Protein AF-A0AAD2H1Z6-F1 (afdb_monomer)

Structure (mmCIF, N/CA/C/O backbone):
data_AF-A0AAD2H1Z6-F1
#
_entry.id   AF-A0AAD2H1Z6-F1
#
loop_
_atom_site.group_PDB
_atom_site.id
_atom_site.type_symbol
_atom_site.label_atom_id
_atom_site.label_alt_id
_atom_site.label_comp_id
_atom_site.label_asym_id
_atom_site.label_entity_id
_atom_site.label_seq_id
_atom_site.pdbx_PDB_ins_code
_atom_site.Cartn_x
_atom_site.Cartn_y
_atom_site.Cartn_z
_atom_site.occupancy
_atom_site.B_iso_or_equiv
_atom_site.auth_seq_id
_atom_site.auth_comp_id
_atom_site.auth_asym_id
_atom_site.auth_atom_id
_atom_site.pdbx_PDB_model_num
ATOM 1 N N . MET A 1 1 ? 22.505 25.111 -22.044 1.00 34.84 1 MET A N 1
ATOM 2 C CA . MET A 1 1 ? 21.097 24.910 -22.456 1.00 34.84 1 MET A CA 1
ATOM 3 C C . MET A 1 1 ? 20.334 24.381 -21.254 1.00 34.84 1 MET A C 1
ATOM 5 O O . MET A 1 1 ? 20.947 23.641 -20.492 1.00 34.84 1 MET A O 1
ATOM 9 N N . PRO A 1 2 ? 19.111 24.870 -20.994 1.00 32.94 2 PRO A N 1
ATOM 10 C CA . PRO A 1 2 ? 18.500 24.819 -19.669 1.00 32.94 2 PRO A CA 1
ATOM 11 C C . PRO A 1 2 ? 18.286 23.369 -19.238 1.00 32.94 2 PRO A C 1
ATOM 13 O O . PRO A 1 2 ? 17.962 22.529 -20.071 1.00 32.94 2 PRO A O 1
ATOM 16 N N . CYS A 1 3 ? 18.507 23.084 -17.953 1.00 36.34 3 CYS A N 1
ATOM 17 C CA . CYS A 1 3 ? 18.288 21.777 -17.340 1.00 36.34 3 CYS A CA 1
ATOM 18 C C . CYS A 1 3 ? 16.881 21.262 -17.678 1.00 36.34 3 CYS A C 1
ATOM 20 O O . CYS A 1 3 ? 15.893 21.677 -17.071 1.00 36.34 3 CYS A O 1
ATOM 22 N N . LEU A 1 4 ? 16.791 20.376 -18.671 1.00 45.00 4 LEU A N 1
ATOM 23 C CA . LEU A 1 4 ? 15.554 19.728 -19.083 1.00 45.00 4 LEU A CA 1
ATOM 24 C C . LEU A 1 4 ? 15.249 18.643 -18.063 1.00 45.00 4 LEU A C 1
ATOM 26 O O . LEU A 1 4 ? 15.686 17.502 -18.169 1.00 45.00 4 LEU A O 1
ATOM 30 N N . ALA A 1 5 ? 14.534 19.028 -17.020 1.00 44.03 5 ALA A N 1
ATOM 31 C CA . ALA A 1 5 ? 13.927 18.051 -16.148 1.00 44.03 5 ALA A CA 1
ATOM 32 C C . ALA A 1 5 ? 12.914 17.219 -16.960 1.00 44.03 5 ALA A C 1
ATOM 34 O O . ALA A 1 5 ? 12.225 17.789 -17.814 1.00 44.03 5 ALA A O 1
ATOM 35 N N . PRO A 1 6 ? 12.787 15.908 -16.694 1.00 44.56 6 PRO A N 1
ATOM 36 C CA . PRO A 1 6 ? 11.825 15.071 -17.395 1.00 44.56 6 PRO A CA 1
ATOM 37 C C . PRO A 1 6 ? 10.397 15.648 -17.289 1.00 44.56 6 PRO A C 1
ATOM 39 O O . PRO A 1 6 ? 10.094 16.401 -16.355 1.00 44.56 6 PRO A O 1
ATOM 42 N N . PRO A 1 7 ? 9.495 15.325 -18.232 1.00 46.16 7 PRO A N 1
ATOM 43 C CA . PRO A 1 7 ? 8.083 15.675 -18.097 1.00 46.16 7 PRO A CA 1
ATOM 44 C C . PRO A 1 7 ? 7.519 15.163 -16.765 1.00 46.16 7 PRO A C 1
ATOM 46 O O . PRO A 1 7 ? 7.999 14.156 -16.248 1.00 46.16 7 PRO A O 1
ATOM 49 N N . LYS A 1 8 ? 6.472 15.808 -16.222 1.00 48.81 8 LYS A N 1
ATOM 50 C CA . LYS A 1 8 ? 5.836 15.406 -14.945 1.00 48.81 8 LYS A CA 1
ATOM 51 C C . LYS A 1 8 ? 5.567 13.891 -14.852 1.00 48.81 8 LYS A C 1
ATOM 53 O O . LYS A 1 8 ? 5.916 13.291 -13.845 1.00 48.81 8 LYS A O 1
ATOM 58 N N . ILE A 1 9 ? 5.103 13.282 -15.950 1.00 45.59 9 ILE A N 1
ATOM 59 C CA . ILE A 1 9 ? 4.854 11.832 -16.111 1.00 45.59 9 ILE A CA 1
ATOM 60 C C . ILE A 1 9 ? 6.043 10.965 -15.667 1.00 45.59 9 ILE A C 1
ATOM 62 O O . ILE A 1 9 ? 5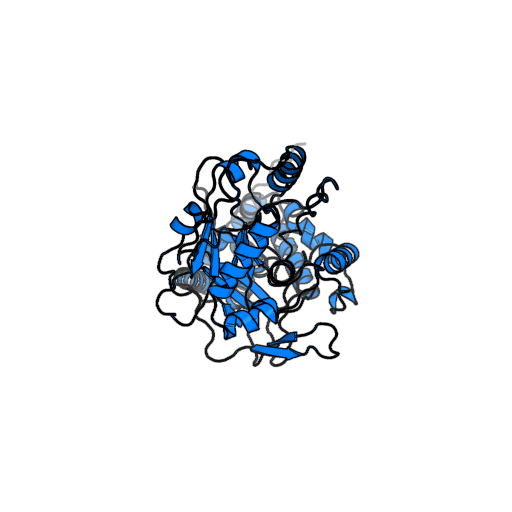.852 9.890 -15.097 1.00 45.59 9 ILE A O 1
ATOM 66 N N . TYR A 1 10 ? 7.264 11.431 -15.935 1.00 50.50 10 TYR A N 1
ATOM 67 C CA . TYR A 1 10 ? 8.512 10.724 -15.660 1.00 50.50 10 TYR A CA 1
ATOM 68 C C . TYR A 1 10 ? 9.310 11.324 -14.490 1.00 50.50 10 TYR A C 1
ATOM 70 O O . TYR A 1 10 ? 10.181 10.649 -13.946 1.00 50.50 10 TYR A O 1
ATOM 78 N N . ARG A 1 11 ? 8.994 12.550 -14.039 1.00 47.56 11 ARG A N 1
ATOM 79 C CA . ARG A 1 11 ? 9.532 13.128 -12.787 1.00 47.56 11 ARG A CA 1
ATOM 80 C C . ARG A 1 11 ? 9.109 12.321 -11.565 1.00 47.56 11 ARG A C 1
ATOM 82 O O . ARG A 1 11 ? 9.940 12.061 -10.706 1.00 47.56 11 ARG A O 1
ATOM 89 N N . ASP A 1 12 ? 7.866 11.847 -11.539 1.00 42.66 12 ASP A N 1
ATOM 90 C CA . ASP A 1 12 ? 7.351 11.026 -10.434 1.00 42.66 12 ASP A CA 1
ATOM 91 C C . ASP A 1 12 ? 7.843 9.558 -10.503 1.00 42.66 12 ASP A C 1
ATOM 93 O O . ASP A 1 12 ? 7.522 8.733 -9.643 1.00 42.66 12 ASP A O 1
ATOM 97 N N . SER A 1 13 ? 8.644 9.212 -11.526 1.00 43.03 13 SER A N 1
ATOM 98 C CA . SER A 1 13 ? 9.189 7.862 -11.747 1.00 43.03 13 SER A CA 1
ATOM 99 C C . SER A 1 13 ? 10.525 7.596 -11.027 1.00 43.03 13 SER A C 1
ATOM 101 O O . SER A 1 13 ? 10.968 6.448 -10.995 1.00 43.03 13 SER A O 1
ATOM 103 N N . PHE A 1 14 ? 11.129 8.600 -10.373 1.00 38.81 14 PHE A N 1
ATOM 104 C CA . PHE A 1 14 ? 12.352 8.471 -9.561 1.00 38.81 14 PHE A CA 1
ATOM 105 C C . PHE A 1 14 ? 12.236 9.248 -8.229 1.00 38.81 14 PHE A C 1
ATOM 107 O O . PHE A 1 14 ? 11.611 10.298 -8.173 1.00 38.81 14 PHE A O 1
ATOM 114 N N . PRO A 1 15 ? 12.898 8.782 -7.156 1.00 43.56 15 PRO A N 1
ATOM 115 C CA . PRO A 1 15 ? 12.261 8.017 -6.085 1.00 43.56 15 PRO A CA 1
ATOM 116 C C . PRO A 1 15 ? 11.197 8.801 -5.281 1.00 43.56 15 PRO A C 1
ATOM 118 O O . PRO A 1 15 ? 11.490 9.805 -4.640 1.00 43.56 15 PRO A O 1
ATOM 121 N N . SER A 1 16 ? 9.992 8.235 -5.190 1.00 35.88 16 SER A N 1
ATOM 122 C CA . SER A 1 16 ? 9.186 8.290 -3.962 1.00 35.88 16 SER A CA 1
ATOM 123 C C . SER A 1 16 ? 9.369 6.963 -3.215 1.00 35.88 16 SER A C 1
ATOM 125 O O . SER A 1 16 ? 9.569 5.937 -3.881 1.00 35.88 16 SER A O 1
ATOM 127 N N . PRO A 1 17 ? 9.332 6.942 -1.868 1.00 35.72 17 PRO A N 1
ATOM 128 C CA . PRO A 1 17 ? 9.497 5.711 -1.101 1.00 35.72 17 PRO A CA 1
ATOM 129 C C . PRO A 1 17 ? 8.504 4.634 -1.568 1.00 35.72 17 PRO A C 1
ATOM 131 O O . PRO A 1 17 ? 7.412 4.959 -2.052 1.00 35.72 17 PRO A O 1
ATOM 134 N N . PRO A 1 18 ? 8.868 3.340 -1.471 1.00 38.09 18 PRO A N 1
ATOM 135 C CA . PRO A 1 18 ? 7.932 2.270 -1.769 1.00 38.09 18 PRO A CA 1
ATOM 136 C C . PRO A 1 18 ? 6.654 2.455 -0.931 1.00 38.09 18 PRO A C 1
ATOM 138 O O . PRO A 1 18 ? 6.731 2.935 0.202 1.00 38.09 18 PRO A O 1
ATOM 141 N N . PRO A 1 19 ? 5.484 2.099 -1.484 1.00 41.25 19 PRO A N 1
ATOM 142 C CA . PRO A 1 19 ? 4.209 2.224 -0.788 1.00 41.25 19 PRO A CA 1
ATOM 143 C C . PRO A 1 19 ? 4.273 1.560 0.590 1.00 41.25 19 PRO A C 1
ATOM 145 O O . PRO A 1 19 ? 4.866 0.491 0.752 1.00 41.25 19 PRO A O 1
ATOM 148 N N . LEU A 1 20 ? 3.665 2.215 1.579 1.00 40.16 20 LEU A N 1
ATOM 149 C CA . LEU A 1 20 ? 3.599 1.730 2.953 1.00 40.16 20 LEU A CA 1
ATOM 150 C C . LEU A 1 20 ? 2.969 0.328 2.963 1.00 40.16 20 LEU A C 1
ATOM 152 O O . LEU A 1 20 ? 1.849 0.133 2.501 1.00 40.16 20 LEU A O 1
ATOM 156 N N . TYR A 1 21 ? 3.694 -0.671 3.465 1.00 49.50 21 TYR A N 1
ATOM 157 C CA . TYR A 1 21 ? 3.137 -2.006 3.699 1.00 49.50 21 TYR A CA 1
ATOM 158 C C . TYR A 1 21 ? 2.223 -1.977 4.931 1.00 49.50 21 TYR A C 1
ATOM 160 O O . TYR A 1 21 ? 2.387 -1.121 5.803 1.00 49.50 21 TYR A O 1
ATOM 168 N N . LYS A 1 22 ? 1.301 -2.944 5.064 1.00 42.59 22 LYS A N 1
ATOM 169 C CA . LYS A 1 22 ? 0.417 -3.051 6.247 1.00 42.59 22 LYS A CA 1
ATOM 170 C C . LYS A 1 22 ? 1.210 -3.014 7.572 1.00 42.59 22 LYS A C 1
ATOM 172 O O . LYS A 1 22 ? 0.733 -2.437 8.540 1.00 42.59 22 LYS A O 1
ATOM 177 N N . SER A 1 23 ? 2.438 -3.553 7.601 1.00 37.62 23 SER A N 1
ATOM 178 C CA . SER A 1 23 ? 3.326 -3.558 8.777 1.00 37.62 23 SER A CA 1
ATOM 179 C C . SER A 1 23 ? 4.230 -2.333 8.949 1.00 37.62 23 SER A C 1
ATOM 181 O O . SER A 1 23 ? 5.134 -2.392 9.782 1.00 37.62 23 SER A O 1
ATOM 183 N N . ALA A 1 24 ? 4.060 -1.242 8.194 1.00 33.06 24 ALA A N 1
ATOM 184 C CA . ALA A 1 24 ? 4.855 -0.024 8.414 1.00 33.06 24 ALA A CA 1
ATOM 185 C C . ALA A 1 24 ? 4.682 0.547 9.836 1.00 33.06 24 ALA A C 1
ATOM 187 O O . ALA A 1 24 ? 5.507 1.317 10.321 1.00 33.06 24 ALA A O 1
ATOM 188 N N . VAL A 1 25 ? 3.637 0.111 10.536 1.00 40.78 25 VAL A N 1
ATOM 189 C CA . VAL A 1 25 ? 3.394 0.430 11.930 1.00 40.78 25 VAL A CA 1
ATOM 190 C C . VAL A 1 25 ? 3.609 -0.830 12.758 1.00 40.78 25 VAL A C 1
ATOM 192 O O . VAL A 1 25 ? 2.701 -1.641 12.942 1.00 40.78 25 VAL A O 1
ATOM 195 N N . LEU A 1 26 ? 4.837 -1.007 13.248 1.00 36.41 26 LEU A N 1
ATOM 196 C CA . LEU A 1 26 ? 5.121 -1.991 14.289 1.00 36.41 26 LEU A CA 1
ATOM 197 C C . LEU A 1 26 ? 4.130 -1.790 15.457 1.00 36.41 26 LEU A C 1
ATOM 199 O O . LEU A 1 26 ? 3.797 -0.648 15.792 1.00 36.41 26 LEU A O 1
ATOM 203 N N . PRO A 1 27 ? 3.634 -2.866 16.090 1.00 39.78 27 PRO A N 1
ATOM 204 C CA . PRO A 1 27 ? 2.916 -2.741 17.343 1.00 39.78 27 PRO A CA 1
ATOM 205 C C . PRO A 1 27 ? 3.850 -2.073 18.348 1.00 39.78 27 PRO A C 1
ATOM 207 O O . PRO A 1 27 ? 4.998 -2.486 18.531 1.00 39.78 27 PRO A O 1
ATOM 210 N N . MET A 1 28 ? 3.352 -1.012 18.973 1.00 39.59 28 MET A N 1
ATOM 211 C CA . MET A 1 28 ? 4.058 -0.335 20.049 1.00 39.59 28 MET A CA 1
ATOM 212 C C . MET A 1 28 ? 4.281 -1.356 21.173 1.00 39.59 28 MET A C 1
ATOM 214 O O . MET A 1 28 ? 3.343 -2.086 21.516 1.00 39.59 28 MET A O 1
ATOM 218 N N . PRO A 1 29 ? 5.493 -1.463 21.746 1.00 31.48 29 PRO A N 1
ATOM 219 C CA . PRO A 1 29 ? 5.686 -2.299 22.920 1.00 31.48 29 PRO A CA 1
ATOM 220 C C . PRO A 1 29 ? 4.735 -1.808 24.024 1.00 31.48 29 PRO A C 1
ATOM 222 O O . PRO A 1 29 ? 4.634 -0.594 24.229 1.00 31.48 29 PRO A O 1
ATOM 225 N N . PRO A 1 30 ? 4.015 -2.706 24.722 1.00 34.94 30 PRO A N 1
ATOM 226 C CA . PRO A 1 30 ? 3.078 -2.291 25.754 1.00 34.94 30 PRO A CA 1
ATOM 227 C C . PRO A 1 30 ? 3.808 -1.479 26.838 1.00 34.94 30 PRO A C 1
ATOM 229 O O . PRO A 1 30 ? 4.975 -1.767 27.140 1.00 34.94 30 PRO A O 1
ATOM 232 N N . PRO A 1 31 ? 3.155 -0.472 27.451 1.00 33.72 31 PRO A N 1
ATOM 233 C CA . PRO A 1 31 ? 3.708 0.158 28.640 1.00 33.72 31 PRO A CA 1
ATOM 234 C C . PRO A 1 31 ? 3.965 -0.919 29.710 1.00 33.72 31 PRO A C 1
ATOM 236 O O . PRO A 1 31 ? 3.236 -1.917 29.759 1.00 33.72 31 PRO A O 1
ATOM 239 N N . PRO A 1 32 ? 5.010 -0.764 30.547 1.00 30.44 32 PRO A N 1
ATOM 240 C CA . PRO A 1 32 ? 5.228 -1.670 31.665 1.00 30.44 32 PRO A CA 1
ATOM 241 C C . PRO A 1 32 ? 3.957 -1.725 32.524 1.00 30.44 32 PRO A C 1
ATOM 243 O O . PRO A 1 32 ? 3.247 -0.717 32.615 1.00 30.44 32 PRO A O 1
ATOM 246 N N . PRO A 1 33 ? 3.644 -2.881 33.133 1.00 30.81 33 PRO A N 1
ATOM 247 C CA . PRO A 1 33 ? 2.515 -2.968 34.045 1.00 30.81 33 PRO A CA 1
ATOM 248 C C . PRO A 1 33 ? 2.663 -1.896 35.136 1.00 30.81 33 PRO A C 1
ATOM 250 O O . PRO A 1 33 ? 3.790 -1.640 35.578 1.00 30.81 33 PRO A O 1
ATOM 253 N N . PRO A 1 34 ? 1.564 -1.243 35.554 1.00 32.31 34 PRO A N 1
ATOM 254 C CA . PRO A 1 34 ? 1.625 -0.311 36.669 1.00 32.31 34 PRO A CA 1
ATOM 255 C C . PRO A 1 34 ? 2.201 -1.032 37.899 1.00 32.31 34 PRO A C 1
ATOM 257 O O . PRO A 1 34 ? 1.940 -2.229 38.074 1.00 32.31 34 PRO A O 1
ATOM 260 N N . PRO A 1 35 ? 2.996 -0.348 38.741 1.00 30.44 35 PRO A N 1
ATOM 261 C CA . PRO A 1 35 ? 3.471 -0.9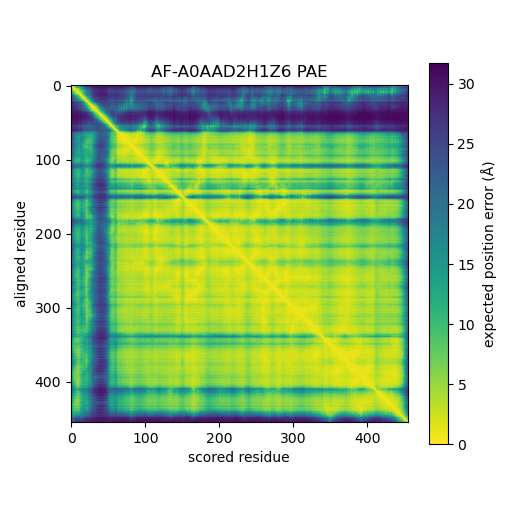40 39.981 1.00 30.44 35 PRO A CA 1
ATOM 262 C C . PRO A 1 35 ? 2.265 -1.394 40.810 1.00 30.44 35 PRO A C 1
ATOM 264 O O . PRO A 1 35 ? 1.293 -0.655 40.970 1.00 30.44 35 PRO A O 1
ATOM 267 N N . LEU A 1 36 ? 2.318 -2.636 41.292 1.00 33.97 36 LEU A N 1
ATOM 268 C CA . LEU A 1 36 ? 1.297 -3.233 42.149 1.00 33.97 36 LEU A CA 1
ATOM 269 C C . LEU A 1 36 ? 1.290 -2.517 43.503 1.00 33.97 36 LEU A C 1
ATOM 271 O O . LEU A 1 36 ? 1.913 -2.993 44.445 1.00 33.97 36 LEU A O 1
ATOM 275 N N . TYR A 1 37 ? 0.586 -1.390 43.614 1.00 32.22 37 TYR A N 1
ATOM 276 C CA . TYR A 1 37 ? 0.278 -0.795 44.910 1.00 32.22 37 TYR A CA 1
ATOM 277 C C . TYR A 1 37 ? -1.153 -0.250 44.990 1.00 32.22 37 TYR A C 1
ATOM 279 O O . TYR A 1 37 ? -1.574 0.593 44.205 1.00 32.22 37 TYR A O 1
ATOM 287 N N . ALA A 1 38 ? -1.808 -0.735 46.049 1.00 27.73 38 ALA A N 1
ATOM 288 C CA . ALA A 1 38 ? -2.991 -0.257 46.760 1.00 27.73 38 ALA A CA 1
ATOM 289 C C . ALA A 1 38 ? -4.398 -0.585 46.212 1.00 27.73 38 ALA A C 1
ATOM 291 O O . ALA A 1 38 ? -4.817 -0.233 45.115 1.00 27.73 38 ALA A O 1
ATOM 292 N N . THR A 1 39 ? -5.117 -1.278 47.095 1.00 30.03 39 THR A N 1
ATOM 293 C CA . THR A 1 39 ? -6.500 -1.767 47.101 1.00 30.03 39 THR A CA 1
ATOM 294 C C . THR A 1 39 ? -7.584 -0.700 46.878 1.00 30.03 39 THR A C 1
ATOM 296 O O . THR A 1 39 ? -7.354 0.479 47.139 1.00 30.03 39 THR A O 1
ATOM 299 N N . PRO A 1 40 ? -8.809 -1.104 46.478 1.00 33.56 40 PRO A N 1
ATOM 300 C CA . PRO A 1 40 ? -9.884 -0.179 46.147 1.00 33.56 40 PRO A CA 1
ATOM 301 C C . PRO A 1 40 ? -10.630 0.287 47.401 1.00 33.56 40 PRO A C 1
ATOM 303 O O . PRO A 1 40 ? -11.349 -0.493 48.024 1.00 33.56 40 PRO A O 1
ATOM 306 N N . GLN A 1 41 ? -10.538 1.575 47.732 1.00 30.84 41 GLN A N 1
ATOM 307 C CA . GLN A 1 41 ? -11.540 2.227 48.573 1.00 30.84 41 GLN A CA 1
ATOM 308 C C . GLN A 1 41 ? -11.964 3.578 47.996 1.00 30.84 41 GLN A C 1
ATOM 310 O O . GLN A 1 41 ? -11.153 4.451 47.712 1.00 30.84 41 GLN A O 1
ATOM 315 N N . SER A 1 42 ? -13.287 3.711 47.896 1.00 29.00 42 SER A N 1
ATOM 316 C CA . SER A 1 42 ? -14.079 4.919 47.661 1.00 29.00 42 SER A CA 1
ATOM 317 C C . SER A 1 42 ? -13.888 5.642 46.323 1.00 29.00 42 SER A C 1
ATOM 319 O O . SER A 1 42 ? -12.896 6.311 46.086 1.00 29.00 42 SER A O 1
ATOM 321 N N . LEU A 1 43 ? -14.917 5.562 45.473 1.00 28.39 43 LEU A N 1
ATOM 322 C CA . LEU A 1 43 ? -15.651 6.732 44.972 1.00 28.39 43 LEU A CA 1
ATOM 323 C C . LEU A 1 43 ? -16.866 6.236 44.175 1.00 28.39 43 LEU A C 1
ATOM 325 O O . LEU A 1 43 ? -16.803 5.939 42.982 1.00 28.39 43 LEU A O 1
ATOM 329 N N . GLN A 1 44 ? -17.994 6.112 44.875 1.00 28.53 44 GLN A N 1
ATOM 330 C CA . GLN A 1 44 ? -19.304 6.078 44.240 1.00 28.53 44 GLN A CA 1
ATOM 331 C C . GLN A 1 44 ? -19.628 7.456 43.640 1.00 28.53 44 GLN A C 1
ATOM 333 O O . GLN A 1 44 ? -19.255 8.493 44.177 1.00 28.53 44 GLN A O 1
ATOM 338 N N . ALA A 1 45 ? -20.427 7.410 42.572 1.00 30.39 45 ALA A N 1
ATOM 339 C CA . ALA A 1 45 ? -21.246 8.486 42.020 1.00 30.39 45 ALA A CA 1
ATOM 340 C C . ALA A 1 45 ? -20.536 9.628 41.267 1.00 30.39 45 ALA A C 1
ATOM 342 O O . ALA A 1 45 ? -20.157 10.650 41.826 1.00 30.39 45 ALA A O 1
ATOM 343 N N . ARG A 1 46 ? -20.573 9.526 39.930 1.00 28.11 46 ARG A N 1
ATOM 344 C CA . ARG A 1 46 ? -21.109 10.582 39.046 1.00 28.11 46 ARG A CA 1
ATOM 345 C C . ARG A 1 46 ? -21.404 10.000 37.660 1.00 28.11 46 ARG A C 1
ATOM 347 O O . ARG A 1 46 ? -20.548 9.960 36.784 1.00 28.11 46 ARG A O 1
ATOM 354 N N . ARG A 1 47 ? -22.652 9.569 37.437 1.00 32.50 47 ARG A N 1
ATOM 355 C CA . ARG A 1 47 ? -23.194 9.395 36.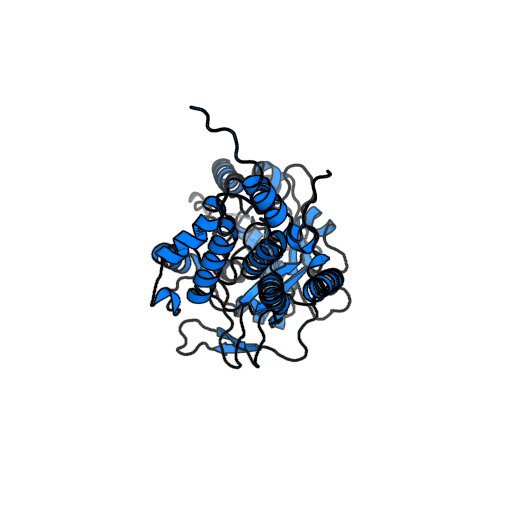079 1.00 32.50 47 ARG A CA 1
ATOM 356 C C . ARG A 1 47 ? -23.372 10.789 35.471 1.00 32.50 47 ARG A C 1
ATOM 358 O O . ARG A 1 47 ? -24.410 11.416 35.657 1.00 32.50 47 ARG A O 1
ATOM 365 N N . ARG A 1 48 ? -22.357 11.300 34.772 1.00 30.12 48 ARG A N 1
ATOM 366 C CA . ARG A 1 48 ? -22.540 12.442 33.867 1.00 30.12 48 ARG A CA 1
ATOM 367 C C . ARG A 1 48 ? -23.126 11.920 32.556 1.00 30.12 48 ARG A C 1
ATOM 369 O O . ARG A 1 48 ? -22.552 11.034 31.931 1.00 30.12 48 ARG A O 1
ATOM 376 N N . ARG A 1 49 ? -24.283 12.460 32.158 1.00 27.42 49 ARG A N 1
ATOM 377 C CA . ARG A 1 49 ? -24.805 12.340 30.791 1.00 27.42 49 ARG A CA 1
ATOM 378 C C . ARG A 1 49 ? -23.728 12.876 29.843 1.00 27.42 49 ARG A C 1
ATOM 380 O O . ARG A 1 49 ? -23.415 14.061 29.891 1.00 27.42 49 ARG A O 1
ATOM 387 N N . VAL A 1 50 ? -23.138 11.996 29.041 1.00 32.22 50 VAL A N 1
ATOM 388 C CA . VAL A 1 50 ? -22.183 12.365 27.992 1.00 32.22 50 VAL A CA 1
ATOM 389 C C . VAL A 1 50 ? -22.989 12.969 26.842 1.00 32.22 50 VAL A C 1
ATOM 391 O O . VAL A 1 50 ? -23.909 12.328 26.333 1.00 32.22 50 VAL A O 1
ATOM 394 N N . SER A 1 51 ? -22.705 14.224 26.493 1.00 31.75 51 SER A N 1
ATOM 395 C CA . SER A 1 51 ? -23.317 14.909 25.353 1.00 31.75 51 SER A CA 1
ATOM 396 C C . SER A 1 51 ? -22.873 14.258 24.026 1.00 31.75 51 SER A C 1
ATOM 398 O O . SER A 1 51 ? -21.850 13.572 23.987 1.00 31.75 51 SER A O 1
ATOM 400 N N . PRO A 1 52 ? -23.600 14.464 22.910 1.00 37.75 52 PRO A N 1
ATOM 401 C CA . PRO A 1 52 ? -23.282 13.833 21.624 1.00 37.75 52 PRO A CA 1
ATOM 402 C C . PRO A 1 52 ? -21.921 14.234 21.031 1.00 37.75 52 PRO A C 1
ATOM 404 O O . PRO A 1 52 ? -21.415 13.521 20.164 1.00 37.75 52 PRO A O 1
ATOM 407 N N . ALA A 1 53 ? -21.315 15.327 21.505 1.00 40.69 53 ALA A N 1
ATOM 408 C CA . ALA A 1 53 ? -19.953 15.750 21.194 1.00 40.69 53 ALA A CA 1
ATOM 409 C C . ALA A 1 53 ? -19.059 15.510 22.420 1.00 40.69 53 ALA A C 1
ATOM 411 O O . ALA A 1 53 ? -18.860 16.391 23.254 1.00 40.69 53 ALA A O 1
ATOM 412 N N . SER A 1 54 ? -18.555 14.286 22.573 1.00 48.84 54 SER A N 1
ATOM 413 C CA . SER A 1 54 ? -17.585 13.974 23.621 1.00 48.84 54 SER A CA 1
ATOM 414 C C . SER A 1 54 ? -16.194 14.417 23.162 1.00 48.84 54 SER A C 1
ATOM 416 O O . SER A 1 54 ? -15.466 13.630 22.551 1.00 48.84 54 SER A O 1
ATOM 418 N N . HIS A 1 55 ? -15.838 15.677 23.415 1.00 53.62 55 HIS A N 1
ATOM 419 C CA . HIS A 1 55 ? -14.435 16.087 23.420 1.00 53.62 55 HIS A CA 1
ATOM 420 C C . HIS A 1 55 ? -13.727 15.286 24.517 1.00 53.62 55 HIS A C 1
ATOM 422 O O . HIS A 1 55 ? -14.147 15.319 25.675 1.00 53.62 55 HIS A O 1
ATOM 428 N N . LEU A 1 56 ? -12.705 14.524 24.142 1.00 53.22 56 LEU A N 1
ATOM 429 C CA . LEU A 1 56 ? -11.873 13.767 25.070 1.00 53.22 56 LEU A CA 1
ATOM 430 C C . LEU A 1 56 ? -10.478 14.384 24.994 1.00 53.22 56 LEU A C 1
ATOM 432 O O . LEU A 1 56 ? -9.773 14.242 23.997 1.00 53.22 56 LEU A O 1
ATOM 436 N N . ALA A 1 57 ? -10.100 15.121 26.037 1.00 51.62 57 ALA A N 1
ATOM 437 C CA . ALA A 1 57 ? -8.702 15.475 26.238 1.00 51.62 57 ALA A CA 1
ATOM 438 C C . ALA A 1 57 ? -7.914 14.192 26.539 1.00 51.62 57 ALA A C 1
ATOM 440 O O . ALA A 1 57 ? -8.450 13.286 27.180 1.00 51.62 57 ALA A O 1
ATOM 441 N N . LEU A 1 58 ? -6.668 14.110 26.059 1.00 52.19 58 LEU A N 1
ATOM 442 C CA . LEU A 1 58 ? -5.879 12.877 26.119 1.00 52.19 58 LEU A CA 1
ATOM 443 C C . LEU A 1 58 ? -5.617 12.374 27.538 1.00 52.19 58 LEU A C 1
ATOM 445 O O . LEU A 1 58 ? -5.418 11.180 27.709 1.00 52.19 58 LEU A O 1
ATOM 449 N N . HIS A 1 59 ? -5.684 13.253 28.534 1.00 49.72 59 HIS A N 1
ATOM 450 C CA . HIS A 1 59 ? -5.744 12.929 29.952 1.00 49.72 59 HIS A CA 1
ATOM 451 C C . HIS A 1 59 ? -6.471 14.061 30.696 1.00 49.72 59 HIS A C 1
ATOM 453 O O . HIS A 1 59 ? -6.652 15.160 30.161 1.00 49.72 59 HIS A O 1
ATOM 459 N N . ASP A 1 60 ? -6.857 13.816 31.951 1.00 46.47 60 ASP A N 1
ATOM 460 C CA . ASP A 1 60 ? -6.980 14.922 32.900 1.00 46.47 60 ASP A CA 1
ATOM 461 C C . ASP A 1 60 ? -5.597 15.595 32.970 1.00 46.47 60 ASP A C 1
ATOM 463 O O . ASP A 1 60 ? -4.585 14.908 33.114 1.00 46.47 60 ASP A O 1
ATOM 467 N N . VAL A 1 61 ? -5.526 16.918 32.810 1.00 46.59 61 VAL A N 1
ATOM 468 C CA . VAL A 1 61 ? -4.271 17.702 32.670 1.00 46.59 61 VAL A CA 1
ATOM 469 C C . VAL A 1 61 ? -3.324 17.519 33.883 1.00 46.59 61 VAL A C 1
ATOM 471 O O . VAL A 1 61 ? -2.183 17.971 33.886 1.00 46.59 61 VAL A O 1
ATOM 474 N N . SER A 1 62 ? -3.789 16.817 34.917 1.00 45.34 62 SER A N 1
ATOM 475 C CA . SER A 1 62 ? -3.141 16.549 36.193 1.00 45.34 62 SER A CA 1
ATOM 476 C C . SER A 1 62 ? -2.032 15.482 36.178 1.00 45.34 62 SER A C 1
ATOM 478 O O . SER A 1 62 ? -1.263 15.444 37.139 1.00 45.34 62 SER A O 1
ATOM 480 N N . SER A 1 63 ? -1.860 14.654 35.133 1.00 61.25 63 SER A N 1
ATOM 481 C CA . SER A 1 63 ? -0.727 13.705 35.087 1.00 61.25 63 SER A CA 1
ATOM 482 C C . SER A 1 63 ? -0.161 13.462 33.683 1.00 61.25 63 SER A C 1
ATOM 484 O O . SER A 1 63 ? -0.702 12.676 32.906 1.00 61.25 63 SER A O 1
ATOM 486 N N . LEU A 1 64 ? 0.976 14.097 33.381 1.00 70.56 64 LEU A N 1
ATOM 487 C CA . LEU A 1 64 ? 1.791 13.791 32.200 1.00 70.56 64 LEU A CA 1
ATOM 488 C C . LEU A 1 64 ? 2.264 12.322 32.210 1.00 70.56 64 LEU A C 1
ATOM 490 O O . LEU A 1 64 ? 2.442 11.746 33.291 1.00 70.56 64 LEU A O 1
ATOM 494 N N . PRO A 1 65 ? 2.536 11.712 31.039 1.00 77.69 65 PRO A N 1
ATOM 495 C CA . PRO A 1 65 ? 3.090 10.366 30.992 1.00 77.69 65 PRO A CA 1
ATOM 496 C C . PRO A 1 65 ? 4.443 10.294 31.725 1.00 77.69 65 PRO A C 1
ATOM 498 O O . PRO A 1 65 ? 5.220 11.254 31.681 1.00 77.69 65 PRO A O 1
ATOM 501 N N . PRO A 1 66 ? 4.779 9.157 32.365 1.00 82.81 66 PRO A N 1
ATOM 502 C CA . PRO A 1 66 ? 6.064 8.987 33.035 1.00 82.81 66 PRO A CA 1
ATOM 503 C C . PRO A 1 66 ? 7.257 9.265 32.107 1.00 82.81 66 PRO A C 1
ATOM 505 O O . PRO A 1 66 ? 7.259 8.854 30.945 1.00 82.81 66 PRO A O 1
ATOM 508 N N . LEU A 1 67 ? 8.317 9.896 32.627 1.00 85.50 67 LEU A N 1
ATOM 509 C CA . LEU A 1 67 ? 9.478 10.322 31.828 1.00 85.50 67 LEU A CA 1
ATOM 510 C C . LEU A 1 67 ? 10.131 9.171 31.040 1.00 85.50 67 LEU A C 1
ATOM 512 O O . LEU A 1 67 ? 10.538 9.344 29.894 1.00 85.50 67 LEU A O 1
ATOM 516 N N . ASN A 1 68 ? 10.198 7.971 31.618 1.00 83.19 68 ASN A N 1
ATOM 517 C CA . ASN A 1 68 ? 10.719 6.783 30.935 1.00 83.19 68 ASN A CA 1
ATOM 518 C C . ASN A 1 68 ? 9.830 6.325 29.761 1.00 83.19 68 ASN A C 1
ATOM 520 O O . ASN A 1 68 ? 10.338 5.773 28.783 1.00 83.19 68 ASN A O 1
ATOM 524 N N . VAL A 1 69 ? 8.513 6.537 29.831 1.00 83.69 69 VAL A N 1
ATOM 525 C CA . VAL A 1 69 ? 7.591 6.303 28.711 1.00 83.69 69 VAL A CA 1
ATOM 526 C C . VAL A 1 69 ? 7.836 7.352 27.632 1.00 83.69 69 VAL A C 1
ATOM 528 O O . VAL A 1 69 ? 8.084 6.968 26.489 1.00 83.69 69 VAL A O 1
ATOM 531 N N . CYS A 1 70 ? 7.890 8.637 27.998 1.00 87.56 70 CYS A N 1
ATOM 532 C CA . CYS A 1 70 ? 8.207 9.731 27.075 1.00 87.56 70 CYS A CA 1
ATOM 533 C C . CYS A 1 70 ? 9.523 9.493 26.331 1.00 87.56 70 CYS A C 1
ATOM 535 O O . CYS A 1 70 ? 9.537 9.511 25.105 1.00 87.56 70 CYS A O 1
ATOM 537 N N . ASN A 1 71 ? 10.609 9.176 27.040 1.00 88.62 71 ASN A N 1
ATOM 538 C CA . ASN A 1 71 ? 11.921 8.950 26.430 1.00 88.62 71 ASN A CA 1
ATOM 539 C C . ASN A 1 71 ? 11.909 7.790 25.430 1.00 88.62 71 ASN A C 1
ATOM 541 O O . ASN A 1 71 ? 12.430 7.927 24.324 1.00 88.62 71 ASN A O 1
ATOM 545 N N . ARG A 1 72 ? 11.284 6.660 25.785 1.00 87.94 72 ARG A N 1
ATOM 546 C CA . ARG A 1 72 ? 11.188 5.501 24.881 1.00 87.94 72 ARG A CA 1
ATOM 547 C C . ARG A 1 72 ? 10.355 5.811 23.641 1.00 87.94 72 ARG A C 1
ATOM 549 O O . ARG A 1 72 ? 10.737 5.413 22.545 1.00 87.94 72 ARG A O 1
ATOM 556 N N . MET A 1 73 ? 9.239 6.517 23.802 1.00 85.94 73 MET A N 1
ATOM 557 C CA . MET A 1 73 ? 8.345 6.844 22.691 1.00 85.94 73 MET A CA 1
ATOM 558 C C . MET A 1 73 ? 8.935 7.899 21.772 1.00 85.94 73 MET A C 1
ATOM 560 O O . MET A 1 73 ? 8.930 7.714 20.558 1.00 85.94 73 MET A O 1
ATOM 564 N N . ASN A 1 74 ? 9.534 8.939 22.345 1.00 91.56 74 ASN A N 1
ATOM 565 C CA . ASN A 1 74 ? 10.284 9.939 21.602 1.00 91.56 74 ASN A CA 1
ATOM 566 C C . ASN A 1 74 ? 11.417 9.276 20.813 1.00 91.56 74 ASN A C 1
ATOM 568 O O . ASN A 1 74 ? 11.529 9.510 19.618 1.00 91.56 74 ASN A O 1
ATOM 572 N N . ALA A 1 75 ? 12.207 8.386 21.422 1.00 90.75 75 ALA A N 1
ATOM 573 C CA . ALA A 1 75 ? 13.247 7.658 20.694 1.00 90.75 75 ALA A CA 1
ATOM 574 C C . ALA A 1 75 ? 12.665 6.818 19.544 1.00 90.75 75 ALA A C 1
ATOM 576 O O . ALA A 1 75 ? 13.145 6.913 18.416 1.00 90.75 75 ALA A O 1
ATOM 577 N N . HIS A 1 76 ? 11.605 6.042 19.798 1.00 87.38 76 HIS A N 1
ATOM 578 C CA . HIS A 1 76 ? 10.965 5.213 18.773 1.00 87.38 76 HIS A CA 1
ATOM 579 C C . HIS A 1 76 ? 10.443 6.040 17.591 1.00 87.38 76 HIS A C 1
ATOM 581 O O . HIS A 1 76 ? 10.685 5.677 16.447 1.00 87.38 76 HIS A O 1
ATOM 587 N N . ILE A 1 77 ? 9.758 7.153 17.856 1.00 88.12 77 ILE A N 1
ATOM 588 C CA . ILE A 1 77 ? 9.142 7.979 16.812 1.00 88.12 77 ILE A CA 1
ATOM 589 C C . ILE A 1 77 ? 10.202 8.762 16.040 1.00 88.12 77 ILE A C 1
ATOM 591 O O . ILE A 1 77 ? 10.216 8.714 14.813 1.00 88.12 77 ILE A O 1
ATOM 595 N N . ARG A 1 78 ? 11.136 9.416 16.742 1.00 92.31 78 ARG A N 1
ATOM 596 C CA . ARG A 1 78 ? 12.175 10.254 16.118 1.00 92.31 78 ARG A CA 1
ATOM 597 C C . ARG A 1 78 ? 13.155 9.455 15.257 1.00 92.31 78 ARG A C 1
ATOM 599 O O . ARG A 1 78 ? 13.750 10.014 14.345 1.00 92.31 78 ARG A O 1
ATOM 606 N N . THR A 1 79 ? 13.342 8.167 15.556 1.00 87.25 79 THR A N 1
ATOM 607 C CA . THR A 1 79 ? 14.240 7.270 14.797 1.00 87.25 79 THR A CA 1
ATOM 608 C C . THR A 1 79 ? 13.524 6.437 13.739 1.00 87.25 79 THR A C 1
ATOM 610 O O . THR A 1 79 ? 14.190 5.749 12.967 1.00 87.25 79 THR A O 1
ATOM 613 N N . ASN A 1 80 ? 12.190 6.482 13.677 1.00 82.88 80 ASN A N 1
ATOM 614 C CA . ASN A 1 80 ? 11.425 5.739 12.687 1.00 82.88 80 ASN A CA 1
ATOM 615 C C . ASN A 1 80 ? 11.180 6.610 11.441 1.00 82.88 80 ASN A C 1
ATOM 617 O O . ASN A 1 80 ? 10.314 7.488 11.476 1.00 82.88 80 ASN A O 1
ATOM 621 N N . PRO A 1 81 ? 11.870 6.346 10.315 1.00 75.88 81 PRO A N 1
ATOM 622 C CA . PRO A 1 81 ? 11.724 7.150 9.102 1.00 75.88 81 PRO A CA 1
ATOM 623 C C . PRO A 1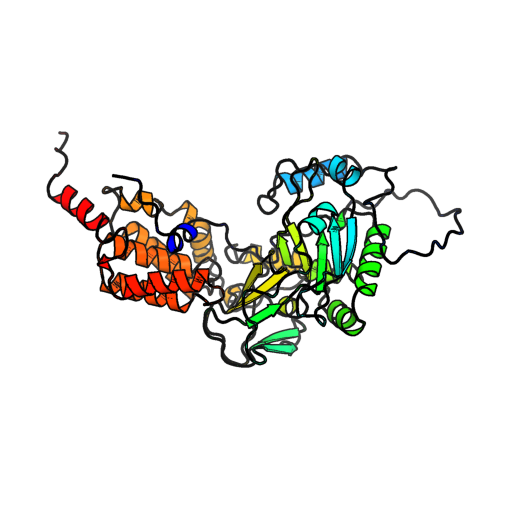 81 ? 10.320 7.068 8.483 1.00 75.88 81 PRO A C 1
ATOM 625 O O . PRO A 1 81 ? 9.961 7.926 7.689 1.00 75.88 81 PRO A O 1
ATOM 628 N N . LEU A 1 82 ? 9.506 6.067 8.841 1.00 74.62 82 LEU A N 1
ATOM 629 C CA . LEU A 1 82 ? 8.130 5.926 8.345 1.00 74.62 82 LEU A CA 1
ATOM 630 C C . LEU A 1 82 ? 7.131 6.850 9.054 1.00 74.62 82 LEU A C 1
ATOM 632 O O . LEU A 1 82 ? 6.003 6.991 8.589 1.00 74.62 82 LEU A O 1
ATOM 636 N N . LEU A 1 83 ? 7.509 7.426 10.198 1.00 82.12 83 LEU A N 1
ATOM 637 C CA . LEU A 1 83 ? 6.663 8.353 10.956 1.00 82.12 83 LEU A CA 1
ATOM 638 C C . LEU A 1 83 ? 7.011 9.821 10.697 1.00 82.12 83 LEU A C 1
ATOM 640 O O . LEU A 1 83 ? 6.238 10.687 11.098 1.00 82.12 83 LEU A O 1
ATOM 644 N N . ASP A 1 84 ? 8.156 10.085 10.059 1.00 83.38 84 ASP A N 1
ATOM 645 C CA . ASP A 1 84 ? 8.613 11.412 9.624 1.00 83.38 84 ASP A CA 1
ATOM 646 C C . ASP A 1 84 ? 8.433 12.516 10.683 1.00 83.38 84 ASP A C 1
ATOM 648 O O . ASP A 1 84 ? 7.880 13.583 10.445 1.00 83.38 84 ASP A O 1
ATOM 652 N N . SER A 1 85 ? 8.829 12.216 11.924 1.00 87.12 85 SER A N 1
ATOM 653 C CA . SER A 1 85 ? 8.611 13.103 13.074 1.00 87.12 85 SER A CA 1
ATOM 654 C C . SER A 1 85 ? 9.868 13.204 13.960 1.00 87.12 85 SER A C 1
ATOM 656 O O . SER A 1 85 ? 9.845 12.798 15.128 1.00 87.12 85 SER A O 1
ATOM 658 N N . PRO A 1 86 ? 10.991 13.746 13.442 1.00 90.31 86 PRO A N 1
ATOM 659 C CA . PRO A 1 86 ? 12.292 13.760 14.130 1.00 90.31 86 PRO A CA 1
ATOM 660 C C . PRO A 1 86 ? 12.328 14.639 15.390 1.00 90.31 86 PRO A C 1
ATOM 662 O O . PRO A 1 86 ? 13.199 14.465 16.243 1.00 90.31 86 PRO A O 1
ATOM 665 N N . TYR A 1 87 ? 11.361 15.547 15.540 1.00 91.94 87 TYR A N 1
ATOM 666 C CA . TYR A 1 87 ? 11.244 16.462 16.679 1.00 91.94 87 TYR A CA 1
ATOM 667 C C . TYR A 1 87 ? 10.062 16.134 17.602 1.00 91.94 87 TYR A C 1
ATOM 669 O O . TYR A 1 87 ? 9.717 16.941 18.462 1.00 91.94 87 TYR A O 1
ATOM 677 N N . PHE A 1 88 ? 9.437 14.960 17.446 1.00 92.69 88 PHE A N 1
ATOM 678 C CA . PHE A 1 88 ? 8.258 14.584 18.228 1.00 92.69 88 PHE A CA 1
ATOM 679 C C . PHE A 1 88 ? 8.522 14.643 19.738 1.00 92.69 88 PHE A C 1
ATOM 681 O O . PHE A 1 88 ? 9.542 14.137 20.208 1.00 92.69 88 PHE A O 1
ATOM 688 N N . ASP A 1 89 ? 7.604 15.218 20.510 1.00 92.31 89 ASP A N 1
ATOM 689 C CA . ASP A 1 89 ? 7.689 15.265 21.969 1.00 92.31 89 ASP A CA 1
ATOM 690 C C . ASP A 1 89 ? 6.373 14.825 22.613 1.00 92.31 89 ASP A C 1
ATOM 692 O O . ASP A 1 89 ? 5.404 15.582 22.637 1.00 92.31 89 ASP A O 1
ATOM 696 N N . LEU A 1 90 ? 6.357 13.606 23.162 1.00 90.00 90 LEU A N 1
ATOM 697 C CA . LEU A 1 90 ? 5.169 13.001 23.756 1.00 90.00 90 LEU A CA 1
ATOM 698 C C . LEU A 1 90 ? 4.605 13.817 24.923 1.00 90.00 90 LEU A C 1
ATOM 700 O O . LEU A 1 90 ? 3.388 13.916 25.044 1.00 90.00 90 LEU A O 1
ATOM 704 N N . ALA A 1 91 ? 5.459 14.377 25.786 1.00 88.00 91 ALA A N 1
ATOM 705 C CA . ALA A 1 91 ? 4.995 15.089 26.976 1.00 88.00 91 ALA A CA 1
ATOM 706 C C . ALA A 1 91 ? 4.254 16.372 26.582 1.00 88.00 91 ALA A C 1
ATOM 708 O O . ALA A 1 91 ? 3.108 16.572 26.989 1.00 88.00 91 ALA A O 1
ATOM 709 N N . GLY A 1 92 ? 4.870 17.194 25.727 1.00 89.19 92 GLY A N 1
ATOM 710 C CA . GLY A 1 92 ? 4.213 18.374 25.177 1.00 89.19 92 GLY A CA 1
ATOM 711 C C . GLY A 1 92 ? 2.998 18.024 24.317 1.00 89.19 92 GLY A C 1
ATOM 712 O O . GLY A 1 92 ? 1.986 18.717 24.385 1.00 89.19 92 GLY A O 1
ATOM 713 N N . HIS A 1 93 ? 3.040 16.919 23.566 1.00 89.25 93 HIS A N 1
ATOM 714 C CA . HIS A 1 93 ? 1.917 16.466 22.740 1.00 89.25 93 HIS A CA 1
ATOM 715 C C . HIS A 1 93 ? 0.697 16.120 23.600 1.00 89.25 93 HIS A C 1
ATOM 717 O O . HIS A 1 93 ? -0.375 16.696 23.422 1.00 89.25 93 HIS A O 1
ATOM 723 N N . VAL A 1 94 ? 0.869 15.254 24.600 1.00 83.88 94 VAL A N 1
ATOM 724 C CA . VAL A 1 94 ? -0.210 14.866 25.519 1.00 83.88 94 VAL A CA 1
ATOM 725 C C . VAL A 1 94 ? -0.756 16.068 26.296 1.00 83.88 94 VAL A C 1
ATOM 727 O O . VAL A 1 94 ? -1.961 16.147 26.522 1.00 83.88 94 VAL A O 1
ATOM 730 N N . GLY A 1 95 ? 0.103 17.018 26.674 1.00 82.69 95 GLY A N 1
ATOM 731 C CA . GLY A 1 95 ? -0.306 18.219 27.407 1.00 82.69 95 GLY A CA 1
ATOM 732 C C . GLY A 1 95 ? -1.007 19.294 26.566 1.00 82.69 95 GLY A C 1
ATOM 733 O O . GLY A 1 95 ? -1.634 20.180 27.140 1.00 82.69 95 GLY A O 1
ATOM 734 N N . SER A 1 96 ? -0.908 19.249 25.232 1.00 85.94 96 SER A N 1
ATOM 735 C CA . SER A 1 96 ? -1.386 20.330 24.349 1.00 85.94 96 SER A CA 1
ATOM 736 C C . SER A 1 96 ? -2.473 19.919 23.360 1.00 85.94 96 SER A C 1
ATOM 738 O O . SER A 1 96 ? -3.204 20.785 22.869 1.00 85.94 96 SER A O 1
ATOM 740 N N . ARG A 1 97 ? -2.588 18.627 23.036 1.00 86.81 97 ARG A N 1
ATOM 741 C CA . ARG A 1 97 ? -3.512 18.151 22.005 1.00 86.81 97 ARG A CA 1
ATOM 742 C C . ARG A 1 97 ? -4.867 17.742 22.566 1.00 86.81 97 ARG A C 1
ATOM 744 O O . ARG A 1 97 ? -4.990 17.205 23.665 1.00 86.81 97 ARG A O 1
ATOM 751 N N . VAL A 1 98 ? -5.907 17.998 21.776 1.00 87.38 98 VAL A N 1
ATOM 752 C CA . VAL A 1 98 ? -7.304 17.727 22.133 1.00 87.38 98 VAL A CA 1
ATOM 753 C C . VAL A 1 98 ? -7.919 16.896 21.029 1.00 87.38 98 VAL A C 1
ATOM 755 O O . VAL A 1 98 ? -7.803 17.248 19.858 1.00 87.38 98 VAL A O 1
ATOM 758 N N . TYR A 1 99 ? -8.606 15.827 21.416 1.00 89.75 99 TYR A N 1
ATOM 759 C CA . TYR A 1 99 ? -9.162 14.859 20.490 1.00 89.75 99 TYR A CA 1
ATOM 760 C C . TYR A 1 99 ? -10.678 14.811 20.587 1.00 89.75 99 TYR A C 1
ATOM 762 O O . TYR A 1 99 ? -11.304 15.187 21.586 1.00 89.75 99 TYR A O 1
ATOM 770 N N . GLU A 1 100 ? -11.292 14.315 19.526 1.00 90.62 100 GLU A N 1
ATOM 771 C CA . GLU A 1 100 ? -12.730 14.131 19.489 1.00 90.62 100 GLU A CA 1
ATOM 772 C C . GLU A 1 100 ? -13.140 12.931 18.653 1.00 90.62 100 GLU A C 1
ATOM 774 O O . GLU A 1 100 ? -12.560 12.634 17.610 1.00 90.62 100 GLU A O 1
ATOM 779 N N . ALA A 1 101 ? -14.188 12.254 19.124 1.00 92.75 101 ALA A N 1
ATOM 780 C CA . ALA A 1 101 ? -14.843 11.185 18.389 1.00 92.75 101 ALA A CA 1
ATOM 781 C C . ALA A 1 101 ? -16.010 11.753 17.574 1.00 92.75 101 ALA A C 1
ATOM 783 O O . ALA A 1 101 ? -16.935 12.333 18.154 1.00 92.75 101 ALA A O 1
ATOM 784 N N . PHE A 1 102 ? -16.060 11.507 16.267 1.00 93.69 102 PHE A N 1
ATOM 785 C CA . PHE A 1 102 ? -17.115 12.003 15.375 1.00 93.69 102 PHE A CA 1
ATOM 786 C C . PHE A 1 102 ? -17.406 11.030 14.220 1.00 93.69 102 PHE A C 1
ATOM 788 O O . PHE A 1 102 ? -16.671 10.068 14.003 1.00 93.69 102 PHE A O 1
ATOM 795 N N . ARG A 1 103 ? -18.516 11.254 13.504 1.00 94.00 103 ARG A N 1
ATOM 796 C CA . ARG A 1 103 ? -18.795 10.600 12.214 1.00 94.00 103 ARG A CA 1
ATOM 797 C C . ARG A 1 103 ? -18.245 11.483 11.096 1.00 94.00 103 ARG A C 1
ATOM 799 O O . ARG A 1 103 ? -18.555 12.675 11.085 1.00 94.00 103 ARG A O 1
ATOM 806 N N . VAL A 1 104 ? -17.455 10.925 10.181 1.00 94.25 104 VAL A N 1
ATOM 807 C CA . VAL A 1 104 ? -16.938 11.674 9.023 1.00 94.25 104 VAL A CA 1
ATOM 808 C C . VAL A 1 104 ? -18.096 11.952 8.057 1.00 94.25 104 VAL A C 1
ATOM 810 O O . VAL A 1 104 ? -18.762 11.005 7.638 1.00 94.25 104 VAL A O 1
ATOM 813 N N . PRO A 1 105 ? -18.375 13.220 7.714 1.00 90.94 105 PRO A N 1
ATOM 814 C CA . PRO A 1 105 ? -19.428 13.554 6.765 1.00 90.94 105 PRO A CA 1
ATOM 815 C C . PRO A 1 105 ? -18.912 13.414 5.331 1.00 90.94 105 PRO A C 1
ATOM 817 O O . PRO A 1 105 ? -17.914 14.035 4.970 1.00 90.94 105 PRO A O 1
ATOM 820 N N . TYR A 1 106 ? -19.619 12.654 4.498 1.00 89.50 106 TYR A N 1
ATOM 821 C CA . TYR A 1 106 ? -19.276 12.455 3.091 1.00 89.50 106 TYR A CA 1
ATOM 822 C C . TYR A 1 106 ? -20.262 13.146 2.153 1.00 89.50 106 TYR A C 1
ATOM 824 O O . TYR A 1 106 ? -21.474 13.131 2.363 1.00 89.50 106 TYR A O 1
ATOM 832 N N . ALA A 1 107 ? -19.741 13.722 1.073 1.00 84.12 107 ALA A N 1
ATOM 833 C CA . ALA A 1 107 ? -20.549 14.270 0.000 1.00 84.12 107 ALA A CA 1
ATOM 834 C C . ALA A 1 107 ? -21.124 13.118 -0.838 1.00 84.12 107 ALA A C 1
ATOM 836 O O . ALA A 1 107 ? -20.377 12.251 -1.296 1.00 84.12 107 ALA A O 1
ATOM 837 N N . HIS A 1 108 ? -22.439 13.144 -1.072 1.00 72.94 108 HIS A N 1
ATOM 838 C CA . HIS A 1 108 ? -23.151 12.242 -1.992 1.00 72.94 108 HIS A CA 1
ATOM 839 C C . HIS A 1 108 ? -23.027 10.737 -1.691 1.00 72.94 108 HIS A C 1
ATOM 841 O O . HIS A 1 108 ? -23.083 9.920 -2.607 1.00 72.94 108 HIS A O 1
ATOM 847 N N . ASP A 1 109 ? -22.860 10.373 -0.419 1.00 74.94 109 ASP A N 1
ATOM 848 C CA . ASP A 1 109 ? -22.733 8.983 0.027 1.00 74.94 109 ASP A CA 1
ATOM 849 C C . ASP A 1 109 ? -23.136 8.884 1.506 1.00 74.94 109 ASP A C 1
ATOM 851 O O . ASP A 1 109 ? -22.295 8.856 2.405 1.00 74.94 109 ASP A O 1
ATOM 855 N N . ALA A 1 110 ? -24.446 8.964 1.751 1.00 67.38 110 ALA A N 1
ATOM 856 C CA . ALA A 1 110 ? -25.008 9.015 3.101 1.00 67.38 110 ALA A CA 1
ATOM 857 C C . ALA A 1 110 ? -24.932 7.665 3.836 1.00 67.38 110 ALA A C 1
ATOM 859 O O . ALA A 1 110 ? -24.946 7.645 5.065 1.00 67.38 110 ALA A O 1
ATOM 860 N N . ASP A 1 111 ? -24.829 6.566 3.086 1.00 75.00 111 ASP A N 1
ATOM 861 C CA . ASP A 1 111 ? -24.795 5.206 3.628 1.00 75.00 111 ASP A CA 1
ATOM 862 C C . ASP A 1 111 ? -23.388 4.799 4.083 1.00 75.00 111 ASP A C 1
ATOM 864 O O . ASP A 1 111 ? -23.231 3.862 4.869 1.00 75.00 111 ASP A O 1
ATOM 868 N N . THR A 1 112 ? -22.345 5.501 3.625 1.00 82.06 112 THR A N 1
ATOM 869 C CA . THR A 1 112 ? -20.986 5.229 4.084 1.00 82.06 112 THR A CA 1
ATOM 870 C C . THR A 1 112 ? -20.746 5.775 5.483 1.00 82.06 112 THR A C 1
ATOM 872 O O . THR A 1 112 ? -20.808 6.976 5.747 1.00 82.06 112 THR A O 1
ATOM 875 N N . GLU A 1 113 ? -20.380 4.870 6.385 1.00 90.81 113 GLU A N 1
ATOM 876 C CA . GLU A 1 113 ? -20.133 5.182 7.784 1.00 90.81 113 GLU A CA 1
ATOM 877 C C . GLU A 1 113 ? -18.647 5.114 8.122 1.00 90.81 113 GLU A C 1
ATOM 879 O O . GLU A 1 113 ? -18.001 4.077 7.968 1.00 90.81 113 GLU A O 1
ATOM 884 N N . THR A 1 114 ? -18.127 6.205 8.678 1.00 96.25 114 THR A N 1
ATOM 885 C CA . THR A 1 114 ? -16.787 6.245 9.262 1.00 96.25 114 THR A CA 1
ATOM 886 C C . THR A 1 114 ? -16.846 6.909 10.624 1.00 96.25 114 THR A C 1
ATOM 888 O O . THR A 1 114 ? -17.216 8.080 10.731 1.00 96.25 114 THR A O 1
ATOM 891 N N . ALA A 1 115 ? -16.443 6.181 11.662 1.00 96.88 115 ALA A N 1
ATOM 892 C CA . ALA A 1 115 ? -16.222 6.733 12.990 1.00 96.88 115 ALA A CA 1
AT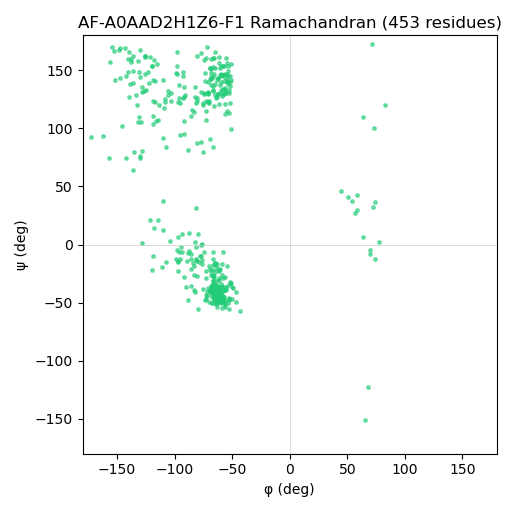OM 893 C C . ALA A 1 115 ? -14.737 7.078 13.158 1.00 96.88 115 ALA A C 1
ATOM 895 O O . ALA A 1 115 ? -13.869 6.217 13.034 1.00 96.88 115 ALA A O 1
ATOM 896 N N . ALA A 1 116 ? -14.430 8.335 13.451 1.00 96.38 116 ALA A N 1
ATOM 897 C CA . ALA A 1 116 ? -13.060 8.802 13.613 1.00 96.38 116 ALA A CA 1
ATOM 898 C C . ALA A 1 116 ? -12.834 9.331 15.030 1.00 96.38 116 ALA A C 1
ATOM 900 O O . ALA A 1 116 ? -13.717 9.974 15.598 1.00 96.38 116 ALA A O 1
ATOM 901 N N . PHE A 1 117 ? -11.653 9.062 15.581 1.00 95.06 117 PHE A N 1
ATOM 902 C CA . PHE A 1 117 ? -11.103 9.743 16.748 1.00 95.06 117 PHE A CA 1
ATOM 903 C C . PHE A 1 117 ? -9.807 10.416 16.312 1.00 95.06 117 PHE A C 1
ATOM 905 O O . PHE A 1 117 ? -8.860 9.717 15.972 1.00 95.06 117 PHE A O 1
ATOM 912 N N . LEU A 1 118 ? -9.780 11.744 16.254 1.00 94.06 118 LEU A N 1
ATOM 913 C CA . LEU A 1 118 ? -8.645 12.509 15.722 1.00 94.06 118 LEU A CA 1
ATOM 914 C C . LEU A 1 118 ? -8.396 13.751 16.571 1.00 94.06 118 LEU A C 1
ATOM 916 O O . LEU A 1 118 ? -9.310 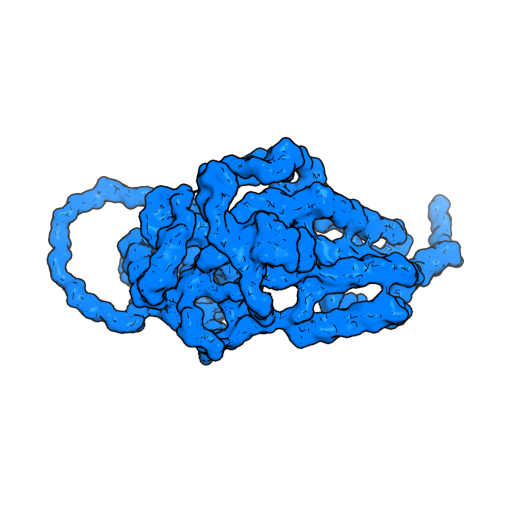14.217 17.260 1.00 94.06 118 LEU A O 1
ATOM 920 N N . ASP A 1 119 ? -7.182 14.297 16.485 1.00 93.06 119 ASP A N 1
ATOM 921 C CA . ASP A 1 119 ? -6.896 15.637 16.979 1.00 93.06 119 ASP A CA 1
ATOM 922 C C . ASP A 1 119 ? -7.823 16.655 16.297 1.00 93.06 119 ASP A C 1
ATOM 924 O O . ASP A 1 119 ? -8.102 16.587 15.095 1.00 93.06 119 ASP A O 1
ATOM 928 N N . VAL A 1 120 ? -8.299 17.633 17.066 1.00 92.88 120 VAL A N 1
ATOM 929 C CA . VAL A 1 120 ? -9.211 18.680 16.581 1.00 92.88 120 VAL A CA 1
ATOM 930 C C . VAL A 1 120 ? -8.579 19.492 15.443 1.00 92.88 120 VAL A C 1
ATOM 932 O O . VAL A 1 120 ? -9.280 19.924 14.529 1.00 92.88 120 VAL A O 1
ATOM 935 N N . GLY A 1 121 ? -7.264 19.712 15.477 1.00 93.38 121 GLY A N 1
ATOM 936 C CA . GLY A 1 121 ? -6.518 20.372 14.410 1.00 93.38 121 GLY A CA 1
ATOM 937 C C . GLY A 1 121 ? -6.472 19.534 13.134 1.00 93.38 121 GLY A C 1
ATOM 938 O O . GLY A 1 121 ? -6.780 20.062 12.070 1.00 93.38 121 GLY A O 1
ATOM 939 N N . VAL A 1 122 ? -6.198 18.231 13.244 1.00 94.38 122 VAL A N 1
ATOM 940 C CA . VAL A 1 122 ? -6.259 17.289 12.107 1.00 94.38 122 VAL A CA 1
ATOM 941 C C . VAL A 1 122 ? -7.663 17.239 11.507 1.00 94.38 122 VAL A C 1
ATOM 943 O O . VAL A 1 122 ? -7.823 17.363 10.295 1.00 94.38 122 VAL A O 1
ATOM 946 N N . ARG A 1 123 ? -8.718 17.152 12.332 1.00 94.19 123 ARG A N 1
ATOM 947 C CA . ARG A 1 123 ? -10.102 17.177 11.827 1.00 94.19 123 ARG A CA 1
ATOM 948 C C . ARG A 1 123 ? -10.406 18.448 11.036 1.00 94.19 123 ARG A C 1
ATOM 950 O O . ARG A 1 123 ? -11.097 18.364 10.027 1.00 94.19 123 ARG A O 1
ATOM 957 N N . ARG A 1 124 ? -9.924 19.615 11.475 1.00 94.12 124 ARG A N 1
ATOM 958 C CA . ARG A 1 124 ? -10.158 20.894 10.773 1.00 94.12 124 ARG A CA 1
ATOM 959 C C . ARG A 1 124 ? -9.536 20.937 9.378 1.00 94.12 124 ARG A C 1
ATOM 961 O O . ARG A 1 124 ? -9.997 21.725 8.560 1.00 94.12 124 ARG A O 1
ATOM 968 N N . LEU A 1 125 ? -8.521 20.114 9.118 1.00 94.31 125 LEU A N 1
ATOM 969 C CA . LEU A 1 125 ? -7.899 19.981 7.801 1.00 94.31 125 LEU A CA 1
ATOM 970 C C . LEU A 1 125 ? -8.655 19.006 6.887 1.00 94.31 125 LEU A C 1
ATOM 972 O O . LEU A 1 125 ? -8.460 19.037 5.674 1.00 94.31 125 LEU A O 1
ATOM 976 N N . LEU A 1 126 ? -9.551 18.170 7.428 1.00 91.44 126 LEU A N 1
ATOM 977 C CA . LEU A 1 126 ? -10.368 17.278 6.608 1.00 91.44 126 LEU A CA 1
ATOM 978 C C . LEU A 1 126 ? -11.418 18.076 5.813 1.00 91.44 126 LEU A C 1
ATOM 980 O O . LEU A 1 126 ? -12.188 18.844 6.407 1.00 91.44 126 LEU A O 1
ATOM 984 N N . PRO A 1 127 ? -11.541 17.848 4.491 1.00 85.88 127 PRO A N 1
ATOM 985 C CA . PRO A 1 127 ? -12.624 18.429 3.708 1.00 85.88 127 PRO A CA 1
ATOM 986 C C . PRO A 1 127 ? -13.980 18.051 4.315 1.00 85.88 127 PRO A C 1
ATOM 988 O O . PRO A 1 127 ? -14.225 16.888 4.620 1.00 85.88 127 PRO A O 1
ATOM 991 N N . THR A 1 128 ? -14.863 19.028 4.521 1.00 86.31 128 THR A N 1
ATOM 992 C CA . THR A 1 128 ? -16.160 18.812 5.179 1.00 86.31 128 THR A CA 1
ATOM 993 C C . THR A 1 128 ? -17.277 19.454 4.340 1.00 86.31 128 THR A C 1
ATOM 995 O O . THR A 1 128 ? -17.363 20.681 4.311 1.00 86.31 128 THR A O 1
ATOM 998 N N . PRO A 1 129 ? -18.151 18.665 3.678 1.00 89.12 129 PRO A N 1
ATOM 999 C CA . PRO A 1 129 ? -18.115 17.204 3.605 1.00 89.12 129 PRO A CA 1
ATOM 1000 C C . PRO A 1 129 ? -16.932 16.693 2.766 1.00 89.12 129 PRO A C 1
ATOM 1002 O O . PRO A 1 129 ? -16.486 17.355 1.828 1.00 89.12 129 PRO A O 1
ATOM 1005 N N . VAL A 1 130 ? -16.447 15.491 3.080 1.00 91.19 130 VAL A N 1
ATOM 1006 C CA . VAL A 1 130 ? -15.380 14.832 2.322 1.00 91.19 130 VAL A CA 1
ATOM 1007 C C . VAL A 1 130 ? -15.889 14.533 0.909 1.00 91.19 130 VAL A C 1
ATOM 1009 O O . VAL A 1 130 ? -16.958 13.925 0.770 1.00 91.19 130 VAL A O 1
ATOM 1012 N N . PRO A 1 131 ? -15.159 14.922 -0.151 1.00 91.06 131 PRO A N 1
ATOM 1013 C CA . PRO A 1 131 ? -15.609 14.735 -1.522 1.00 91.06 131 PRO A CA 1
ATOM 1014 C C . PRO A 1 131 ? -15.724 13.253 -1.902 1.00 91.06 131 PRO A C 1
ATOM 1016 O O . PRO A 1 131 ? -15.225 12.342 -1.233 1.00 91.06 131 PRO A O 1
ATOM 1019 N N . ARG A 1 132 ? -16.399 13.002 -3.026 1.00 86.75 132 ARG A N 1
ATOM 1020 C CA . ARG A 1 132 ? -16.450 11.672 -3.636 1.00 86.75 132 ARG A CA 1
ATOM 1021 C C . ARG A 1 132 ? -15.038 11.208 -4.010 1.00 86.75 132 ARG A C 1
ATOM 1023 O O . ARG A 1 132 ? -14.210 12.016 -4.425 1.00 86.75 132 ARG A O 1
ATOM 1030 N N . ALA A 1 133 ? -14.789 9.903 -3.902 1.00 83.12 133 ALA A N 1
ATOM 1031 C CA . ALA A 1 133 ? -13.557 9.299 -4.396 1.00 83.12 133 ALA A CA 1
ATOM 1032 C C . ALA A 1 133 ? -13.308 9.661 -5.869 1.00 83.12 133 ALA A C 1
ATOM 1034 O O . ALA A 1 133 ? -14.217 9.559 -6.696 1.00 83.12 133 ALA A O 1
ATOM 1035 N N . ARG A 1 134 ? -12.072 10.070 -6.185 1.00 79.88 134 ARG A N 1
ATOM 1036 C CA . ARG A 1 134 ? -11.656 10.417 -7.555 1.00 79.88 134 ARG A CA 1
ATOM 1037 C C . ARG A 1 134 ? -11.718 9.189 -8.459 1.00 79.88 134 ARG A C 1
ATOM 1039 O O . ARG A 1 134 ? -12.262 9.240 -9.556 1.00 79.88 134 ARG A O 1
ATOM 1046 N N . THR A 1 135 ? -11.231 8.059 -7.945 1.00 76.94 135 THR A N 1
ATOM 1047 C CA . THR A 1 135 ? -11.353 6.772 -8.626 1.00 76.94 135 THR A CA 1
ATOM 1048 C C . THR A 1 135 ? -12.795 6.281 -8.546 1.00 76.94 135 THR A C 1
ATOM 1050 O O . THR A 1 135 ? -13.337 6.087 -7.457 1.00 76.94 135 THR A O 1
ATOM 1053 N N . ALA A 1 136 ? -13.403 6.013 -9.700 1.00 77.94 136 ALA A N 1
ATOM 1054 C CA . ALA A 1 136 ? -14.707 5.370 -9.748 1.00 77.94 136 ALA A CA 1
ATOM 1055 C C . ALA A 1 136 ? -14.624 3.926 -9.227 1.00 77.94 136 ALA A C 1
ATOM 1057 O O . ALA A 1 136 ? -13.762 3.143 -9.644 1.00 77.94 136 ALA A O 1
ATOM 1058 N N . ALA A 1 137 ? -15.559 3.558 -8.349 1.00 81.75 137 ALA A N 1
ATOM 1059 C CA . ALA A 1 137 ? -15.761 2.165 -7.984 1.00 81.75 137 ALA A CA 1
ATOM 1060 C C . ALA A 1 137 ? -16.121 1.339 -9.240 1.00 81.75 137 ALA A C 1
ATOM 1062 O O . ALA A 1 137 ? -16.810 1.847 -10.134 1.00 81.75 137 ALA A O 1
ATOM 1063 N N . PRO A 1 138 ? -15.674 0.076 -9.335 1.00 83.00 138 PRO A N 1
ATOM 1064 C CA . PRO A 1 138 ? -16.020 -0.783 -10.461 1.00 83.00 138 PRO A CA 1
ATOM 1065 C C . PRO A 1 138 ? -17.535 -0.954 -10.620 1.00 83.00 138 PRO A C 1
ATOM 1067 O O . PRO A 1 138 ? -18.271 -1.037 -9.639 1.00 83.00 138 PRO A O 1
ATOM 1070 N N . LYS A 1 139 ? -18.008 -1.072 -11.868 1.00 81.25 139 LYS A N 1
ATOM 1071 C CA . LYS A 1 139 ? -19.397 -1.468 -12.135 1.00 81.25 139 LYS A CA 1
ATOM 1072 C C . LYS A 1 139 ? -19.593 -2.941 -11.766 1.00 81.25 139 LYS A C 1
ATOM 1074 O O . LYS A 1 139 ? -18.902 -3.806 -12.323 1.00 81.25 139 LYS A O 1
ATOM 1079 N N . GLY A 1 140 ? -20.556 -3.201 -10.882 1.00 84.50 140 GLY A N 1
ATOM 1080 C CA . GLY A 1 140 ? -20.853 -4.530 -10.345 1.00 84.50 140 GLY A CA 1
ATOM 1081 C C . GLY A 1 140 ? -19.784 -5.039 -9.375 1.00 84.50 140 GLY A C 1
ATOM 1082 O O . GLY A 1 140 ? -18.722 -4.434 -9.226 1.00 84.50 140 GLY A O 1
ATOM 1083 N N . SER A 1 141 ? -20.057 -6.172 -8.725 1.00 88.62 141 SER A N 1
ATOM 1084 C CA . SER A 1 141 ? -19.082 -6.769 -7.813 1.00 88.62 141 SER A CA 1
ATOM 1085 C C . SER A 1 141 ? -17.899 -7.368 -8.574 1.00 88.62 141 SER A C 1
ATOM 1087 O O . SER A 1 141 ? -18.077 -8.148 -9.511 1.00 88.62 141 SER A O 1
ATOM 1089 N N . THR A 1 142 ? -16.690 -7.018 -8.151 1.00 94.62 142 THR A N 1
ATOM 1090 C CA . THR A 1 142 ? -15.397 -7.559 -8.611 1.00 94.62 142 THR A CA 1
ATOM 1091 C C . THR A 1 142 ? -14.853 -8.646 -7.694 1.00 94.62 142 THR A C 1
ATOM 1093 O O . THR A 1 142 ? -13.929 -9.360 -8.082 1.00 94.62 142 THR A O 1
ATOM 1096 N N . PHE A 1 143 ? -15.403 -8.774 -6.486 1.00 97.31 143 PHE A N 1
ATOM 1097 C CA . PHE A 1 143 ? -14.932 -9.717 -5.487 1.00 97.31 143 PHE A CA 1
ATOM 1098 C C . PHE A 1 143 ? -16.082 -10.330 -4.683 1.00 97.31 143 PHE A C 1
ATOM 1100 O O . PHE A 1 143 ? -17.234 -9.901 -4.734 1.00 97.31 143 PHE A O 1
ATOM 1107 N N . SER A 1 144 ? -15.751 -11.355 -3.914 1.00 96.75 144 SER A N 1
ATOM 1108 C CA . SER A 1 144 ? -16.601 -11.933 -2.880 1.00 96.75 144 SER A CA 1
ATOM 1109 C C . SER A 1 144 ? -15.742 -12.295 -1.673 1.00 96.75 144 SER A C 1
ATOM 1111 O O . SER A 1 144 ? -14.559 -12.605 -1.822 1.00 96.75 144 SER A O 1
ATOM 1113 N N . ILE A 1 145 ? -16.320 -12.222 -0.474 1.00 96.06 145 ILE A N 1
ATOM 1114 C CA . ILE A 1 145 ? -15.652 -12.664 0.752 1.00 96.06 145 ILE A CA 1
ATOM 1115 C C . ILE A 1 145 ? -16.117 -14.082 1.053 1.00 96.06 145 ILE A C 1
ATOM 1117 O O . ILE A 1 145 ? -17.316 -14.321 1.188 1.00 96.06 145 ILE A O 1
ATOM 1121 N N . GLN A 1 146 ? -15.177 -15.016 1.147 1.00 94.06 146 GLN A N 1
ATOM 1122 C CA . GLN A 1 146 ? -15.462 -16.440 1.331 1.00 94.06 146 GLN A CA 1
ATOM 1123 C C . GLN A 1 146 ? -14.530 -17.039 2.384 1.00 94.06 146 GLN A C 1
ATOM 1125 O O . GLN A 1 146 ? -13.503 -16.452 2.715 1.00 94.06 146 GLN A O 1
ATOM 1130 N N . ALA A 1 147 ? -14.875 -18.204 2.932 1.00 91.69 147 ALA A N 1
ATOM 1131 C CA . ALA A 1 147 ? -13.938 -18.956 3.763 1.00 91.69 147 ALA A CA 1
ATOM 1132 C C . ALA A 1 147 ? -12.744 -19.424 2.915 1.00 91.69 147 ALA A C 1
ATOM 1134 O O . ALA A 1 147 ? -12.915 -19.868 1.781 1.00 91.69 147 ALA A O 1
ATOM 1135 N N . THR A 1 148 ? -11.537 -19.331 3.465 1.00 86.12 148 THR A N 1
ATOM 1136 C CA . THR A 1 148 ? -10.330 -19.823 2.794 1.00 86.12 148 THR A CA 1
ATOM 1137 C C . THR A 1 148 ? -10.345 -21.352 2.703 1.00 86.12 148 THR A C 1
ATOM 1139 O O . THR A 1 148 ? -10.696 -22.015 3.687 1.00 86.12 148 THR A O 1
ATOM 1142 N N . PRO A 1 149 ? -9.957 -21.943 1.555 1.00 79.44 149 PRO A N 1
ATOM 1143 C CA . PRO A 1 149 ? -9.834 -23.391 1.427 1.00 79.44 149 PRO A CA 1
ATOM 1144 C C . PRO A 1 149 ? -8.944 -23.980 2.530 1.00 79.44 149 PRO A C 1
ATOM 1146 O O . PRO A 1 149 ? -7.848 -23.490 2.796 1.00 79.44 149 PRO A O 1
ATOM 1149 N N . GLY A 1 150 ? -9.431 -25.024 3.204 1.00 68.50 150 GLY A N 1
ATOM 1150 C CA . GLY A 1 150 ? -8.731 -25.649 4.333 1.00 68.50 150 GLY A CA 1
ATOM 1151 C C . GLY A 1 150 ? -8.825 -24.891 5.666 1.00 68.50 150 GLY A C 1
ATOM 1152 O O . GLY A 1 150 ? -8.231 -25.332 6.645 1.00 68.50 150 GLY A O 1
ATOM 1153 N N . GLY A 1 151 ? -9.553 -23.769 5.736 1.00 61.91 151 GLY A N 1
ATOM 1154 C CA . GLY A 1 151 ? -9.939 -23.081 6.978 1.00 61.91 151 GLY A CA 1
ATOM 1155 C C . GLY A 1 151 ? -8.816 -22.385 7.759 1.00 61.91 151 GLY A C 1
ATOM 1156 O O . GLY A 1 151 ? -9.092 -21.697 8.739 1.00 61.91 151 GLY A O 1
ATOM 1157 N N . ALA A 1 152 ? -7.557 -22.519 7.337 1.00 61.12 152 ALA A N 1
ATOM 1158 C CA . ALA A 1 152 ? -6.395 -22.085 8.113 1.00 61.12 152 ALA A CA 1
ATOM 1159 C C . ALA A 1 152 ? -6.240 -20.556 8.244 1.00 61.12 152 ALA A C 1
ATOM 1161 O O . ALA A 1 152 ? -5.565 -20.099 9.165 1.00 61.12 152 ALA A O 1
ATOM 1162 N N . ALA A 1 153 ? -6.843 -19.765 7.349 1.00 67.69 153 ALA A N 1
ATOM 1163 C CA . ALA A 1 153 ? -6.717 -18.303 7.318 1.00 67.69 153 ALA A CA 1
ATOM 1164 C C . ALA A 1 153 ? -8.057 -17.567 7.532 1.00 67.69 153 ALA A C 1
ATOM 1166 O O . ALA A 1 153 ? -8.160 -16.368 7.287 1.00 67.69 153 ALA A O 1
ATOM 1167 N N . GLY A 1 154 ? -9.099 -18.259 8.007 1.00 84.44 154 GLY A N 1
ATOM 1168 C CA . GLY A 1 154 ? -10.418 -17.654 8.197 1.00 84.44 154 GLY A CA 1
ATOM 1169 C C . GLY A 1 154 ? -11.068 -17.294 6.860 1.00 84.44 154 GLY A C 1
ATOM 1170 O O . GLY A 1 154 ? -11.257 -18.172 6.019 1.00 84.44 154 GLY A O 1
ATOM 1171 N N . GLN A 1 155 ? -11.422 -16.022 6.661 1.00 92.19 155 GLN A N 1
ATOM 1172 C CA . GLN A 1 155 ? -12.022 -15.528 5.415 1.00 92.19 155 GLN A CA 1
ATOM 1173 C C . GLN A 1 155 ? -10.977 -14.873 4.503 1.00 92.19 155 GLN A C 1
ATOM 1175 O O . GLN A 1 155 ? -10.052 -14.230 4.989 1.00 92.19 155 GLN A O 1
ATOM 1180 N N . GLY A 1 156 ? -11.164 -15.008 3.192 1.00 94.75 156 GLY A N 1
ATOM 1181 C CA . GLY A 1 156 ? -10.364 -14.382 2.142 1.00 94.75 156 GLY A CA 1
ATOM 1182 C C . GLY A 1 156 ? -11.233 -13.598 1.160 1.00 94.75 156 GLY A C 1
ATOM 1183 O O . GLY A 1 156 ? -12.453 -13.787 1.091 1.00 94.75 156 GLY A O 1
ATOM 1184 N N . MET A 1 157 ? -10.599 -12.710 0.399 1.00 97.50 157 MET A N 1
ATOM 1185 C CA . MET A 1 157 ? -11.214 -11.998 -0.719 1.00 97.50 157 MET A CA 1
ATOM 1186 C C . MET A 1 157 ? -10.893 -12.733 -2.018 1.00 97.50 157 MET A C 1
ATOM 1188 O O . MET A 1 157 ? -9.727 -12.940 -2.321 1.00 97.50 157 MET A O 1
ATOM 1192 N N . PHE A 1 158 ? -11.905 -13.085 -2.804 1.00 97.62 158 PHE A N 1
ATOM 1193 C CA . PHE A 1 158 ? -11.746 -13.816 -4.065 1.00 97.62 158 PHE A CA 1
ATOM 1194 C C . PHE A 1 158 ? -12.351 -13.028 -5.215 1.00 97.62 158 PHE A C 1
ATOM 1196 O O . PHE A 1 158 ? -13.438 -12.461 -5.068 1.00 97.62 158 PHE A O 1
ATOM 1203 N N . ALA A 1 159 ? -11.674 -13.001 -6.359 1.00 98.00 159 ALA A N 1
ATOM 1204 C CA . ALA A 1 159 ? -12.173 -12.333 -7.551 1.00 98.00 159 ALA A CA 1
ATOM 1205 C C . ALA A 1 159 ? -13.469 -13.006 -8.040 1.00 98.00 159 ALA A C 1
ATOM 1207 O O . ALA A 1 159 ? -13.526 -14.221 -8.216 1.00 98.00 159 ALA A O 1
ATOM 1208 N N . SER A 1 160 ? -14.526 -12.229 -8.279 1.00 97.00 160 SER A N 1
ATOM 1209 C CA . SER A 1 160 ? -15.796 -12.750 -8.825 1.00 97.00 160 SER A CA 1
ATOM 1210 C C . SER A 1 160 ? -15.799 -12.814 -10.357 1.00 97.00 160 SER A C 1
ATOM 1212 O O . SER A 1 160 ? -16.691 -13.407 -10.956 1.00 97.00 160 SER A O 1
ATOM 1214 N N . ARG A 1 161 ? -14.815 -12.176 -10.995 1.00 96.06 161 ARG A N 1
ATOM 1215 C CA . ARG A 1 161 ? -14.604 -12.112 -12.444 1.00 96.06 161 ARG A CA 1
ATOM 1216 C C . ARG A 1 161 ? -13.126 -11.871 -12.732 1.00 96.06 161 ARG A C 1
ATOM 1218 O O . ARG A 1 161 ? -12.387 -11.503 -11.827 1.00 96.06 161 ARG A O 1
ATOM 1225 N N . ASN A 1 162 ? -12.725 -11.988 -13.994 1.00 96.69 162 ASN A N 1
ATOM 1226 C CA . ASN A 1 162 ? -11.380 -11.598 -14.411 1.00 96.69 162 ASN A CA 1
ATOM 1227 C C . ASN A 1 162 ? -11.162 -10.094 -14.173 1.00 96.69 162 ASN A C 1
ATOM 1229 O O . ASN A 1 162 ? -11.973 -9.266 -14.600 1.00 96.69 162 ASN A O 1
ATOM 1233 N N . ILE A 1 163 ? -10.062 -9.746 -13.511 1.00 95.19 163 ILE A N 1
ATOM 1234 C CA . ILE A 1 163 ? -9.626 -8.371 -13.262 1.00 95.19 163 ILE A CA 1
ATOM 1235 C C . ILE A 1 163 ? -8.325 -8.156 -14.046 1.00 95.19 163 ILE A C 1
ATOM 1237 O O . ILE A 1 163 ? -7.362 -8.890 -13.821 1.00 95.19 163 ILE A O 1
ATOM 1241 N N . PRO A 1 164 ? -8.265 -7.194 -14.982 1.00 92.75 164 PRO A N 1
ATOM 1242 C CA . PRO A 1 164 ? -7.038 -6.917 -15.723 1.00 92.75 164 PRO A CA 1
ATOM 1243 C C . PRO A 1 164 ? -5.966 -6.306 -14.808 1.00 92.75 164 PRO A C 1
ATOM 1245 O O . PRO A 1 164 ? -6.285 -5.722 -13.770 1.00 92.75 164 PRO A O 1
ATOM 1248 N N . ALA A 1 165 ? -4.697 -6.385 -15.220 1.00 90.75 165 ALA A N 1
ATOM 1249 C CA . ALA A 1 165 ? -3.615 -5.653 -14.561 1.00 90.75 165 ALA A CA 1
ATOM 1250 C C . ALA A 1 165 ? -3.940 -4.148 -14.484 1.00 90.75 165 ALA A C 1
ATOM 1252 O O . ALA A 1 165 ? -4.540 -3.590 -15.401 1.00 90.75 165 ALA A O 1
ATOM 1253 N N . GLY A 1 166 ? -3.623 -3.501 -13.360 1.00 87.94 166 GLY A N 1
ATOM 1254 C CA . GLY A 1 166 ? -3.979 -2.101 -13.086 1.00 87.94 166 GLY A CA 1
ATOM 1255 C C . GLY A 1 166 ? -5.464 -1.861 -12.760 1.00 87.94 166 GLY A C 1
ATOM 1256 O O . GLY A 1 166 ? -5.825 -0.792 -12.247 1.00 87.94 166 GLY A O 1
ATOM 1257 N N . GLY A 1 167 ? -6.330 -2.854 -12.994 1.00 89.19 167 GLY A N 1
ATOM 1258 C CA . GLY A 1 167 ? -7.766 -2.783 -12.750 1.00 89.19 167 GLY A CA 1
ATOM 1259 C C . GLY A 1 167 ? -8.105 -2.495 -11.287 1.00 89.19 167 GLY A C 1
ATOM 1260 O O . GLY A 1 167 ? -7.482 -3.021 -10.364 1.00 89.19 167 GLY A O 1
ATOM 1261 N N . THR A 1 168 ? -9.111 -1.646 -11.065 1.00 92.69 168 THR A N 1
ATOM 1262 C CA . THR A 1 168 ? -9.631 -1.373 -9.718 1.00 92.69 168 THR A CA 1
ATOM 1263 C C . THR A 1 168 ? -10.392 -2.595 -9.207 1.00 92.69 168 THR A C 1
ATOM 1265 O O . THR A 1 168 ? -11.373 -3.016 -9.821 1.00 92.69 168 THR A O 1
ATOM 1268 N N . VAL A 1 169 ? -9.973 -3.132 -8.063 1.00 95.12 169 VAL A N 1
ATOM 1269 C CA . VAL A 1 169 ? -10.715 -4.160 -7.327 1.00 95.12 169 VAL A CA 1
ATOM 1270 C C . VAL A 1 169 ? -11.827 -3.492 -6.531 1.00 95.12 169 VAL A C 1
ATOM 1272 O O . VAL A 1 169 ? -12.985 -3.837 -6.714 1.00 95.12 169 VAL A O 1
ATOM 1275 N N . LEU A 1 170 ? -11.514 -2.513 -5.684 1.00 94.69 170 LEU A N 1
ATOM 1276 C CA . LEU A 1 170 ? -12.519 -1.780 -4.913 1.00 94.69 170 LEU A CA 1
ATOM 1277 C C . LEU A 1 170 ? -12.003 -0.398 -4.505 1.00 94.69 170 LEU A C 1
ATOM 1279 O O . LEU A 1 170 ? -10.795 -0.176 -4.422 1.00 94.69 170 LEU A O 1
ATOM 1283 N N . VAL A 1 171 ? -12.940 0.510 -4.245 1.00 93.56 171 VAL A N 1
ATOM 1284 C CA . VAL A 1 171 ? -12.690 1.802 -3.601 1.00 93.56 171 VAL A CA 1
ATOM 1285 C C . VAL A 1 171 ? -13.494 1.808 -2.310 1.00 93.56 171 VAL A C 1
ATOM 1287 O O . VAL A 1 171 ? -14.698 1.561 -2.343 1.00 93.56 171 VAL A O 1
ATOM 1290 N N . GLU A 1 172 ? -12.834 2.022 -1.180 1.00 93.81 172 GLU A N 1
ATOM 1291 C CA . GLU A 1 172 ? -13.430 1.853 0.144 1.00 93.81 172 GLU A CA 1
ATOM 1292 C C . GLU A 1 172 ? -13.000 2.970 1.090 1.00 93.81 172 GLU A C 1
ATOM 1294 O O . GLU A 1 172 ? -11.838 3.369 1.133 1.00 93.81 172 GLU A O 1
ATOM 1299 N N . ARG A 1 173 ? -13.953 3.468 1.872 1.00 95.19 173 ARG A N 1
ATOM 1300 C CA . ARG A 1 173 ? -13.708 4.392 2.980 1.00 95.19 173 ARG A CA 1
ATOM 1301 C C . ARG A 1 173 ? -13.530 3.596 4.277 1.00 95.19 173 ARG A C 1
ATOM 1303 O O . ARG A 1 173 ? -14.118 2.521 4.413 1.00 95.19 173 ARG A O 1
ATOM 1310 N N . PRO A 1 174 ? -12.713 4.071 5.225 1.00 96.75 174 PRO A N 1
ATOM 1311 C CA . PRO A 1 174 ? -12.468 3.332 6.458 1.00 96.75 174 PRO A CA 1
ATOM 1312 C C . PRO A 1 174 ? -13.732 3.285 7.325 1.00 96.75 174 PRO A C 1
ATOM 1314 O O . PRO A 1 174 ? -14.457 4.267 7.410 1.00 96.75 174 PRO A O 1
ATOM 1317 N N . ALA A 1 175 ? -13.983 2.184 8.028 1.00 97.38 175 ALA A N 1
ATOM 1318 C CA . ALA A 1 175 ? -15.035 2.132 9.045 1.00 97.38 175 ALA A CA 1
ATOM 1319 C C . ALA A 1 175 ? -14.611 2.871 10.321 1.00 97.38 175 ALA A C 1
ATOM 1321 O O . ALA A 1 175 ? -15.420 3.548 10.957 1.00 97.38 175 ALA A O 1
ATOM 1322 N N . VAL A 1 176 ? -13.331 2.753 10.690 1.00 97.69 176 VAL A N 1
ATOM 1323 C CA . VAL A 1 176 ? -12.757 3.408 11.869 1.00 97.69 176 VAL A CA 1
ATOM 1324 C C . VAL A 1 176 ? -11.408 4.027 11.542 1.00 97.69 176 VAL A C 1
ATOM 1326 O O . VAL A 1 176 ? -10.595 3.384 10.878 1.00 97.69 176 VAL A O 1
ATOM 1329 N N . VAL A 1 177 ? -11.158 5.234 12.055 1.00 96.94 177 VAL A N 1
ATOM 1330 C CA . VAL A 1 177 ? -9.838 5.882 12.047 1.00 96.94 177 VAL A CA 1
ATOM 1331 C C . VAL A 1 177 ? -9.467 6.345 13.452 1.00 96.94 177 VAL A C 1
ATOM 1333 O O . VAL A 1 177 ? -10.274 6.980 14.129 1.00 96.94 177 VAL A O 1
ATOM 1336 N N . VAL A 1 178 ? -8.249 6.024 13.887 1.00 94.50 178 VAL A N 1
ATOM 1337 C CA . VAL A 1 178 ? -7.696 6.423 15.189 1.00 94.50 178 VAL A CA 1
ATOM 1338 C C . VAL A 1 178 ? -6.231 6.871 15.061 1.00 94.50 178 VAL A C 1
ATOM 1340 O O . VAL A 1 178 ? -5.561 6.488 14.097 1.00 94.50 178 VAL A O 1
ATOM 1343 N N . PRO A 1 179 ? -5.690 7.634 16.024 1.00 91.44 179 PRO A N 1
ATOM 1344 C CA . PRO A 1 179 ? -4.297 8.060 16.052 1.00 91.44 179 PRO A CA 1
ATOM 1345 C C . PRO A 1 179 ? -3.339 6.879 16.113 1.00 91.44 179 PRO A C 1
ATOM 1347 O O . PRO A 1 179 ? -3.637 5.840 16.712 1.00 91.44 179 PRO A O 1
ATOM 1350 N N . TYR A 1 180 ? -2.132 7.054 15.579 1.00 87.31 180 TYR A N 1
ATOM 1351 C CA . TYR A 1 180 ? -1.060 6.073 15.762 1.00 87.31 180 TYR A CA 1
ATOM 1352 C C . TYR A 1 180 ? -0.754 5.826 17.245 1.00 87.31 180 TYR A C 1
ATOM 1354 O O . TYR A 1 180 ? -0.549 4.676 17.648 1.00 87.31 180 TYR A O 1
ATOM 1362 N N . LEU A 1 181 ? -0.789 6.903 18.037 1.00 82.56 181 LEU A N 1
ATOM 1363 C CA . LEU A 1 181 ? -0.483 6.942 19.467 1.00 82.56 181 LEU A CA 1
ATOM 1364 C C . LEU A 1 181 ? -1.629 6.453 20.358 1.00 82.56 181 LEU A C 1
ATOM 1366 O O . LEU A 1 181 ? -1.525 6.568 21.572 1.00 82.56 181 LEU A O 1
ATOM 1370 N N . MET A 1 182 ? -2.696 5.878 19.788 1.00 78.56 182 MET A N 1
ATOM 1371 C CA . MET A 1 182 ? -3.851 5.400 20.556 1.00 78.56 182 MET A CA 1
ATOM 1372 C C . MET A 1 182 ? -3.465 4.468 21.717 1.00 78.56 182 MET A C 1
ATOM 1374 O O . MET A 1 182 ? -4.075 4.535 22.770 1.00 78.56 182 MET A O 1
ATOM 1378 N N . THR A 1 183 ? -2.417 3.653 21.557 1.00 68.31 183 THR A N 1
ATOM 1379 C CA . THR A 1 183 ? -1.930 2.721 22.594 1.00 68.31 183 THR A CA 1
ATOM 1380 C C . THR A 1 183 ? -1.132 3.382 23.727 1.00 68.31 183 THR A C 1
ATOM 1382 O O . THR A 1 183 ? -0.557 2.686 24.568 1.00 68.31 183 THR A O 1
ATOM 1385 N N . CYS A 1 184 ? -0.969 4.705 23.683 1.00 66.25 184 CYS A N 1
ATOM 1386 C CA . CYS A 1 184 ? -0.273 5.486 24.704 1.00 66.25 184 CYS A CA 1
ATOM 1387 C C . CYS A 1 184 ? -1.232 6.048 25.764 1.00 66.25 184 CYS A C 1
ATOM 1389 O O . CYS A 1 184 ? -0.751 6.634 26.733 1.00 66.25 184 CYS A O 1
ATOM 1391 N N . PHE A 1 185 ? -2.549 5.889 25.591 1.00 68.00 185 PHE A N 1
ATOM 1392 C CA . PHE A 1 185 ? -3.545 6.336 26.563 1.00 68.00 185 PHE A CA 1
ATOM 1393 C C . PHE A 1 185 ? -3.685 5.327 27.707 1.00 68.00 185 PHE A C 1
ATOM 1395 O O . PHE A 1 185 ? -3.267 4.170 27.618 1.00 68.00 185 PHE A O 1
ATOM 1402 N N . ASP A 1 186 ? -4.269 5.754 28.827 1.00 71.69 186 ASP A N 1
ATOM 1403 C CA . ASP A 1 186 ? -4.626 4.795 29.865 1.00 71.69 186 ASP A CA 1
ATOM 1404 C C . ASP A 1 186 ? -5.762 3.882 29.372 1.00 71.69 186 ASP A C 1
ATOM 1406 O O . ASP A 1 186 ? -6.643 4.293 28.612 1.00 71.69 186 ASP A O 1
ATOM 1410 N N . ARG A 1 187 ? -5.770 2.626 29.832 1.00 73.38 187 ARG A N 1
ATOM 1411 C CA . ARG A 1 187 ? -6.702 1.603 29.326 1.00 73.38 187 ARG A CA 1
ATOM 1412 C C . ARG A 1 187 ? -8.178 1.970 29.476 1.00 73.38 187 ARG A C 1
ATOM 1414 O O . ARG A 1 187 ? -9.004 1.465 28.718 1.00 73.38 187 ARG A O 1
ATOM 1421 N N . LYS A 1 188 ? -8.532 2.780 30.479 1.00 73.69 188 LYS A N 1
ATOM 1422 C CA . LYS A 1 188 ? -9.923 3.183 30.690 1.00 73.69 188 LYS A CA 1
ATOM 1423 C C . LYS A 1 188 ? -10.333 4.184 29.615 1.00 73.69 188 LYS A C 1
ATOM 1425 O O . LYS A 1 188 ? -11.364 3.984 28.977 1.00 73.69 188 LYS A O 1
ATOM 1430 N N . THR A 1 189 ? -9.496 5.189 29.369 1.00 76.81 189 THR A N 1
ATOM 1431 C CA . THR A 1 189 ? -9.697 6.162 28.289 1.00 76.81 189 THR A CA 1
ATOM 1432 C C . THR A 1 189 ? -9.763 5.477 26.923 1.00 76.81 189 THR A C 1
ATOM 1434 O O . THR A 1 189 ? -10.692 5.744 26.161 1.00 76.81 189 THR A O 1
ATOM 1437 N N . GLU A 1 190 ? -8.867 4.526 26.632 1.00 80.94 190 GLU A N 1
ATOM 1438 C CA . GLU A 1 190 ? -8.914 3.734 25.389 1.00 80.94 190 GLU A CA 1
ATOM 1439 C C . GLU A 1 190 ? -10.265 3.018 25.219 1.00 80.94 190 GLU A C 1
ATOM 1441 O O . GLU A 1 190 ? -10.912 3.127 24.174 1.00 80.94 190 GLU A O 1
ATOM 1446 N N . ALA A 1 191 ? -10.728 2.311 26.257 1.00 84.25 191 ALA A N 1
ATOM 1447 C CA . ALA A 1 191 ? -11.989 1.572 26.219 1.00 84.25 191 ALA A CA 1
ATOM 1448 C C . ALA A 1 191 ? -13.204 2.488 25.991 1.00 84.25 191 ALA A C 1
ATOM 1450 O O . ALA A 1 191 ? -14.083 2.156 25.189 1.00 84.25 191 ALA A O 1
ATOM 1451 N N . ASP A 1 192 ? -13.239 3.651 26.649 1.00 85.69 192 ASP A N 1
ATOM 1452 C CA . ASP A 1 192 ? -14.304 4.644 26.482 1.00 85.69 192 ASP A CA 1
ATOM 1453 C C . ASP A 1 192 ? -14.314 5.230 25.058 1.00 85.69 192 ASP A C 1
ATOM 1455 O O . ASP A 1 192 ? -15.388 5.396 24.462 1.00 85.69 192 ASP A O 1
ATOM 1459 N N . VAL A 1 193 ? -13.135 5.482 24.473 1.00 89.25 193 VAL A N 1
ATOM 1460 C CA . VAL A 1 193 ? -12.998 5.923 23.075 1.00 89.25 193 VAL A CA 1
ATOM 1461 C C . VAL A 1 193 ? -13.517 4.852 22.119 1.00 89.25 193 VAL A C 1
ATOM 1463 O O . VAL A 1 193 ? -14.367 5.149 21.277 1.00 89.25 193 VAL A O 1
ATOM 1466 N N . TYR A 1 194 ? -13.086 3.598 22.267 1.00 91.94 194 TYR A N 1
ATOM 1467 C CA . TYR A 1 194 ? -13.547 2.503 21.410 1.00 91.94 194 TYR A CA 1
ATOM 1468 C C . TYR A 1 194 ? -15.062 2.278 21.509 1.00 91.94 194 TYR A C 1
ATOM 1470 O O . TYR A 1 194 ? -15.730 2.107 20.487 1.00 91.94 194 TYR A O 1
ATOM 1478 N N . ALA A 1 195 ? -15.638 2.353 22.712 1.00 91.31 195 ALA A N 1
ATOM 1479 C CA . ALA A 1 195 ? -17.087 2.291 22.899 1.00 91.31 195 ALA A CA 1
ATOM 1480 C C . ALA A 1 195 ? -17.808 3.489 22.251 1.00 91.31 195 ALA A C 1
ATOM 1482 O O . ALA A 1 195 ? -18.902 3.343 21.698 1.00 91.31 195 ALA A O 1
ATOM 1483 N N . SER A 1 196 ? -17.208 4.683 22.292 1.00 92.00 196 SER A N 1
ATOM 1484 C CA . SER A 1 196 ? -17.721 5.872 21.599 1.00 92.00 196 SER A CA 1
ATOM 1485 C C . SER A 1 196 ? -17.736 5.693 20.078 1.00 92.00 196 SER A C 1
ATOM 1487 O O . SER A 1 196 ? -18.748 5.990 19.442 1.00 92.00 196 SER A O 1
ATOM 1489 N N . LEU A 1 197 ? -16.665 5.136 19.506 1.00 94.94 197 LEU A N 1
ATOM 1490 C CA . LEU A 1 197 ? -16.563 4.840 18.074 1.00 94.94 197 LEU A CA 1
ATOM 1491 C C . LEU A 1 197 ? -17.609 3.813 17.628 1.00 94.94 197 LEU A C 1
ATOM 1493 O O . LEU A 1 197 ? -18.301 4.048 16.643 1.00 94.94 197 LEU A O 1
ATOM 1497 N N . LEU A 1 198 ? -17.807 2.726 18.381 1.00 95.12 198 LEU A N 1
ATOM 1498 C CA . LEU A 1 198 ? -18.826 1.718 18.053 1.00 95.12 198 LEU A CA 1
ATOM 1499 C C . LEU A 1 198 ? -20.251 2.285 18.085 1.00 95.12 198 LEU A C 1
ATOM 1501 O O . LEU A 1 198 ? -21.040 2.002 17.190 1.00 95.12 198 LEU A O 1
ATOM 1505 N N . ARG A 1 199 ? -20.581 3.144 19.061 1.00 94.12 199 ARG A N 1
ATOM 1506 C CA . ARG A 1 199 ? -21.894 3.828 19.118 1.00 94.12 199 ARG A CA 1
ATOM 1507 C C . ARG A 1 199 ? -22.126 4.793 17.951 1.00 94.12 199 ARG A C 1
ATOM 1509 O O . ARG A 1 199 ? -23.253 5.226 17.726 1.00 94.12 199 ARG A O 1
ATOM 1516 N N . ARG A 1 200 ? -21.064 5.165 17.236 1.00 94.06 200 ARG A N 1
ATOM 1517 C CA . ARG A 1 200 ? -21.095 6.012 16.039 1.00 94.06 200 ARG A CA 1
ATOM 1518 C C . ARG A 1 200 ? -21.157 5.215 14.745 1.00 94.06 200 ARG A C 1
ATOM 1520 O O . ARG A 1 200 ? -21.053 5.828 13.695 1.00 94.06 200 ARG A O 1
ATOM 1527 N N . LEU A 1 201 ? -21.355 3.907 14.796 1.00 95.25 201 LEU A N 1
ATOM 1528 C CA . LEU A 1 201 ? -21.608 3.073 13.626 1.00 95.25 201 LEU A CA 1
ATOM 1529 C C . LEU A 1 201 ? -23.017 2.486 13.724 1.00 95.25 201 LEU A C 1
ATOM 1531 O O . LEU A 1 201 ? -23.572 2.374 14.820 1.00 95.25 201 LEU A O 1
ATOM 1535 N N . SER A 1 202 ? -23.618 2.134 12.590 1.00 95.31 202 SER A N 1
ATOM 1536 C CA . SER A 1 202 ? -24.826 1.314 12.592 1.00 95.31 202 SER A CA 1
ATOM 1537 C C . SER A 1 202 ? -24.535 -0.051 13.232 1.00 95.31 202 SER A C 1
ATOM 1539 O O . SER A 1 202 ? -23.386 -0.511 13.219 1.00 95.31 202 SER A O 1
ATOM 1541 N N . PRO A 1 203 ? -25.559 -0.745 13.764 1.00 95.62 203 PRO A N 1
ATOM 1542 C CA . PRO A 1 203 ? -25.393 -2.105 14.269 1.00 95.62 203 PRO A CA 1
ATOM 1543 C C . PRO A 1 203 ? -24.786 -3.060 13.233 1.00 95.62 203 PRO A C 1
ATOM 1545 O O . PRO A 1 203 ? -23.974 -3.909 13.591 1.00 95.62 203 PRO A O 1
ATOM 1548 N N . GLU A 1 204 ? -25.123 -2.892 11.951 1.00 95.12 204 GLU A N 1
ATOM 1549 C CA . GLU A 1 204 ? -24.578 -3.703 10.860 1.00 95.12 204 GLU A CA 1
ATOM 1550 C C . GLU A 1 204 ? -23.082 -3.440 10.646 1.00 95.12 204 GLU A C 1
ATOM 1552 O O . GLU A 1 204 ? -22.279 -4.378 10.631 1.00 95.12 204 GLU A O 1
ATOM 1557 N N . CYS A 1 205 ? -22.681 -2.171 10.531 1.00 95.69 205 CYS A N 1
ATOM 1558 C CA . CYS A 1 205 ? -21.277 -1.801 10.357 1.00 95.69 205 CYS A CA 1
ATOM 1559 C C . CYS A 1 205 ? -20.435 -2.222 11.572 1.00 95.69 205 CYS A C 1
ATOM 1561 O O . CYS A 1 205 ? -19.372 -2.829 11.413 1.00 95.69 205 CYS A O 1
ATOM 1563 N N . ALA A 1 206 ? -20.944 -2.002 12.789 1.00 96.31 206 ALA A N 1
ATOM 1564 C CA . ALA A 1 206 ? -20.302 -2.447 14.023 1.00 96.31 206 ALA A CA 1
ATOM 1565 C C . ALA A 1 206 ? -20.152 -3.978 14.079 1.00 96.31 206 ALA A C 1
ATOM 1567 O O . ALA A 1 206 ? -19.082 -4.471 14.436 1.00 96.31 206 ALA A O 1
ATOM 1568 N N . ALA A 1 207 ? -21.177 -4.741 13.682 1.00 96.44 207 ALA A N 1
ATOM 1569 C CA . ALA A 1 207 ? -21.105 -6.202 13.632 1.00 96.44 207 ALA A CA 1
ATOM 1570 C C . ALA A 1 207 ? -20.068 -6.691 12.609 1.00 96.44 207 ALA A C 1
ATOM 1572 O O . ALA A 1 207 ? -19.255 -7.561 12.925 1.00 96.44 207 ALA A O 1
ATOM 1573 N N . ARG A 1 208 ? -20.034 -6.099 11.406 1.00 96.00 208 ARG A N 1
ATOM 1574 C CA . ARG A 1 208 ? -19.029 -6.421 10.376 1.00 96.00 208 ARG A CA 1
ATOM 1575 C C . ARG A 1 208 ? -17.609 -6.113 10.842 1.00 96.00 208 ARG A C 1
ATOM 1577 O O . ARG A 1 208 ? -16.716 -6.929 10.620 1.00 96.00 208 ARG A O 1
ATOM 1584 N N . LEU A 1 209 ? -17.411 -4.968 11.497 1.00 96.94 209 LEU A N 1
ATOM 1585 C CA . LEU A 1 209 ? -16.131 -4.553 12.068 1.00 96.94 209 LEU A CA 1
ATOM 1586 C C . LEU A 1 209 ? -15.663 -5.524 13.156 1.00 96.94 209 LEU A C 1
ATOM 1588 O O . LEU A 1 209 ? -14.530 -5.994 13.119 1.00 96.94 209 LEU A O 1
ATOM 1592 N N . MET A 1 210 ? -16.546 -5.869 14.094 1.00 96.69 210 MET A N 1
ATOM 1593 C CA . MET A 1 210 ? -16.241 -6.811 15.175 1.00 96.69 210 MET A CA 1
ATOM 1594 C C . MET A 1 210 ? -16.083 -8.259 14.690 1.00 96.69 210 MET A C 1
ATOM 1596 O O . MET A 1 210 ? -15.469 -9.064 15.383 1.00 96.69 210 MET A O 1
ATOM 1600 N N . GLY A 1 211 ? -16.592 -8.586 13.499 1.00 94.94 211 GLY A N 1
ATOM 1601 C CA . GLY A 1 211 ? -16.379 -9.866 12.821 1.00 94.94 211 GLY A CA 1
ATOM 1602 C C . GLY A 1 211 ? -15.061 -9.971 12.041 1.00 94.94 211 GLY A C 1
ATOM 1603 O O . GLY A 1 211 ? -14.839 -10.978 11.359 1.00 94.94 211 GLY A O 1
ATOM 1604 N N . LEU A 1 212 ? -14.204 -8.944 12.062 1.00 95.44 212 LEU A N 1
ATOM 1605 C CA . LEU A 1 212 ? -12.843 -9.031 11.527 1.00 95.44 212 LEU A CA 1
ATOM 1606 C C . LEU A 1 212 ? -11.941 -9.866 12.448 1.00 95.44 212 LEU A C 1
ATOM 1608 O O . LEU A 1 212 ? -12.229 -10.069 13.626 1.00 95.44 212 LEU A O 1
ATOM 1612 N N . ALA A 1 213 ? -10.826 -10.356 11.903 1.00 92.44 213 ALA A N 1
ATOM 1613 C CA . ALA A 1 213 ? -9.893 -11.185 12.658 1.00 92.44 213 ALA A CA 1
ATOM 1614 C C . ALA A 1 213 ? -9.290 -10.419 13.847 1.00 92.44 213 ALA A C 1
ATOM 1616 O O . ALA A 1 213 ? -8.951 -9.246 13.731 1.00 92.44 213 ALA A O 1
ATOM 1617 N N . ASN A 1 214 ? -9.082 -11.096 14.973 1.00 93.12 214 ASN A N 1
ATOM 1618 C CA . ASN A 1 214 ? -8.295 -10.580 16.086 1.00 93.12 214 ASN A CA 1
ATOM 1619 C C . ASN A 1 214 ? -7.265 -11.638 16.477 1.00 93.12 214 ASN A C 1
ATOM 1621 O O . ASN A 1 214 ? -7.617 -12.663 17.055 1.00 93.12 214 ASN A O 1
ATOM 1625 N N . CYS A 1 215 ? -6.000 -11.410 16.129 1.00 90.06 215 CYS A N 1
ATOM 1626 C CA . CYS A 1 215 ? -4.904 -12.320 16.466 1.00 90.06 215 CYS A CA 1
ATOM 1627 C C . CYS A 1 215 ? -4.146 -11.887 17.729 1.00 90.06 215 CYS A C 1
ATOM 1629 O O . CYS A 1 215 ? -3.104 -12.459 18.052 1.00 90.06 215 CYS A O 1
ATOM 1631 N N . THR A 1 216 ? -4.639 -10.862 18.427 1.00 87.81 216 THR A N 1
ATOM 1632 C CA . THR A 1 216 ? -4.039 -10.335 19.653 1.00 87.81 216 THR A CA 1
ATOM 1633 C C . THR A 1 216 ? -4.741 -10.892 20.889 1.00 87.81 216 THR A C 1
ATOM 1635 O O . THR A 1 216 ? -5.850 -11.412 20.823 1.00 87.81 216 THR A O 1
ATOM 1638 N N . GLN A 1 217 ? -4.116 -10.724 22.054 1.00 87.19 217 GLN A N 1
ATOM 1639 C CA . GLN A 1 217 ? -4.766 -10.990 23.343 1.00 87.19 217 GLN A CA 1
ATOM 1640 C C . GLN A 1 217 ? -5.663 -9.826 23.807 1.00 87.19 217 GLN A C 1
ATOM 1642 O O . GLN A 1 217 ? -6.268 -9.904 24.875 1.00 87.19 217 GLN A O 1
ATOM 1647 N N . ARG A 1 218 ? -5.727 -8.719 23.049 1.00 86.62 218 ARG A N 1
ATOM 1648 C CA . ARG A 1 218 ? -6.540 -7.550 23.396 1.00 86.62 218 ARG A CA 1
ATOM 1649 C C . ARG A 1 218 ? -7.993 -7.801 22.991 1.00 86.62 218 ARG A C 1
ATOM 1651 O O . ARG A 1 218 ? -8.238 -8.149 21.836 1.00 86.62 218 ARG A O 1
ATOM 1658 N N . PRO A 1 219 ? -8.967 -7.655 23.903 1.00 88.56 219 PRO A N 1
ATOM 1659 C CA . PRO A 1 219 ? -10.364 -7.898 23.579 1.00 88.56 219 PRO A CA 1
ATOM 1660 C C . PRO A 1 219 ? -10.970 -6.740 22.776 1.00 88.56 219 PRO A C 1
ATOM 1662 O O . PRO A 1 219 ? -10.452 -5.625 22.744 1.00 88.56 219 PRO A O 1
ATOM 1665 N N . GLY A 1 220 ? -12.125 -7.002 22.167 1.00 91.75 220 GLY A N 1
ATOM 1666 C CA . GLY A 1 220 ? -12.960 -5.967 21.563 1.00 91.75 220 GLY A CA 1
ATOM 1667 C C . GLY A 1 220 ? -12.323 -5.250 20.367 1.00 91.75 220 GLY A C 1
ATOM 1668 O O . GLY A 1 220 ? -11.522 -5.820 19.625 1.00 91.75 220 GLY A O 1
ATOM 1669 N N . LEU A 1 221 ? -12.710 -3.985 20.180 1.00 93.00 221 LEU A N 1
ATOM 1670 C CA . LEU A 1 221 ? -12.281 -3.173 19.040 1.00 93.00 221 LEU A CA 1
ATOM 1671 C C . LEU A 1 221 ? -10.769 -2.877 19.054 1.00 93.00 221 LEU A C 1
ATOM 1673 O O . LEU A 1 221 ? -10.178 -2.766 17.984 1.00 93.00 221 LEU A O 1
ATOM 1677 N N . GLU A 1 222 ? -10.127 -2.817 20.227 1.00 91.44 222 GLU A N 1
ATOM 1678 C CA . GLU A 1 222 ? -8.670 -2.634 20.343 1.00 91.44 222 GLU A CA 1
ATOM 1679 C C . GLU A 1 222 ? -7.923 -3.728 19.565 1.00 91.44 222 GLU A C 1
ATOM 1681 O O . GLU A 1 222 ? -7.122 -3.436 18.677 1.00 91.44 222 GLU A O 1
ATOM 1686 N N . GLY A 1 223 ? -8.229 -5.000 19.842 1.00 91.75 223 GLY A N 1
ATOM 1687 C CA . GLY A 1 223 ? -7.576 -6.126 19.173 1.00 91.75 223 GLY A CA 1
ATOM 1688 C C . GLY A 1 223 ? -7.891 -6.207 17.679 1.00 91.75 223 GLY A C 1
ATOM 1689 O O . GLY A 1 223 ? -7.010 -6.529 16.876 1.00 91.75 223 GLY A O 1
ATOM 1690 N N . VAL A 1 224 ? -9.116 -5.843 17.286 1.00 94.62 224 VAL A N 1
ATOM 1691 C CA . VAL A 1 224 ? -9.509 -5.726 15.873 1.00 94.62 224 VAL A CA 1
ATOM 1692 C C . VAL A 1 224 ? -8.679 -4.655 15.162 1.00 94.62 224 VAL A C 1
ATOM 1694 O O . VAL A 1 224 ? -8.135 -4.929 14.092 1.00 94.62 224 VAL A O 1
ATOM 1697 N N . ILE A 1 225 ? -8.528 -3.462 15.746 1.00 93.56 225 ILE A N 1
ATOM 1698 C CA . ILE A 1 225 ? -7.710 -2.380 15.177 1.00 93.56 225 ILE A CA 1
ATOM 1699 C C . ILE A 1 225 ? -6.247 -2.814 15.092 1.00 93.56 225 ILE A C 1
ATOM 1701 O O . ILE A 1 225 ? -5.643 -2.686 14.030 1.00 93.56 225 ILE A O 1
ATOM 1705 N N . LEU A 1 226 ? -5.681 -3.380 16.161 1.00 89.44 226 LEU A N 1
ATOM 1706 C CA . LEU A 1 226 ? -4.284 -3.829 16.176 1.00 89.44 226 LEU A CA 1
ATOM 1707 C C . LEU A 1 226 ? -3.997 -4.925 15.139 1.00 89.44 226 LEU A C 1
ATOM 1709 O O . LEU A 1 226 ? -2.889 -4.987 14.614 1.00 89.44 226 LEU A O 1
ATOM 1713 N N . THR A 1 227 ? -4.989 -5.758 14.818 1.00 91.44 227 THR A N 1
ATOM 1714 C CA . THR A 1 227 ? -4.855 -6.832 13.822 1.00 91.44 227 THR A CA 1
ATOM 1715 C C . THR A 1 227 ? -5.056 -6.335 12.385 1.00 91.44 227 THR A C 1
ATOM 1717 O O . THR A 1 227 ? -4.375 -6.788 11.460 1.00 91.44 227 THR A O 1
ATOM 1720 N N . ASN A 1 228 ? -6.008 -5.425 12.161 1.00 94.75 228 ASN A N 1
ATOM 1721 C CA . ASN A 1 228 ? -6.507 -5.123 10.814 1.00 94.75 228 ASN A CA 1
ATOM 1722 C C . ASN A 1 228 ? -6.132 -3.743 10.291 1.00 94.75 228 ASN A C 1
ATOM 1724 O O . ASN A 1 228 ? -6.202 -3.543 9.078 1.00 94.75 228 ASN A O 1
ATOM 1728 N N . ALA A 1 229 ? -5.753 -2.804 11.160 1.00 93.19 229 ALA A N 1
ATOM 1729 C CA . ALA A 1 229 ? -5.529 -1.435 10.733 1.00 93.19 229 ALA A CA 1
ATOM 1730 C C . ALA A 1 229 ? -4.422 -1.336 9.679 1.00 93.19 229 ALA A C 1
ATOM 1732 O O . ALA A 1 229 ? -3.358 -1.948 9.780 1.00 93.19 229 ALA A O 1
ATOM 1733 N N . ILE A 1 230 ? -4.700 -0.516 8.677 1.00 91.69 230 ILE A N 1
ATOM 1734 C CA . ILE A 1 230 ? -3.761 -0.040 7.679 1.00 91.69 230 ILE A CA 1
ATOM 1735 C C . ILE A 1 230 ? -3.264 1.329 8.140 1.00 91.69 230 ILE A C 1
ATOM 1737 O O . ILE A 1 230 ? -4.041 2.159 8.619 1.00 91.69 230 ILE A O 1
ATOM 1741 N N . ALA A 1 231 ? -1.960 1.549 8.008 1.00 90.31 231 ALA A N 1
ATOM 1742 C CA . ALA A 1 231 ? -1.356 2.849 8.237 1.00 90.31 231 ALA A CA 1
ATOM 1743 C C . ALA A 1 231 ? -1.772 3.810 7.118 1.00 90.31 231 ALA A C 1
ATOM 1745 O O . ALA A 1 231 ? -1.514 3.537 5.945 1.00 90.31 231 ALA A O 1
ATOM 1746 N N . ILE A 1 232 ? -2.410 4.917 7.481 1.00 91.62 232 ILE A N 1
ATOM 1747 C CA . ILE A 1 232 ? -2.774 5.992 6.556 1.00 91.62 232 ILE A CA 1
ATOM 1748 C C . ILE A 1 232 ? -2.090 7.285 6.985 1.00 91.62 232 ILE A C 1
ATOM 1750 O O . ILE A 1 232 ? -1.799 7.466 8.164 1.00 91.62 232 ILE A O 1
ATOM 1754 N N . THR A 1 233 ? -1.851 8.186 6.043 1.00 91.69 233 THR A N 1
ATOM 1755 C CA . THR A 1 233 ? -1.275 9.506 6.326 1.00 91.69 233 THR A CA 1
ATOM 1756 C C . THR A 1 233 ? -2.368 10.557 6.216 1.00 91.69 233 THR A C 1
ATOM 1758 O O . THR A 1 233 ? -3.129 10.544 5.245 1.00 91.69 233 THR A O 1
ATOM 1761 N N . LEU A 1 234 ? -2.456 11.442 7.204 1.00 93.00 234 LEU A N 1
ATOM 1762 C CA . LEU A 1 234 ? -3.345 12.601 7.215 1.00 93.00 234 LEU A CA 1
ATOM 1763 C C . LEU A 1 234 ? -2.519 13.882 7.318 1.00 93.00 234 LEU A C 1
ATOM 1765 O O . LEU A 1 234 ? -1.423 13.870 7.880 1.00 93.00 234 LEU A O 1
ATOM 1769 N N . ASP A 1 235 ? -3.075 14.976 6.804 1.00 92.56 235 ASP A N 1
ATOM 1770 C CA . ASP A 1 235 ? -2.494 16.301 6.988 1.00 92.56 235 ASP A CA 1
ATOM 1771 C C . ASP A 1 235 ? -2.574 16.693 8.467 1.00 92.56 235 ASP A C 1
ATOM 1773 O O . ASP A 1 235 ? -3.618 16.559 9.114 1.00 92.56 235 ASP A O 1
ATOM 1777 N N . VAL A 1 236 ? -1.455 17.174 9.003 1.00 92.19 236 VAL A N 1
ATOM 1778 C CA . VAL A 1 236 ? -1.324 17.621 10.392 1.00 92.19 236 VAL A CA 1
ATOM 1779 C C . VAL A 1 236 ? -0.999 19.113 10.421 1.00 92.19 236 VAL A C 1
ATOM 1781 O O . VAL A 1 236 ? -0.238 19.590 9.580 1.00 92.19 236 VAL A O 1
ATOM 1784 N N . PRO A 1 237 ? -1.574 19.883 11.359 1.00 92.38 237 PRO A N 1
ATOM 1785 C CA . PRO A 1 237 ? -1.306 21.311 11.442 1.00 92.38 237 PRO A CA 1
ATOM 1786 C C . PRO A 1 237 ? 0.140 21.581 11.878 1.00 92.38 237 PRO A C 1
ATOM 1788 O O . PRO A 1 237 ? 0.665 20.915 12.771 1.00 92.38 237 PRO A O 1
ATOM 1791 N N . GLU A 1 238 ? 0.756 22.615 11.305 1.00 92.00 238 GLU A N 1
ATOM 1792 C CA . GLU A 1 238 ? 2.086 23.098 11.695 1.00 92.00 238 GLU A CA 1
ATOM 1793 C C . GLU A 1 238 ? 2.016 23.871 13.023 1.00 92.00 238 GLU A C 1
ATOM 1795 O O . GLU A 1 238 ? 1.962 25.099 13.069 1.00 92.00 238 GLU A O 1
ATOM 1800 N N . VAL A 1 239 ? 1.960 23.134 14.131 1.00 91.19 239 VAL A N 1
ATOM 1801 C CA . VAL A 1 239 ? 1.863 23.678 15.494 1.00 91.19 239 VAL A CA 1
ATOM 1802 C C . VAL A 1 239 ? 2.886 23.017 16.421 1.00 91.19 239 VAL A C 1
ATOM 1804 O O . VAL A 1 239 ? 3.323 21.894 16.154 1.00 91.19 239 VAL A O 1
ATOM 1807 N N . PRO A 1 240 ? 3.264 23.660 17.543 1.00 91.50 240 PRO A N 1
ATOM 1808 C CA . PRO A 1 240 ? 4.079 23.008 18.560 1.00 91.50 240 PRO A CA 1
ATOM 1809 C C . PRO A 1 240 ? 3.454 21.684 19.011 1.00 91.50 240 PRO A C 1
ATOM 1811 O O . PRO A 1 240 ? 2.241 21.597 19.212 1.00 91.50 240 PRO A O 1
ATOM 1814 N N . HIS A 1 241 ? 4.297 20.663 19.172 1.00 91.12 241 HIS A N 1
ATOM 1815 C CA . HIS A 1 241 ? 3.896 19.318 19.598 1.00 91.12 241 HIS A CA 1
ATOM 1816 C C . HIS A 1 241 ? 2.786 18.684 18.734 1.00 91.12 241 HIS A C 1
ATOM 1818 O O . HIS A 1 241 ? 1.898 17.993 19.247 1.00 91.12 241 HIS A O 1
ATOM 1824 N N . ALA A 1 242 ? 2.839 18.931 17.421 1.00 90.56 242 ALA A N 1
ATOM 1825 C CA . ALA A 1 242 ? 1.920 18.363 16.443 1.00 90.56 242 ALA A CA 1
ATOM 1826 C C . ALA A 1 242 ? 1.793 16.833 16.554 1.00 90.56 242 ALA A C 1
ATOM 1828 O O . ALA A 1 242 ? 2.671 16.124 17.055 1.00 90.56 242 ALA A O 1
ATOM 1829 N N . GLU A 1 243 ? 0.654 16.333 16.087 1.00 90.06 243 GLU A N 1
ATOM 1830 C CA . GLU A 1 243 ? 0.420 14.904 15.926 1.00 90.06 243 GLU A CA 1
ATOM 1831 C C . GLU A 1 243 ? 1.325 14.317 14.835 1.00 90.06 243 GLU A C 1
ATOM 1833 O O . GLU A 1 243 ? 1.737 15.009 13.905 1.00 90.06 243 GLU A O 1
ATOM 1838 N N . VAL A 1 244 ? 1.636 13.024 14.951 1.00 90.88 244 VAL A N 1
ATOM 1839 C CA . VAL A 1 244 ? 2.310 12.298 13.873 1.00 90.88 244 VAL A CA 1
ATOM 1840 C C . VAL A 1 244 ? 1.363 12.183 12.665 1.00 90.88 244 VAL A C 1
ATOM 1842 O O . VAL A 1 244 ? 0.197 11.837 12.849 1.00 90.88 244 VAL A O 1
ATOM 1845 N N . PRO A 1 245 ? 1.822 12.400 11.418 1.00 91.06 245 PRO A N 1
ATOM 1846 C CA . PRO A 1 245 ? 0.953 12.304 10.236 1.00 91.06 245 PRO A CA 1
ATOM 1847 C C . PRO A 1 245 ? 0.297 10.925 10.061 1.00 91.06 245 PRO A C 1
ATOM 1849 O O . PRO A 1 245 ? -0.779 10.786 9.473 1.00 91.06 245 PRO A O 1
ATOM 1852 N N . THR A 1 246 ? 0.940 9.879 10.579 1.00 90.69 246 THR A N 1
ATOM 1853 C CA . THR A 1 246 ? 0.477 8.495 10.474 1.00 90.69 246 THR A CA 1
ATOM 1854 C C . THR A 1 246 ? -0.671 8.199 11.441 1.00 90.69 246 THR A C 1
ATOM 1856 O O . THR A 1 246 ? -0.583 8.441 12.640 1.00 90.69 246 THR A O 1
ATOM 1859 N N . HIS A 1 247 ? -1.731 7.584 10.924 1.00 93.25 247 HIS A N 1
ATOM 1860 C CA . HIS A 1 247 ? -2.932 7.155 11.639 1.00 93.25 247 HIS A CA 1
ATOM 1861 C C . HIS A 1 247 ? -3.266 5.695 11.307 1.00 93.25 247 HIS A C 1
ATOM 1863 O O . HIS A 1 247 ? -2.716 5.098 10.379 1.00 93.25 247 HIS A O 1
ATOM 1869 N N . ARG A 1 248 ? -4.171 5.094 12.080 1.00 93.12 248 ARG A N 1
ATOM 1870 C CA . ARG A 1 248 ? -4.628 3.707 11.919 1.00 93.12 248 ARG A CA 1
ATOM 1871 C C . ARG A 1 248 ? -6.049 3.703 11.386 1.00 93.12 248 ARG A C 1
ATOM 1873 O O . ARG A 1 248 ? -6.943 4.234 12.038 1.00 93.12 248 ARG A O 1
ATOM 1880 N N . ALA A 1 249 ? -6.265 3.055 10.248 1.00 96.25 249 ALA A N 1
ATOM 1881 C CA . ALA A 1 249 ? -7.577 2.954 9.624 1.00 96.25 249 ALA A CA 1
ATOM 1882 C C . ALA A 1 249 ? -7.980 1.499 9.373 1.00 96.25 249 ALA A C 1
ATOM 1884 O O . ALA A 1 249 ? -7.194 0.714 8.846 1.00 96.25 249 ALA A O 1
ATOM 1885 N N . VAL A 1 250 ? -9.209 1.130 9.733 1.00 97.44 250 VAL A N 1
ATOM 1886 C CA . VAL A 1 250 ? -9.758 -0.212 9.490 1.00 97.44 250 VAL A CA 1
ATOM 1887 C C . VAL A 1 250 ? -10.768 -0.157 8.352 1.00 97.44 250 VAL A C 1
ATOM 1889 O O . VAL A 1 250 ? -11.705 0.635 8.384 1.00 97.44 250 VAL A O 1
ATOM 1892 N N . PHE A 1 251 ? -10.590 -1.037 7.371 1.00 96.56 251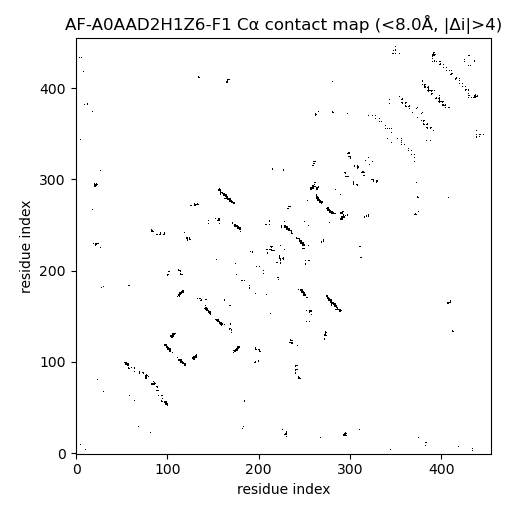 PHE A N 1
ATOM 1893 C CA . PHE A 1 251 ? -11.395 -1.131 6.151 1.00 96.56 251 PHE A CA 1
ATOM 1894 C C . PHE A 1 251 ? -12.093 -2.495 6.122 1.00 96.56 251 PHE A C 1
ATOM 1896 O O . PHE A 1 251 ? -11.414 -3.517 6.223 1.00 96.56 251 PHE A O 1
ATOM 1903 N N . LEU A 1 252 ? -13.422 -2.548 6.034 1.00 96.06 252 LEU A N 1
ATOM 1904 C CA . LEU A 1 252 ? -14.188 -3.783 6.268 1.00 96.06 252 LEU A CA 1
ATOM 1905 C C . LEU A 1 252 ? -13.882 -4.880 5.243 1.00 96.06 252 LEU A C 1
ATOM 1907 O O . LEU A 1 252 ? -13.755 -6.049 5.608 1.00 96.06 252 LEU A O 1
ATOM 1911 N N . ASN A 1 253 ? -13.763 -4.508 3.972 1.00 96.25 253 ASN A N 1
ATOM 1912 C CA . ASN A 1 253 ? -13.500 -5.428 2.874 1.00 96.25 253 ASN A CA 1
ATOM 1913 C C . ASN A 1 253 ? -11.999 -5.613 2.670 1.00 96.25 253 ASN A C 1
ATOM 1915 O O . ASN A 1 253 ? -11.535 -6.747 2.617 1.00 96.25 253 ASN A O 1
ATOM 1919 N N . THR A 1 254 ? -11.215 -4.533 2.629 1.00 96.31 254 THR A N 1
ATOM 1920 C CA . THR A 1 254 ? -9.757 -4.630 2.417 1.00 96.31 254 THR A CA 1
ATOM 1921 C C . THR A 1 254 ? -9.056 -5.426 3.529 1.00 96.31 254 THR A C 1
ATOM 1923 O O . THR A 1 254 ? -8.070 -6.111 3.265 1.00 96.31 254 THR A O 1
ATOM 1926 N N . SER A 1 255 ? -9.589 -5.434 4.761 1.00 95.50 255 SER A N 1
ATOM 1927 C CA . SER A 1 255 ? -9.062 -6.279 5.852 1.00 95.50 255 SER A CA 1
ATOM 1928 C C . SER A 1 255 ? -9.243 -7.786 5.619 1.00 95.50 255 SER A C 1
ATOM 1930 O O . SER A 1 255 ? -8.636 -8.577 6.336 1.00 95.50 255 SER A O 1
ATOM 1932 N N . ARG A 1 256 ? -10.053 -8.198 4.632 1.00 95.81 256 ARG A N 1
ATOM 1933 C CA . ARG A 1 256 ? -10.254 -9.602 4.229 1.00 95.81 256 ARG A CA 1
ATOM 1934 C C . ARG A 1 256 ? -9.250 -10.083 3.179 1.00 95.81 256 ARG A C 1
ATOM 1936 O O . ARG A 1 256 ? -9.250 -11.265 2.852 1.00 95.81 256 ARG A O 1
ATOM 1943 N N . CYS A 1 257 ? -8.412 -9.203 2.633 1.00 96.56 257 CYS A N 1
ATOM 1944 C CA . CYS A 1 257 ? -7.341 -9.613 1.729 1.00 96.56 257 CYS A CA 1
ATOM 1945 C C . CYS A 1 257 ? -6.239 -10.312 2.524 1.00 96.56 257 CYS A C 1
ATOM 1947 O O . CYS A 1 257 ? -5.563 -9.661 3.321 1.00 96.56 257 CYS A O 1
ATOM 1949 N N . ASN A 1 258 ? -6.025 -11.604 2.284 1.00 95.62 258 ASN A N 1
ATOM 1950 C CA . ASN A 1 258 ? -4.969 -12.355 2.955 1.00 95.62 258 ASN A CA 1
ATOM 1951 C C . ASN A 1 258 ? -3.569 -11.983 2.466 1.00 95.62 258 ASN A C 1
ATOM 1953 O O . ASN A 1 258 ? -3.369 -11.273 1.476 1.00 95.62 258 ASN A O 1
ATOM 1957 N N . HIS A 1 259 ? -2.572 -12.480 3.194 1.00 95.06 259 HIS A N 1
ATOM 1958 C CA . HIS A 1 259 ? -1.180 -12.234 2.876 1.00 95.06 259 HIS A CA 1
ATOM 1959 C C . HIS A 1 259 ? -0.630 -13.168 1.792 1.00 95.06 259 HIS A C 1
ATOM 1961 O O . HIS A 1 259 ? -0.732 -14.387 1.907 1.00 95.06 259 HIS A O 1
ATOM 1967 N N . SER A 1 260 ? 0.115 -12.600 0.842 1.00 96.19 260 SER A N 1
ATOM 1968 C CA . SER A 1 260 ? 1.118 -13.320 0.048 1.00 96.19 260 SER A CA 1
ATOM 1969 C C . SER A 1 260 ? 2.452 -12.565 0.051 1.00 96.19 260 SER A C 1
ATOM 1971 O O . SER A 1 260 ? 2.482 -11.332 0.028 1.00 96.19 260 SER A O 1
ATOM 1973 N N . CYS A 1 261 ? 3.576 -13.295 0.063 1.00 96.19 261 CYS A N 1
ATOM 1974 C CA . CYS A 1 261 ? 4.920 -12.715 -0.100 1.00 96.19 261 CYS A CA 1
ATOM 1975 C C . CYS A 1 261 ? 5.232 -12.293 -1.549 1.00 96.19 261 CYS A C 1
ATOM 1977 O O . CYS A 1 261 ? 6.294 -11.708 -1.768 1.00 96.19 261 CYS A O 1
ATOM 1979 N N . GLY A 1 262 ? 4.343 -12.608 -2.494 1.00 96.31 262 GLY A N 1
ATOM 1980 C CA . GLY A 1 262 ? 4.277 -12.069 -3.854 1.00 96.31 262 GLY A CA 1
ATOM 1981 C C . GLY A 1 262 ? 2.813 -11.736 -4.156 1.00 96.31 262 GLY A C 1
ATOM 1982 O O . GLY A 1 262 ? 2.100 -12.581 -4.702 1.00 96.31 262 GLY A O 1
ATOM 1983 N N . PRO A 1 263 ? 2.298 -10.593 -3.668 1.00 96.69 263 PRO A N 1
ATOM 1984 C CA . PRO A 1 263 ? 0.874 -10.262 -3.740 1.00 96.69 263 PRO A CA 1
ATOM 1985 C C . PRO A 1 263 ? 0.424 -9.973 -5.174 1.00 96.69 263 PRO A C 1
ATOM 1987 O O . PRO A 1 263 ? 1.210 -9.493 -5.985 1.00 96.69 263 PRO A O 1
ATOM 1990 N N . ASN A 1 264 ? -0.851 -10.223 -5.478 1.00 97.50 264 ASN A N 1
ATOM 1991 C CA . ASN A 1 264 ? -1.458 -9.863 -6.768 1.00 97.50 264 ASN A CA 1
ATOM 1992 C C . ASN A 1 264 ? -2.247 -8.541 -6.712 1.00 97.50 264 ASN A C 1
ATOM 1994 O O . ASN A 1 264 ? -2.681 -8.059 -7.756 1.00 97.50 264 ASN A O 1
ATOM 1998 N N . ALA A 1 265 ? -2.391 -7.920 -5.536 1.00 96.19 265 ALA A N 1
ATOM 1999 C CA . ALA A 1 265 ? -3.034 -6.622 -5.376 1.00 96.19 265 ALA A CA 1
ATOM 2000 C C . ALA A 1 265 ? -2.289 -5.690 -4.409 1.00 96.19 265 ALA A C 1
ATOM 2002 O O . ALA A 1 265 ? -1.551 -6.110 -3.514 1.00 96.19 265 ALA A O 1
ATOM 2003 N N . GLN A 1 266 ? -2.520 -4.391 -4.582 1.00 93.44 266 GLN A N 1
ATOM 2004 C CA . GLN A 1 266 ? -1.988 -3.329 -3.737 1.00 93.44 266 GLN A CA 1
ATOM 2005 C C . GLN A 1 266 ? -3.021 -2.226 -3.547 1.00 93.44 266 GLN A C 1
ATOM 2007 O O . GLN A 1 266 ? -3.781 -1.898 -4.456 1.00 93.44 266 GLN A O 1
ATOM 2012 N N . TRP A 1 267 ? -3.028 -1.636 -2.357 1.00 92.00 267 TRP A N 1
ATOM 2013 C CA . TRP A 1 267 ? -3.848 -0.482 -2.044 1.00 92.00 267 TRP A CA 1
ATOM 2014 C C . TRP A 1 267 ? -3.070 0.833 -2.159 1.00 92.00 267 TRP A C 1
ATOM 2016 O O . TRP A 1 267 ? -1.853 0.879 -1.979 1.00 92.00 267 TRP A O 1
ATOM 2026 N N . ARG A 1 268 ? -3.798 1.916 -2.429 1.00 89.88 268 ARG A N 1
ATOM 2027 C CA . ARG A 1 268 ? -3.334 3.303 -2.337 1.00 89.88 268 ARG A CA 1
ATOM 2028 C C . ARG A 1 268 ? -4.321 4.098 -1.491 1.00 89.88 268 ARG A C 1
ATOM 2030 O O . ARG A 1 268 ? -5.525 3.971 -1.692 1.00 89.88 268 ARG A O 1
ATOM 2037 N N . TRP A 1 269 ? -3.802 4.910 -0.579 1.00 91.56 269 TRP A N 1
ATOM 2038 C CA . TRP A 1 269 ? -4.582 5.856 0.215 1.00 91.56 269 TRP A CA 1
ATOM 2039 C C . TRP A 1 269 ? -4.633 7.225 -0.473 1.00 91.56 269 TRP A C 1
ATOM 2041 O O . TRP A 1 269 ? -3.609 7.707 -0.962 1.00 91.56 269 TRP A O 1
ATOM 2051 N N . ASP A 1 270 ? -5.817 7.831 -0.510 1.00 90.38 270 ASP A N 1
ATOM 2052 C CA . ASP A 1 270 ? -6.049 9.212 -0.931 1.00 90.38 270 ASP A CA 1
ATOM 2053 C C . ASP A 1 270 ? -6.643 10.003 0.252 1.00 90.38 270 ASP A C 1
ATOM 2055 O O . ASP A 1 270 ? -7.834 9.843 0.548 1.00 90.38 270 ASP A O 1
ATOM 2059 N N . PRO A 1 271 ? -5.848 10.854 0.934 1.00 90.19 271 PRO A N 1
ATOM 2060 C CA . PRO A 1 271 ? -6.335 11.646 2.061 1.00 90.19 271 PRO A CA 1
ATOM 2061 C C . PRO A 1 271 ? -7.370 12.696 1.641 1.00 90.19 271 PRO A C 1
ATOM 2063 O O . PRO A 1 271 ? -8.254 13.017 2.433 1.00 90.19 271 PRO A O 1
ATOM 2066 N N . THR A 1 272 ? -7.335 13.186 0.394 1.00 88.44 272 THR A N 1
ATOM 2067 C CA . THR A 1 272 ? -8.270 14.212 -0.097 1.00 88.44 272 THR A CA 1
ATOM 2068 C C . THR A 1 272 ? -9.695 13.679 -0.192 1.00 88.44 272 THR A C 1
ATOM 2070 O O . THR A 1 272 ? -10.651 14.396 0.093 1.00 88.44 272 THR A O 1
ATOM 2073 N N . THR A 1 273 ? -9.851 12.419 -0.599 1.00 90.38 273 THR A N 1
ATOM 2074 C CA . THR A 1 273 ? -11.167 11.763 -0.696 1.00 90.38 273 THR A CA 1
ATOM 2075 C C . THR A 1 273 ? -11.445 10.784 0.439 1.00 90.38 273 THR A C 1
ATOM 2077 O O . THR A 1 273 ? -12.490 10.125 0.451 1.00 90.38 273 THR A O 1
ATOM 2080 N N . PHE A 1 274 ? -10.509 10.701 1.389 1.00 93.31 274 PHE A N 1
ATOM 2081 C CA . PHE A 1 274 ? -10.535 9.819 2.549 1.00 93.31 274 PHE A CA 1
ATOM 2082 C C . PHE A 1 274 ? -10.832 8.360 2.169 1.00 93.31 274 PHE A C 1
ATOM 2084 O O . PHE A 1 274 ? -11.620 7.666 2.816 1.00 93.31 274 PHE A O 1
ATOM 2091 N N . SER A 1 275 ? -10.239 7.907 1.061 1.00 93.12 275 SER A N 1
ATOM 2092 C CA . SER A 1 275 ? -10.550 6.616 0.452 1.00 93.12 275 SER A CA 1
ATOM 2093 C C . SER A 1 275 ? -9.301 5.800 0.139 1.00 93.12 275 SER A C 1
ATOM 2095 O O . SER A 1 275 ? -8.227 6.316 -0.169 1.00 93.12 275 SER A O 1
ATOM 2097 N N . LEU A 1 276 ? -9.459 4.485 0.224 1.00 93.75 276 LEU A N 1
ATOM 2098 C CA . LEU A 1 276 ? -8.487 3.491 -0.189 1.00 93.75 276 LEU A CA 1
ATOM 2099 C C . LEU A 1 276 ? -8.929 2.897 -1.523 1.00 93.75 276 LEU A C 1
ATOM 2101 O O . LEU A 1 276 ? -10.065 2.457 -1.673 1.00 93.75 276 LEU A O 1
ATOM 2105 N N . THR A 1 277 ? -8.014 2.841 -2.486 1.00 93.31 277 THR A N 1
ATOM 2106 C CA . THR A 1 277 ? -8.219 2.149 -3.764 1.00 93.31 277 THR A CA 1
ATOM 2107 C C . THR A 1 277 ? -7.356 0.896 -3.809 1.00 93.31 277 THR A C 1
ATOM 2109 O O . THR A 1 277 ? -6.132 1.003 -3.793 1.00 93.31 277 THR A O 1
ATOM 2112 N N . LEU A 1 278 ? -7.976 -0.281 -3.896 1.00 94.94 278 LEU A N 1
ATOM 2113 C CA . LEU A 1 278 ? -7.299 -1.563 -4.103 1.00 94.94 278 LEU A CA 1
ATOM 2114 C C . LEU A 1 278 ? -7.232 -1.864 -5.603 1.00 94.94 278 LEU A C 1
ATOM 2116 O O . LEU A 1 278 ? -8.259 -1.849 -6.285 1.00 94.94 278 LEU A O 1
ATOM 2120 N N . ARG A 1 279 ? -6.038 -2.148 -6.122 1.00 93.12 279 ARG A N 1
ATOM 2121 C CA . ARG A 1 279 ? -5.785 -2.420 -7.543 1.00 93.12 279 ARG A CA 1
ATOM 2122 C C . ARG A 1 279 ? -5.077 -3.747 -7.740 1.00 93.12 279 ARG A C 1
ATOM 2124 O O . ARG A 1 279 ? -4.235 -4.126 -6.928 1.00 93.12 279 ARG A O 1
ATOM 2131 N N . ALA A 1 280 ? -5.396 -4.406 -8.846 1.00 94.62 280 ALA A N 1
ATOM 2132 C CA . ALA A 1 280 ? -4.669 -5.572 -9.314 1.00 94.62 280 ALA A CA 1
ATOM 2133 C C . ALA A 1 280 ? -3.289 -5.150 -9.844 1.00 94.62 280 ALA A C 1
ATOM 2135 O O . ALA A 1 280 ? -3.171 -4.212 -10.633 1.00 94.62 280 ALA A O 1
ATOM 2136 N N . LEU A 1 281 ? -2.245 -5.840 -9.399 1.00 93.19 281 LEU A N 1
ATOM 2137 C CA . LEU A 1 281 ? -0.859 -5.634 -9.828 1.00 93.19 281 LEU A CA 1
ATOM 2138 C C . LEU A 1 281 ? -0.538 -6.372 -11.136 1.00 93.19 281 LEU A C 1
ATOM 2140 O O . LEU A 1 281 ? 0.325 -5.951 -11.899 1.00 93.19 281 LEU A O 1
ATOM 2144 N N . ARG A 1 282 ? -1.272 -7.453 -11.390 1.00 93.69 282 ARG A N 1
ATOM 2145 C CA . ARG A 1 282 ? -1.215 -8.335 -12.561 1.00 93.69 282 ARG A CA 1
ATOM 2146 C C . ARG A 1 282 ? -2.628 -8.870 -12.833 1.00 93.69 282 ARG A C 1
ATOM 2148 O O . ARG A 1 282 ? -3.498 -8.646 -11.990 1.00 93.69 282 ARG A O 1
ATOM 2155 N N . PRO A 1 283 ? -2.905 -9.531 -13.971 1.00 95.56 283 PRO A N 1
ATOM 2156 C CA . PRO A 1 283 ? -4.225 -10.107 -14.208 1.00 95.56 283 PRO A CA 1
ATOM 2157 C C . PRO A 1 283 ? -4.611 -11.084 -13.089 1.00 95.56 283 PRO A C 1
ATOM 2159 O O . PRO A 1 283 ? -3.803 -11.929 -12.713 1.00 95.56 283 PRO A O 1
ATOM 2162 N N . ILE A 1 284 ? -5.834 -10.959 -12.571 1.00 97.69 284 ILE A N 1
ATOM 2163 C CA . ILE A 1 284 ? -6.407 -11.845 -11.548 1.00 97.69 284 ILE A CA 1
ATOM 2164 C C . ILE A 1 284 ? -7.606 -12.563 -12.185 1.00 97.69 284 ILE A C 1
ATOM 2166 O O . ILE A 1 284 ? -8.636 -11.924 -12.423 1.00 97.69 284 ILE A O 1
ATOM 2170 N N . PRO A 1 285 ? -7.491 -13.858 -12.520 1.00 97.56 285 PRO A N 1
ATOM 2171 C CA . PRO A 1 285 ? -8.603 -14.683 -12.974 1.00 97.56 285 PRO A CA 1
ATOM 2172 C C . PRO A 1 285 ? -9.757 -14.724 -11.968 1.00 97.56 285 PRO A C 1
ATOM 2174 O O . PRO A 1 285 ? -9.562 -14.600 -10.758 1.00 97.56 285 PRO A O 1
ATOM 2177 N N . ALA A 1 286 ? -10.972 -14.966 -12.462 1.00 96.81 286 ALA A N 1
ATOM 2178 C CA . ALA A 1 286 ? -12.107 -15.285 -11.604 1.00 96.81 286 ALA A CA 1
ATOM 2179 C C . ALA A 1 286 ? -11.753 -16.443 -10.655 1.00 96.81 286 ALA A C 1
ATOM 2181 O O . ALA A 1 286 ? -11.044 -17.372 -11.038 1.00 96.81 286 ALA A O 1
ATOM 2182 N N . THR A 1 287 ? -12.279 -16.396 -9.432 1.00 95.31 287 THR A N 1
ATOM 2183 C CA . THR A 1 287 ? -12.052 -17.342 -8.323 1.00 95.31 287 THR A CA 1
ATOM 2184 C C . THR A 1 287 ? -10.658 -17.320 -7.693 1.00 95.31 287 THR A C 1
ATOM 2186 O O . THR A 1 287 ? -10.484 -17.921 -6.635 1.00 95.31 287 THR A O 1
ATOM 2189 N N . GLU A 1 288 ? -9.681 -16.602 -8.260 1.00 96.69 288 GLU A N 1
ATOM 2190 C CA . GLU A 1 288 ? -8.375 -16.435 -7.615 1.00 96.69 288 GLU A CA 1
ATOM 2191 C C . GLU A 1 288 ? -8.494 -15.559 -6.354 1.00 96.69 288 GLU A C 1
ATOM 2193 O O . GLU A 1 288 ? -9.256 -14.586 -6.307 1.00 96.69 288 GLU A O 1
ATOM 2198 N N . GLU A 1 289 ? -7.735 -15.909 -5.312 1.00 97.19 289 GLU A N 1
ATOM 2199 C CA . GLU A 1 289 ? -7.657 -15.119 -4.084 1.00 97.19 289 GLU A CA 1
ATOM 2200 C C . GLU A 1 289 ? -6.895 -13.807 -4.321 1.00 97.19 289 GLU A C 1
ATOM 2202 O O . GLU A 1 289 ? -5.769 -13.786 -4.822 1.00 97.19 289 GLU A O 1
ATOM 2207 N N . ILE A 1 290 ? -7.493 -12.696 -3.910 1.00 98.19 290 ILE A N 1
ATOM 2208 C CA . ILE A 1 290 ? -6.898 -11.364 -3.930 1.00 98.19 290 ILE A CA 1
ATOM 2209 C C . ILE A 1 290 ? -6.075 -11.195 -2.650 1.00 98.19 290 ILE A C 1
ATOM 2211 O O . ILE A 1 290 ? -6.603 -11.179 -1.535 1.00 98.19 290 ILE A O 1
ATOM 2215 N N . THR A 1 291 ? -4.762 -11.051 -2.815 1.00 97.56 291 THR A N 1
ATOM 2216 C CA . THR A 1 291 ? -3.792 -11.016 -1.716 1.00 97.56 291 THR A CA 1
ATOM 2217 C C . THR A 1 291 ? -2.966 -9.736 -1.720 1.00 97.56 291 THR A C 1
ATOM 2219 O O . THR A 1 291 ? -2.656 -9.167 -2.767 1.00 97.56 291 THR A O 1
ATOM 2222 N N . VAL A 1 292 ? -2.570 -9.297 -0.524 1.00 96.12 292 VAL A N 1
ATOM 2223 C CA . VAL A 1 292 ? -1.737 -8.104 -0.302 1.00 96.12 292 VAL A CA 1
ATOM 2224 C C . VAL A 1 292 ? -0.488 -8.442 0.522 1.00 96.12 292 VAL A C 1
ATOM 2226 O O . VAL A 1 292 ? -0.404 -9.467 1.205 1.00 96.12 292 VAL A O 1
ATOM 2229 N N . ALA A 1 293 ? 0.523 -7.576 0.486 1.00 92.94 293 ALA A N 1
ATOM 2230 C CA . ALA A 1 293 ? 1.701 -7.727 1.337 1.00 92.94 293 ALA A CA 1
ATOM 2231 C C . ALA A 1 293 ? 1.426 -7.178 2.747 1.00 92.94 293 ALA A C 1
ATOM 2233 O O . ALA A 1 293 ? 1.105 -6.003 2.922 1.00 92.94 293 ALA A O 1
ATOM 2234 N N . TYR A 1 294 ? 1.582 -8.027 3.765 1.00 91.94 294 TYR A N 1
ATOM 2235 C CA . TYR A 1 294 ? 1.500 -7.608 5.163 1.00 91.94 294 TYR A CA 1
ATOM 2236 C C . TYR A 1 294 ? 2.843 -7.090 5.662 1.00 91.94 294 TYR A C 1
ATOM 2238 O O . TYR A 1 294 ? 2.873 -6.135 6.421 1.00 91.94 294 TYR A O 1
ATOM 2246 N N . VAL A 1 295 ? 3.939 -7.690 5.200 1.00 90.00 295 VAL A N 1
ATOM 2247 C CA . VAL A 1 295 ? 5.321 -7.344 5.552 1.00 90.00 295 VAL A CA 1
ATOM 2248 C C . VAL A 1 295 ? 6.104 -6.976 4.297 1.00 90.00 295 VAL A C 1
ATOM 2250 O O . VAL A 1 295 ? 5.703 -7.363 3.198 1.00 90.00 295 VAL A O 1
ATOM 2253 N N . THR A 1 296 ? 7.236 -6.287 4.457 1.00 88.50 296 THR A N 1
ATOM 2254 C CA . THR A 1 296 ? 8.140 -5.930 3.355 1.00 88.50 296 THR A CA 1
ATOM 2255 C C . THR A 1 296 ? 8.561 -7.175 2.560 1.00 88.50 296 THR A C 1
ATOM 2257 O O . THR A 1 296 ? 9.275 -8.031 3.097 1.00 88.50 296 THR A O 1
ATOM 2260 N N . PRO A 1 297 ? 8.169 -7.298 1.278 1.00 88.75 297 PRO A N 1
ATOM 2261 C CA . PRO A 1 297 ? 8.450 -8.495 0.497 1.00 88.75 297 PRO A CA 1
ATOM 2262 C C . PRO A 1 297 ? 9.940 -8.701 0.210 1.00 88.75 297 PRO A C 1
ATOM 2264 O O . PRO A 1 297 ? 10.370 -9.838 0.083 1.00 88.75 297 PRO A O 1
ATOM 2267 N N . THR A 1 298 ? 10.756 -7.649 0.158 1.00 91.12 298 THR A N 1
ATOM 2268 C CA . THR A 1 298 ? 12.195 -7.780 -0.134 1.00 91.12 298 THR A CA 1
ATOM 2269 C C . THR A 1 298 ? 13.029 -8.287 1.044 1.00 91.12 298 THR A C 1
ATOM 2271 O O . THR A 1 298 ? 14.197 -8.610 0.862 1.00 91.12 298 THR A O 1
ATOM 2274 N N . HIS A 1 299 ? 12.471 -8.374 2.258 1.00 92.75 299 HIS A N 1
ATOM 2275 C CA . HIS A 1 299 ? 13.192 -8.971 3.385 1.00 92.75 299 HIS A CA 1
ATOM 2276 C C . HIS A 1 299 ? 13.457 -10.466 3.150 1.00 92.75 299 HIS A C 1
ATOM 2278 O O . HIS A 1 299 ? 12.629 -11.112 2.505 1.00 92.75 299 HIS A O 1
ATOM 2284 N N . PRO A 1 300 ? 14.525 -11.049 3.728 1.00 95.88 300 PRO A N 1
ATOM 2285 C CA . PRO A 1 300 ? 14.794 -12.486 3.654 1.00 95.88 300 PRO A CA 1
ATOM 2286 C C . PRO A 1 300 ? 13.650 -13.340 4.208 1.00 95.88 300 PRO A C 1
ATOM 2288 O O . PRO A 1 300 ? 12.908 -12.909 5.097 1.00 95.88 300 PRO A O 1
ATOM 2291 N N . HIS A 1 301 ? 13.523 -14.577 3.732 1.00 97.56 301 HIS A N 1
ATOM 2292 C CA . HIS A 1 301 ? 12.440 -15.495 4.077 1.00 97.56 301 HIS A CA 1
ATOM 2293 C C . HIS A 1 301 ? 12.272 -15.657 5.590 1.00 97.56 301 HIS A C 1
ATOM 2295 O O . HIS A 1 301 ? 11.165 -15.496 6.108 1.00 97.56 301 HIS A O 1
ATOM 2301 N N . ALA A 1 302 ? 13.371 -15.893 6.311 1.00 97.62 302 ALA A N 1
ATOM 2302 C CA . ALA A 1 302 ? 13.348 -16.043 7.765 1.00 97.62 302 ALA A CA 1
ATOM 2303 C C . ALA A 1 302 ? 12.811 -14.785 8.475 1.00 97.62 302 ALA A C 1
ATOM 2305 O O . ALA A 1 302 ? 12.016 -14.889 9.411 1.00 97.62 302 ALA A O 1
ATOM 2306 N N . ALA A 1 303 ? 13.184 -13.593 8.000 1.00 96.00 303 ALA A N 1
ATOM 2307 C CA . ALA A 1 303 ? 12.707 -12.328 8.552 1.00 96.00 303 ALA A CA 1
ATOM 2308 C C . ALA A 1 303 ? 11.211 -12.115 8.274 1.00 96.00 303 ALA A C 1
ATOM 2310 O O . ALA A 1 303 ? 10.478 -11.709 9.178 1.00 96.00 303 ALA A O 1
ATOM 2311 N N . ARG A 1 304 ? 10.735 -12.454 7.065 1.00 95.81 304 ARG A N 1
ATOM 2312 C CA . ARG A 1 304 ? 9.301 -12.403 6.726 1.00 95.81 304 ARG A CA 1
ATOM 2313 C C . ARG A 1 304 ? 8.487 -13.348 7.611 1.00 95.81 304 ARG A C 1
ATOM 2315 O O . ARG A 1 304 ? 7.505 -12.912 8.202 1.00 95.81 304 ARG A O 1
ATOM 2322 N N . GLN A 1 305 ? 8.916 -14.604 7.774 1.00 97.31 305 GLN A N 1
ATOM 2323 C CA . GLN A 1 305 ? 8.234 -15.576 8.644 1.00 97.31 305 GLN A CA 1
ATOM 2324 C C . GLN A 1 305 ? 8.206 -15.120 10.106 1.00 97.31 305 GLN A C 1
ATOM 2326 O O . GLN A 1 305 ? 7.156 -15.171 10.746 1.00 97.31 305 GLN A O 1
ATOM 2331 N N . LYS A 1 306 ? 9.335 -14.619 10.629 1.00 95.94 306 LYS A N 1
ATOM 2332 C CA . LYS A 1 306 ? 9.419 -14.081 11.994 1.00 95.94 306 LYS A CA 1
ATOM 2333 C C . LYS A 1 306 ? 8.447 -12.918 12.196 1.00 95.94 306 LYS A C 1
ATOM 2335 O O . LYS A 1 306 ? 7.720 -12.907 13.187 1.00 95.94 306 LYS A O 1
ATOM 2340 N N . ALA A 1 307 ? 8.410 -11.969 11.260 1.00 90.69 307 ALA A N 1
ATOM 2341 C CA . ALA A 1 307 ? 7.509 -10.823 11.328 1.00 90.69 307 ALA A CA 1
ATOM 2342 C C . ALA A 1 307 ? 6.035 -11.251 11.262 1.00 90.69 307 ALA A C 1
ATOM 2344 O O . ALA A 1 307 ? 5.241 -10.824 12.092 1.00 90.69 307 ALA A O 1
ATOM 2345 N N . LEU A 1 308 ? 5.665 -12.146 10.342 1.00 93.31 308 LEU A N 1
ATOM 2346 C CA . LEU A 1 308 ? 4.288 -12.640 10.226 1.00 93.31 308 LEU A CA 1
ATOM 2347 C C . LEU A 1 308 ? 3.843 -13.420 11.465 1.00 93.31 308 LEU A C 1
ATOM 2349 O O . LEU A 1 308 ? 2.718 -13.238 11.929 1.00 93.31 308 LEU A O 1
ATOM 2353 N N . LYS A 1 309 ? 4.733 -14.222 12.057 1.00 93.19 309 LYS A N 1
ATOM 2354 C CA . LYS A 1 309 ? 4.439 -14.926 13.307 1.00 93.19 309 LYS A CA 1
ATOM 2355 C C . LYS A 1 309 ? 4.266 -13.957 14.476 1.00 93.19 309 LYS A C 1
ATOM 2357 O O . LYS A 1 309 ? 3.344 -14.135 15.263 1.00 93.19 309 LYS A O 1
ATOM 2362 N N . ALA A 1 310 ? 5.112 -12.933 14.577 1.00 89.00 310 ALA A N 1
ATOM 2363 C CA . ALA A 1 310 ? 5.043 -11.946 15.653 1.00 89.00 310 ALA A CA 1
ATOM 2364 C C . ALA A 1 310 ? 3.814 -11.027 15.549 1.00 89.00 310 ALA A C 1
ATOM 2366 O O . ALA A 1 310 ? 3.211 -10.700 16.565 1.00 89.00 310 ALA A O 1
ATOM 2367 N N . LEU A 1 311 ? 3.450 -10.614 14.332 1.00 86.12 311 LEU A N 1
ATOM 2368 C CA . LEU A 1 311 ? 2.392 -9.629 14.087 1.00 86.12 311 LEU A CA 1
ATOM 2369 C C . LEU A 1 311 ? 1.008 -10.259 13.908 1.00 86.12 311 LEU A C 1
ATOM 2371 O O . LEU A 1 311 ? 0.017 -9.683 14.341 1.00 86.12 311 LEU A O 1
ATOM 2375 N N . TYR A 1 312 ? 0.943 -11.427 13.266 1.00 89.88 312 TYR A N 1
ATOM 2376 C CA . TYR A 1 312 ? -0.309 -12.042 12.809 1.00 89.88 312 TYR A CA 1
ATOM 2377 C C . TYR A 1 312 ? -0.474 -13.500 13.260 1.00 89.88 312 TYR A C 1
ATOM 2379 O O . TYR A 1 312 ? -1.459 -14.149 12.917 1.00 89.88 312 TYR A O 1
ATOM 2387 N N . ASN A 1 313 ? 0.485 -14.034 14.022 1.00 90.50 313 ASN A N 1
ATOM 2388 C CA . ASN A 1 313 ? 0.460 -15.378 14.598 1.00 90.50 313 ASN A CA 1
ATOM 2389 C C . ASN A 1 313 ? 0.285 -16.545 13.600 1.00 90.50 313 ASN A C 1
ATOM 2391 O O . ASN A 1 313 ? -0.141 -17.633 13.989 1.00 90.50 313 ASN A O 1
ATOM 2395 N N . PHE A 1 314 ? 0.696 -16.391 12.339 1.00 91.56 314 PHE A N 1
ATOM 2396 C CA . PHE A 1 314 ? 0.663 -17.482 11.354 1.00 91.56 314 PHE A CA 1
ATOM 2397 C C . PHE A 1 314 ? 2.023 -17.721 10.687 1.00 91.56 314 PHE A C 1
ATOM 2399 O O . PHE A 1 314 ? 2.917 -16.876 10.724 1.00 91.56 314 PHE A O 1
ATOM 2406 N N . THR A 1 315 ? 2.170 -18.899 10.078 1.00 94.62 315 THR A N 1
ATOM 2407 C CA . THR A 1 315 ? 3.313 -19.260 9.227 1.00 94.62 315 THR A CA 1
ATOM 2408 C C . THR A 1 315 ? 2.876 -19.188 7.772 1.00 94.62 315 THR A C 1
ATOM 2410 O O . THR A 1 315 ? 1.916 -19.853 7.381 1.00 94.62 315 THR A O 1
ATOM 2413 N N . CYS A 1 316 ? 3.570 -18.393 6.962 1.00 95.25 316 CYS A N 1
ATOM 2414 C CA . CYS A 1 316 ? 3.206 -18.207 5.563 1.00 95.25 316 CYS A CA 1
ATOM 2415 C C . CYS A 1 316 ? 3.588 -19.430 4.729 1.00 95.25 316 CYS A C 1
ATOM 2417 O O . CYS A 1 316 ? 4.729 -19.891 4.780 1.00 95.25 316 CYS A O 1
ATOM 2419 N N . ARG A 1 317 ? 2.637 -19.919 3.930 1.00 94.62 317 ARG A N 1
ATOM 2420 C CA . ARG A 1 317 ? 2.805 -21.058 3.012 1.00 94.62 317 ARG A CA 1
ATOM 2421 C C . ARG A 1 317 ? 2.523 -20.684 1.554 1.00 94.62 317 ARG A C 1
ATOM 2423 O O . ARG A 1 317 ? 2.229 -21.554 0.746 1.00 94.62 317 ARG A O 1
ATOM 2430 N N . CYS A 1 318 ? 2.591 -19.394 1.215 1.00 94.81 318 CYS A N 1
ATOM 2431 C CA . CYS A 1 318 ? 2.420 -18.954 -0.170 1.00 94.81 318 CYS A CA 1
ATOM 2432 C C . CYS A 1 318 ? 3.519 -19.549 -1.082 1.00 94.81 318 CYS A C 1
ATOM 2434 O O . CYS A 1 318 ? 4.589 -19.921 -0.579 1.00 94.81 318 CYS A O 1
ATOM 2436 N N . PRO A 1 319 ? 3.321 -19.583 -2.414 1.00 94.19 319 PRO A N 1
ATOM 2437 C CA . PRO A 1 319 ? 4.291 -20.163 -3.349 1.00 94.19 319 PRO A CA 1
ATOM 2438 C C . PRO A 1 319 ? 5.729 -19.633 -3.196 1.00 94.19 319 PRO A C 1
ATOM 2440 O O . PRO A 1 319 ? 6.678 -20.400 -3.352 1.00 94.19 319 PRO A O 1
ATOM 2443 N N . HIS A 1 320 ? 5.894 -18.363 -2.807 1.00 95.19 320 HIS A N 1
ATOM 2444 C CA . HIS A 1 320 ? 7.197 -17.709 -2.597 1.00 95.19 320 HIS A CA 1
ATOM 2445 C C . HIS A 1 320 ? 7.857 -18.014 -1.240 1.00 95.19 320 HIS A C 1
ATOM 2447 O O . HIS A 1 320 ? 9.030 -17.715 -1.030 1.00 95.19 320 HIS A O 1
ATOM 2453 N N . CYS A 1 321 ? 7.110 -18.565 -0.283 1.00 95.88 321 CYS A N 1
ATOM 2454 C CA . CYS A 1 321 ? 7.669 -19.113 0.957 1.00 95.88 321 CYS A CA 1
ATOM 2455 C C . CYS A 1 321 ? 7.986 -20.603 0.820 1.00 95.88 321 CYS A C 1
ATOM 2457 O O . CYS A 1 321 ? 8.900 -21.085 1.477 1.00 95.88 321 CYS A O 1
ATOM 2459 N N . LEU A 1 322 ? 7.261 -21.322 -0.043 1.00 95.56 322 LEU A N 1
ATOM 2460 C CA . LEU A 1 322 ? 7.557 -22.721 -0.366 1.00 95.56 322 LEU A CA 1
ATOM 2461 C C . LEU A 1 322 ? 8.810 -22.861 -1.240 1.00 95.56 322 LEU A C 1
ATOM 2463 O O . LEU A 1 322 ? 9.501 -23.871 -1.161 1.00 95.56 322 LEU A O 1
ATOM 2467 N N . ARG A 1 323 ? 9.110 -21.845 -2.055 1.00 94.75 323 ARG A N 1
ATOM 2468 C CA . ARG A 1 323 ? 10.321 -21.751 -2.881 1.00 94.75 323 ARG A CA 1
ATOM 2469 C C . ARG A 1 323 ? 10.981 -20.384 -2.660 1.00 94.75 323 ARG A C 1
ATOM 2471 O O . ARG A 1 323 ? 10.780 -19.484 -3.471 1.00 94.75 323 ARG A O 1
ATOM 2478 N N . PRO A 1 324 ? 11.676 -20.181 -1.525 1.00 95.12 324 PRO A N 1
ATOM 2479 C CA . PRO A 1 324 ? 12.264 -18.889 -1.202 1.00 95.12 324 PRO A CA 1
ATOM 2480 C C . PRO A 1 324 ? 13.457 -18.575 -2.109 1.00 95.12 324 PRO A C 1
ATOM 2482 O O . PRO A 1 324 ? 14.295 -19.434 -2.369 1.00 95.12 324 PRO A O 1
ATOM 2485 N N . ASN A 1 325 ? 13.558 -17.316 -2.529 1.00 97.00 325 ASN A N 1
ATOM 2486 C CA . ASN A 1 325 ? 14.657 -16.799 -3.337 1.00 97.00 325 ASN A CA 1
ATOM 2487 C C . ASN A 1 325 ? 15.213 -15.515 -2.706 1.00 97.00 325 ASN A C 1
ATOM 2489 O O . ASN A 1 325 ? 14.943 -14.392 -3.139 1.00 97.00 325 ASN A O 1
ATOM 2493 N N . ASP A 1 326 ? 15.956 -15.682 -1.613 1.00 97.31 326 ASP A N 1
ATOM 2494 C CA . ASP A 1 326 ? 16.472 -14.544 -0.849 1.00 97.31 326 ASP A CA 1
ATOM 2495 C C . ASP A 1 326 ? 17.540 -13.755 -1.622 1.00 97.31 326 ASP A C 1
ATOM 2497 O O . ASP A 1 326 ? 17.650 -12.548 -1.423 1.00 97.31 326 ASP A O 1
ATOM 2501 N N . ALA A 1 327 ? 18.250 -14.390 -2.562 1.00 97.38 327 ALA A N 1
ATOM 2502 C CA . ALA A 1 327 ? 19.208 -13.716 -3.438 1.00 97.38 327 ALA A CA 1
ATOM 2503 C C . ALA A 1 327 ? 18.522 -12.686 -4.353 1.00 97.38 327 ALA A C 1
ATOM 2505 O O . ALA A 1 327 ? 18.908 -11.518 -4.353 1.00 97.38 327 ALA A O 1
ATOM 2506 N N . ALA A 1 328 ? 17.453 -13.076 -5.062 1.00 96.00 328 ALA A N 1
ATOM 2507 C CA . ALA A 1 328 ? 16.684 -12.149 -5.899 1.00 96.00 328 ALA A CA 1
ATOM 2508 C C . ALA A 1 328 ? 16.080 -10.997 -5.085 1.00 96.00 328 ALA A C 1
ATOM 2510 O O . ALA A 1 328 ? 16.099 -9.840 -5.506 1.00 96.00 328 ALA A O 1
ATOM 2511 N N . ARG A 1 329 ? 15.558 -11.298 -3.890 1.00 94.81 329 ARG A N 1
ATOM 2512 C CA . ARG A 1 329 ? 14.963 -10.286 -3.006 1.00 94.81 329 ARG A CA 1
ATOM 2513 C C . ARG A 1 329 ? 16.000 -9.310 -2.456 1.00 94.81 329 ARG A C 1
ATOM 2515 O O . ARG A 1 329 ? 15.695 -8.123 -2.363 1.00 94.81 329 ARG A O 1
ATOM 2522 N N . ALA A 1 330 ? 17.209 -9.779 -2.146 1.00 94.81 330 ALA A N 1
ATOM 2523 C CA . ALA A 1 330 ? 18.326 -8.927 -1.747 1.00 94.81 330 ALA A CA 1
ATOM 2524 C C . ALA A 1 330 ? 18.790 -8.017 -2.896 1.00 94.81 330 ALA A C 1
ATOM 2526 O O . ALA A 1 330 ? 19.004 -6.827 -2.674 1.00 94.81 330 ALA A O 1
ATOM 2527 N N . GLU A 1 331 ? 18.871 -8.542 -4.123 1.00 94.69 331 GLU A N 1
ATOM 2528 C CA . GLU A 1 331 ? 19.208 -7.756 -5.318 1.00 94.69 331 GLU A CA 1
ATOM 2529 C C . GLU A 1 331 ? 18.183 -6.631 -5.549 1.00 94.69 331 GLU A C 1
ATOM 2531 O O . GLU A 1 331 ? 18.549 -5.463 -5.680 1.00 94.69 331 GLU A O 1
ATOM 2536 N N . LEU A 1 332 ? 16.885 -6.953 -5.483 1.00 92.81 332 LEU A N 1
ATOM 2537 C CA . LEU A 1 332 ? 15.806 -5.964 -5.588 1.00 92.81 332 LEU A CA 1
ATOM 2538 C C . LEU A 1 332 ? 15.811 -4.948 -4.438 1.00 92.81 332 LEU A C 1
ATOM 2540 O O . LEU A 1 332 ? 15.524 -3.773 -4.657 1.00 92.81 332 LEU A O 1
ATOM 2544 N N . HIS A 1 333 ? 16.140 -5.376 -3.216 1.00 89.50 333 HIS A N 1
ATOM 2545 C CA . HIS A 1 333 ? 16.265 -4.476 -2.069 1.00 89.50 333 HIS A CA 1
ATOM 2546 C C . HIS A 1 333 ? 17.384 -3.447 -2.271 1.00 89.50 333 HIS A C 1
ATOM 2548 O O . HIS A 1 333 ? 17.201 -2.269 -1.970 1.00 89.50 333 HIS A O 1
ATOM 2554 N N . ALA A 1 334 ? 18.528 -3.898 -2.791 1.00 89.75 334 ALA A N 1
ATOM 2555 C CA . ALA A 1 334 ? 19.717 -3.079 -2.985 1.00 89.75 334 ALA A CA 1
ATOM 2556 C C . ALA A 1 334 ? 19.672 -2.223 -4.259 1.00 89.75 334 ALA A C 1
ATOM 2558 O O . ALA A 1 334 ? 20.490 -1.313 -4.386 1.00 89.75 334 ALA A O 1
ATOM 2559 N N . PHE A 1 335 ? 18.728 -2.476 -5.177 1.00 89.31 335 PHE A N 1
ATOM 2560 C CA . PHE A 1 335 ? 18.670 -1.870 -6.511 1.00 89.31 335 PHE A CA 1
ATOM 2561 C C . PHE A 1 335 ? 18.972 -0.365 -6.510 1.00 89.31 335 PHE A C 1
ATOM 2563 O O . PHE A 1 335 ? 19.928 0.074 -7.139 1.00 89.31 335 PHE A O 1
ATOM 2570 N N . TRP A 1 336 ? 18.223 0.433 -5.744 1.00 79.31 336 TRP A N 1
ATOM 2571 C CA . TRP A 1 336 ? 18.380 1.893 -5.754 1.00 79.31 336 TRP A CA 1
ATOM 2572 C C . TRP A 1 336 ? 19.702 2.393 -5.159 1.00 79.31 336 TRP A C 1
ATOM 2574 O O . TRP A 1 336 ? 20.121 3.499 -5.486 1.00 79.31 336 TRP A O 1
ATOM 2584 N N . GLY A 1 337 ? 20.352 1.600 -4.303 1.00 76.56 337 GLY A N 1
ATOM 2585 C CA . GLY A 1 337 ? 21.695 1.894 -3.798 1.00 76.56 337 GLY A CA 1
ATOM 2586 C C . GLY A 1 337 ? 22.812 1.402 -4.722 1.00 76.56 337 GLY A C 1
ATOM 2587 O O . GLY A 1 337 ? 23.927 1.905 -4.640 1.00 76.56 337 GLY A O 1
ATOM 2588 N N . ALA A 1 338 ? 22.519 0.431 -5.592 1.00 79.19 338 ALA A N 1
ATOM 2589 C CA . ALA A 1 338 ? 23.484 -0.209 -6.483 1.00 79.19 338 ALA A CA 1
ATOM 2590 C C . ALA A 1 338 ? 23.493 0.373 -7.907 1.00 79.19 338 ALA A C 1
ATOM 2592 O O . ALA A 1 338 ? 24.493 0.235 -8.610 1.00 79.19 338 ALA A O 1
ATOM 2593 N N . VAL A 1 339 ? 22.405 1.014 -8.354 1.00 77.75 339 VAL A N 1
ATOM 2594 C CA . VAL A 1 339 ? 22.356 1.658 -9.675 1.00 77.75 339 VAL A CA 1
ATOM 2595 C C . VAL A 1 339 ? 23.338 2.843 -9.705 1.00 77.75 339 VAL A C 1
ATOM 2597 O O . VAL A 1 339 ? 23.155 3.791 -8.940 1.00 77.75 339 VAL A O 1
ATOM 2600 N N . PRO A 1 340 ? 24.352 2.846 -10.598 1.00 69.12 340 PRO A N 1
ATOM 2601 C CA . PRO A 1 340 ? 25.459 3.810 -10.529 1.00 69.12 340 PRO A CA 1
ATOM 2602 C C . PRO A 1 340 ? 25.073 5.266 -10.799 1.00 69.12 340 PRO A C 1
ATOM 2604 O O . PRO A 1 340 ? 25.803 6.180 -10.423 1.00 69.12 340 PRO A O 1
ATOM 2607 N N . ALA A 1 341 ? 23.956 5.496 -11.491 1.00 74.56 341 ALA A N 1
ATOM 2608 C CA . ALA A 1 341 ? 23.512 6.827 -11.867 1.00 74.56 341 ALA A CA 1
ATOM 2609 C C . ALA A 1 341 ? 21.989 6.888 -12.006 1.00 74.56 341 ALA A C 1
ATOM 2611 O O . ALA A 1 341 ? 21.360 5.985 -12.556 1.00 74.56 341 ALA A O 1
ATOM 2612 N N . ARG A 1 342 ? 21.403 8.003 -11.560 1.00 82.69 342 ARG A N 1
ATOM 2613 C CA . ARG A 1 342 ? 20.024 8.367 -11.915 1.00 82.69 342 ARG A CA 1
ATOM 2614 C C . ARG A 1 342 ? 19.926 8.653 -13.410 1.00 82.69 342 ARG A C 1
ATOM 2616 O O . ARG A 1 342 ? 20.937 8.954 -14.043 1.00 82.69 342 ARG A O 1
ATOM 2623 N N . PHE A 1 343 ? 18.713 8.611 -13.952 1.00 84.19 343 PHE A N 1
ATOM 2624 C CA . PHE A 1 343 ? 18.460 8.813 -15.377 1.00 84.19 343 PHE A CA 1
ATOM 2625 C C . PHE A 1 343 ? 19.120 10.079 -15.940 1.00 84.19 343 PHE A C 1
ATOM 2627 O O . PHE A 1 343 ? 19.793 10.009 -16.966 1.00 84.19 343 PHE A O 1
ATOM 2634 N N . GLU A 1 344 ? 18.994 11.216 -15.254 1.00 83.44 344 GLU A N 1
ATOM 2635 C CA . GLU A 1 344 ? 19.552 12.497 -15.696 1.00 83.44 344 GLU A CA 1
ATOM 2636 C C . GLU A 1 344 ? 21.082 12.472 -15.722 1.00 83.44 344 GLU A C 1
ATOM 2638 O O . GLU A 1 344 ? 21.692 12.915 -16.693 1.00 83.44 344 GLU A O 1
ATOM 2643 N N . ALA A 1 345 ? 21.699 11.913 -14.675 1.00 85.12 345 ALA A N 1
ATOM 2644 C CA . ALA A 1 345 ? 23.150 11.774 -14.575 1.00 85.12 345 ALA A CA 1
ATOM 2645 C C . ALA A 1 345 ? 23.688 10.804 -15.632 1.00 85.12 345 ALA A C 1
ATOM 2647 O O . ALA A 1 345 ? 24.701 11.085 -16.266 1.00 85.12 345 ALA A O 1
ATOM 2648 N N . TRP A 1 346 ? 22.977 9.696 -15.862 1.00 88.31 346 TRP A N 1
ATOM 2649 C CA . TRP A 1 346 ? 23.292 8.771 -16.938 1.00 88.31 346 TRP A CA 1
ATOM 2650 C C . TRP A 1 346 ? 23.235 9.496 -18.281 1.00 88.31 346 TRP A C 1
ATOM 2652 O O . TRP A 1 346 ? 24.252 9.521 -18.963 1.00 88.31 346 TRP A O 1
ATOM 2662 N N . CYS A 1 347 ? 22.129 10.165 -18.628 1.00 84.88 347 CYS A N 1
ATOM 2663 C CA . CYS A 1 347 ? 21.934 10.838 -19.921 1.00 84.88 347 CYS A CA 1
ATOM 2664 C C . CYS A 1 347 ? 23.076 11.774 -20.334 1.00 84.88 347 CYS A C 1
ATOM 2666 O O . CYS A 1 347 ? 23.384 11.842 -21.521 1.00 84.88 347 CYS A O 1
ATOM 2668 N N . VAL A 1 348 ? 23.692 12.487 -19.387 1.00 84.62 348 VAL A N 1
ATOM 2669 C CA . VAL A 1 348 ? 24.739 13.480 -19.683 1.00 84.62 348 VAL A CA 1
ATOM 2670 C C . VAL A 1 348 ? 26.166 12.951 -19.526 1.00 84.62 348 VAL A C 1
ATOM 2672 O O . VAL A 1 348 ? 27.099 13.581 -20.025 1.00 84.62 348 VAL A O 1
ATOM 2675 N N . ASP A 1 349 ? 26.366 11.810 -18.862 1.00 85.94 349 ASP A N 1
ATOM 2676 C CA . ASP A 1 349 ? 27.694 11.226 -18.664 1.00 85.94 349 ASP A CA 1
ATOM 2677 C C . ASP A 1 349 ? 28.041 10.226 -19.776 1.00 85.94 349 ASP A C 1
ATOM 2679 O O . ASP A 1 349 ? 27.730 9.031 -19.719 1.00 85.94 349 ASP A O 1
ATOM 2683 N N . ALA A 1 350 ? 28.757 10.725 -20.785 1.00 84.69 350 ALA A N 1
ATOM 2684 C CA . ALA A 1 350 ? 29.230 9.937 -21.922 1.00 84.69 350 ALA A CA 1
ATOM 2685 C C . ALA A 1 350 ? 30.279 8.867 -21.554 1.00 84.69 350 ALA A C 1
ATOM 2687 O O . ALA A 1 350 ? 30.679 8.090 -22.426 1.00 84.69 350 ALA A O 1
ATOM 2688 N N . ARG A 1 351 ? 30.772 8.822 -20.305 1.00 87.56 351 ARG A N 1
ATOM 2689 C CA . ARG A 1 351 ? 31.696 7.774 -19.830 1.00 87.56 351 ARG A CA 1
ATOM 2690 C C . ARG A 1 351 ? 30.958 6.493 -19.459 1.00 87.56 351 ARG A C 1
ATOM 2692 O O . ARG A 1 351 ? 31.551 5.420 -19.542 1.00 87.56 351 ARG A O 1
ATOM 2699 N N . LEU A 1 352 ? 29.691 6.598 -19.060 1.00 89.81 352 LEU A N 1
ATOM 2700 C CA . LEU A 1 352 ? 28.872 5.444 -18.701 1.00 89.81 352 LEU A CA 1
ATOM 2701 C C . LEU A 1 352 ? 28.457 4.662 -19.959 1.00 89.81 352 LEU A C 1
ATOM 2703 O O . LEU A 1 352 ? 28.239 5.281 -21.000 1.00 89.81 352 LEU A O 1
ATOM 2707 N N . PRO A 1 353 ? 28.309 3.326 -19.894 1.00 91.88 353 PRO A N 1
ATOM 2708 C CA . PRO A 1 353 ? 27.795 2.544 -21.015 1.00 91.88 353 PRO A CA 1
ATOM 2709 C C . PRO A 1 353 ? 26.330 2.856 -21.355 1.00 91.88 353 PRO A C 1
ATOM 2711 O O . PRO A 1 353 ? 25.503 3.097 -20.472 1.00 91.88 353 PRO A O 1
ATOM 2714 N N . ASP A 1 354 ? 25.994 2.771 -22.643 1.00 92.25 354 ASP A N 1
ATOM 2715 C CA . ASP A 1 354 ? 24.638 3.015 -23.162 1.00 92.25 354 ASP A CA 1
ATOM 2716 C C . ASP A 1 354 ? 23.610 1.973 -22.703 1.00 92.25 354 ASP A C 1
ATOM 2718 O O . ASP A 1 354 ? 22.432 2.275 -22.580 1.00 92.25 354 ASP A O 1
ATOM 2722 N N . HIS A 1 355 ? 24.036 0.757 -22.381 1.00 92.19 355 HIS A N 1
ATOM 2723 C CA . HIS A 1 355 ? 23.136 -0.279 -21.877 1.00 92.19 355 HIS A CA 1
ATOM 2724 C C . HIS A 1 355 ? 22.989 -0.255 -20.346 1.00 92.19 355 HIS A C 1
ATOM 2726 O O . HIS A 1 355 ? 22.056 -0.849 -19.824 1.00 92.19 355 HIS A O 1
ATOM 2732 N N . LEU A 1 356 ? 23.856 0.460 -19.613 1.00 91.81 356 LEU A N 1
ATOM 2733 C CA . LEU A 1 356 ? 23.993 0.341 -18.153 1.00 91.81 356 LEU A CA 1
ATOM 2734 C C . LEU A 1 356 ? 22.665 0.485 -17.395 1.00 91.81 356 LEU A C 1
ATOM 2736 O O . LEU A 1 356 ? 22.300 -0.376 -16.597 1.00 91.81 356 LEU A O 1
ATOM 2740 N N . LEU A 1 357 ? 21.958 1.595 -17.621 1.00 90.44 357 LEU A N 1
ATOM 2741 C CA . LEU A 1 357 ? 20.711 1.881 -16.915 1.00 90.44 357 LEU A CA 1
ATOM 2742 C C . LEU A 1 357 ? 19.582 0.957 -17.394 1.00 90.44 357 LEU A C 1
ATOM 2744 O O . LEU A 1 357 ? 18.812 0.442 -16.585 1.00 90.44 357 LEU A O 1
ATOM 2748 N N . ILE A 1 358 ? 19.516 0.714 -18.704 1.00 94.62 358 ILE A N 1
ATOM 2749 C CA . ILE A 1 358 ? 18.496 -0.128 -19.335 1.00 94.62 358 ILE A CA 1
ATOM 2750 C C . ILE A 1 358 ? 18.590 -1.563 -18.808 1.00 94.62 358 ILE A C 1
ATOM 2752 O O . ILE A 1 358 ? 17.588 -2.107 -18.346 1.00 94.62 358 ILE A O 1
ATOM 2756 N N . ASP A 1 359 ? 19.785 -2.150 -18.805 1.00 95.69 359 ASP A N 1
ATOM 2757 C CA . ASP A 1 359 ? 20.021 -3.522 -18.357 1.00 95.69 359 ASP A CA 1
ATOM 2758 C C . ASP A 1 359 ? 19.746 -3.685 -16.863 1.00 95.69 359 ASP A C 1
ATOM 2760 O O . ASP A 1 359 ? 19.124 -4.669 -16.461 1.00 95.69 359 ASP A O 1
ATOM 2764 N N . ALA A 1 360 ? 20.110 -2.694 -16.042 1.00 93.38 360 ALA A N 1
ATOM 2765 C CA . ALA A 1 360 ? 19.782 -2.701 -14.619 1.00 93.38 360 ALA A CA 1
ATOM 2766 C C . ALA A 1 360 ? 18.260 -2.746 -14.395 1.00 93.38 360 ALA A C 1
ATOM 2768 O O . ALA A 1 360 ? 17.760 -3.595 -13.650 1.00 93.38 360 ALA A O 1
ATOM 2769 N N . HIS A 1 361 ? 17.492 -1.879 -15.064 1.00 94.56 361 HIS A N 1
ATOM 2770 C CA . HIS A 1 361 ? 16.033 -1.892 -14.933 1.00 94.56 361 HIS A CA 1
ATOM 2771 C C . HIS A 1 361 ? 15.396 -3.144 -15.559 1.00 94.56 361 HIS A C 1
ATOM 2773 O O . HIS A 1 361 ? 14.446 -3.674 -14.980 1.00 94.56 361 HIS A O 1
ATOM 2779 N N . LYS A 1 362 ? 15.922 -3.671 -16.675 1.00 96.88 362 LYS A N 1
ATOM 2780 C CA . LYS A 1 362 ? 15.469 -4.946 -17.265 1.00 96.88 362 LYS A CA 1
ATOM 2781 C C . LYS A 1 362 ? 15.694 -6.118 -16.315 1.00 96.88 362 LYS A C 1
ATOM 2783 O O . LYS A 1 362 ? 14.797 -6.943 -16.149 1.00 96.88 362 LYS A O 1
ATOM 2788 N N . ARG A 1 363 ? 16.848 -6.167 -15.645 1.00 96.31 363 ARG A N 1
ATOM 2789 C CA . ARG A 1 363 ? 17.148 -7.168 -14.617 1.00 96.31 363 ARG A CA 1
ATOM 2790 C C . ARG A 1 363 ? 16.170 -7.076 -13.445 1.00 96.31 363 ARG A C 1
ATOM 2792 O O . ARG A 1 363 ? 15.623 -8.096 -13.029 1.00 96.31 363 ARG A O 1
ATOM 2799 N N . ALA A 1 364 ? 15.884 -5.867 -12.964 1.00 94.88 364 ALA A N 1
ATOM 2800 C CA . ALA A 1 364 ? 14.885 -5.661 -11.916 1.00 94.88 364 ALA A CA 1
ATOM 2801 C C . ALA A 1 364 ? 13.482 -6.119 -12.354 1.00 94.88 364 ALA A C 1
ATOM 2803 O O . ALA A 1 364 ? 12.812 -6.809 -11.593 1.00 94.88 364 ALA A O 1
ATOM 2804 N N . VAL A 1 365 ? 13.061 -5.807 -13.586 1.00 96.50 365 VAL A N 1
ATOM 2805 C CA . VAL A 1 365 ? 11.792 -6.280 -14.171 1.00 96.50 365 VAL A CA 1
ATOM 2806 C C . VAL A 1 365 ? 11.723 -7.805 -14.178 1.00 96.50 365 VAL A C 1
ATOM 2808 O O . VAL A 1 365 ? 10.762 -8.360 -13.657 1.00 96.50 365 VAL A O 1
ATOM 2811 N N . GLN A 1 366 ? 12.758 -8.485 -14.677 1.00 97.62 366 GLN A N 1
ATOM 2812 C CA . GLN A 1 366 ? 12.805 -9.952 -14.706 1.00 97.62 366 GLN A CA 1
ATOM 2813 C C . GLN A 1 366 ? 12.647 -10.561 -13.308 1.00 97.62 366 GLN A C 1
ATOM 2815 O O . GLN A 1 366 ? 11.882 -11.506 -13.121 1.00 97.62 366 GLN A O 1
ATOM 2820 N N . LEU A 1 367 ? 13.353 -10.013 -12.314 1.00 97.06 367 LEU A N 1
ATOM 2821 C CA . LEU A 1 367 ? 13.261 -10.482 -10.932 1.00 97.06 367 LEU A CA 1
ATOM 2822 C C . LEU A 1 367 ? 11.897 -10.190 -10.305 1.00 97.06 367 LEU A C 1
ATOM 2824 O O . LEU A 1 367 ? 11.358 -11.039 -9.599 1.00 97.06 367 LEU A O 1
ATOM 2828 N N . ILE A 1 368 ? 11.332 -9.011 -10.568 1.00 96.19 368 ILE A N 1
ATOM 2829 C CA . ILE A 1 368 ? 9.998 -8.627 -10.104 1.00 96.19 368 ILE A CA 1
ATOM 2830 C C . ILE A 1 368 ? 8.946 -9.601 -10.632 1.00 96.19 368 ILE A C 1
ATOM 2832 O O . ILE A 1 368 ? 8.106 -10.049 -9.856 1.00 96.19 368 ILE A O 1
ATOM 2836 N N . GLU A 1 369 ? 9.000 -9.950 -11.914 1.00 95.75 369 GLU A N 1
ATOM 2837 C CA . GLU A 1 369 ? 8.041 -10.869 -12.532 1.00 95.75 369 GLU A CA 1
ATOM 2838 C C . GLU A 1 369 ? 8.201 -12.297 -12.012 1.00 95.75 369 GLU A C 1
ATOM 2840 O O . GLU A 1 369 ? 7.212 -12.944 -11.673 1.00 95.75 369 GLU A O 1
ATOM 2845 N N . ALA A 1 370 ? 9.442 -12.771 -11.871 1.00 95.69 370 ALA A N 1
ATOM 2846 C CA . ALA A 1 370 ? 9.723 -14.099 -11.329 1.00 95.69 370 ALA A CA 1
ATOM 2847 C C . ALA A 1 370 ? 9.269 -14.249 -9.864 1.00 95.69 370 ALA A C 1
ATOM 2849 O O . ALA A 1 370 ? 8.787 -15.309 -9.462 1.00 95.69 370 ALA A O 1
ATOM 2850 N N . GLU A 1 371 ? 9.397 -13.186 -9.065 1.00 95.50 371 GLU A N 1
ATOM 2851 C CA . GLU A 1 371 ? 9.039 -13.183 -7.643 1.00 95.50 371 GLU A CA 1
ATOM 2852 C C . GLU A 1 371 ? 7.620 -12.665 -7.357 1.00 95.50 371 GLU A C 1
ATOM 2854 O O . GLU A 1 371 ? 7.206 -12.653 -6.194 1.00 95.50 371 GLU A O 1
ATOM 2859 N N . GLY A 1 372 ? 6.873 -12.234 -8.379 1.00 95.50 372 GLY A N 1
ATOM 2860 C CA . GLY A 1 372 ? 5.543 -11.640 -8.226 1.00 95.50 372 GLY A CA 1
ATOM 2861 C C . GLY A 1 372 ? 5.535 -10.392 -7.335 1.00 95.50 372 GLY A C 1
ATOM 2862 O O . GLY A 1 372 ? 4.681 -10.267 -6.451 1.00 95.50 372 GLY A O 1
ATOM 2863 N N . LEU A 1 373 ? 6.532 -9.516 -7.507 1.00 95.12 373 LEU A N 1
ATOM 2864 C CA . LEU A 1 373 ? 6.814 -8.346 -6.665 1.00 95.12 373 LEU A CA 1
ATOM 2865 C C . LEU A 1 373 ? 6.519 -7.013 -7.358 1.00 95.12 373 LEU A C 1
ATOM 2867 O O . LEU A 1 373 ? 7.228 -6.027 -7.161 1.00 95.12 373 LEU A O 1
ATOM 2871 N N . GLU A 1 374 ? 5.460 -6.938 -8.154 1.00 93.94 374 GLU A N 1
ATOM 2872 C CA . GLU A 1 374 ? 5.135 -5.763 -8.969 1.00 93.94 374 GLU A CA 1
ATOM 2873 C C . GLU A 1 374 ? 4.845 -4.518 -8.111 1.00 93.94 374 GLU A C 1
ATOM 2875 O O . GLU A 1 374 ? 5.024 -3.381 -8.555 1.00 93.94 374 GLU A O 1
ATOM 2880 N N . THR A 1 375 ? 4.512 -4.732 -6.831 1.00 88.56 375 THR A N 1
ATOM 2881 C CA . THR A 1 375 ? 4.453 -3.699 -5.783 1.00 88.56 375 THR A CA 1
ATOM 2882 C C . THR A 1 375 ? 5.747 -2.889 -5.630 1.00 88.56 375 THR A C 1
ATOM 2884 O O . THR A 1 375 ? 5.712 -1.806 -5.043 1.00 88.56 375 THR A O 1
ATOM 2887 N N . LEU A 1 376 ? 6.893 -3.372 -6.119 1.00 88.81 376 LEU A N 1
ATOM 2888 C CA . LEU A 1 376 ? 8.185 -2.679 -6.057 1.00 88.81 376 LEU A CA 1
ATOM 2889 C C . LEU A 1 376 ? 8.347 -1.629 -7.165 1.00 88.81 376 LEU A C 1
ATOM 2891 O O . LEU A 1 376 ? 9.450 -1.344 -7.613 1.00 88.81 376 LEU A O 1
ATOM 2895 N N . GLY A 1 377 ? 7.244 -1.010 -7.590 1.00 83.94 377 GLY A N 1
ATOM 2896 C CA . GLY A 1 377 ? 7.265 0.035 -8.607 1.00 83.94 377 GLY A CA 1
ATOM 2897 C C . GLY A 1 377 ? 7.498 -0.498 -10.014 1.00 83.94 377 GLY A C 1
ATOM 2898 O O . GLY A 1 377 ? 8.165 0.171 -10.793 1.00 83.94 377 GLY A O 1
ATOM 2899 N N . TYR A 1 378 ? 6.947 -1.666 -10.350 1.00 90.44 378 TYR A N 1
ATOM 2900 C CA . TYR A 1 378 ? 7.113 -2.312 -11.657 1.00 90.44 378 TYR A CA 1
ATOM 2901 C C . TYR A 1 378 ? 6.908 -1.362 -12.844 1.00 90.44 378 TYR A C 1
ATOM 2903 O O . TYR A 1 378 ? 7.800 -1.242 -13.679 1.00 90.44 378 TYR A O 1
ATOM 2911 N N . CYS A 1 379 ? 5.812 -0.591 -12.857 1.00 88.06 379 CYS A N 1
ATOM 2912 C CA . CYS A 1 379 ? 5.559 0.413 -13.899 1.00 88.06 379 CYS A CA 1
ATOM 2913 C C . CYS A 1 379 ? 6.709 1.427 -14.036 1.00 88.06 379 CYS A C 1
ATOM 2915 O O . CYS A 1 379 ? 7.104 1.735 -15.153 1.00 88.06 379 CYS A O 1
ATOM 2917 N N . ARG A 1 380 ? 7.323 1.869 -12.927 1.00 85.25 380 ARG A N 1
ATOM 2918 C CA . ARG A 1 380 ? 8.454 2.813 -12.962 1.00 85.25 380 ARG A CA 1
ATOM 2919 C C . ARG A 1 380 ? 9.699 2.210 -13.603 1.00 85.25 380 ARG A C 1
ATOM 2921 O O . ARG A 1 380 ? 10.439 2.922 -14.271 1.00 85.25 380 ARG A O 1
ATOM 2928 N N . HIS A 1 381 ? 9.944 0.911 -13.421 1.00 91.25 381 HIS A N 1
ATOM 2929 C C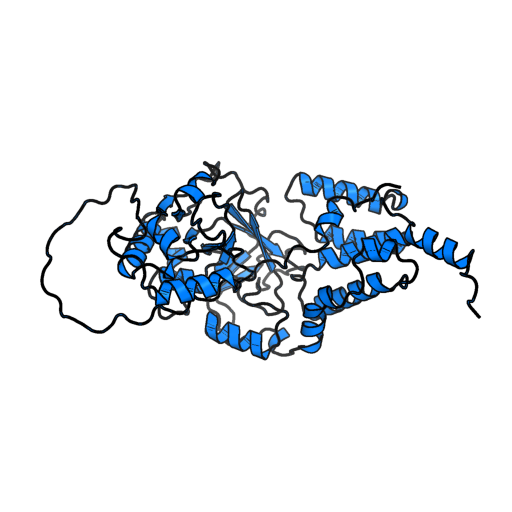A . HIS A 1 381 ? 11.039 0.251 -14.132 1.00 91.25 381 HIS A CA 1
ATOM 2930 C C . HIS A 1 381 ? 10.759 0.180 -15.637 1.00 91.25 381 HIS A C 1
ATOM 2932 O O . HIS A 1 381 ? 11.675 0.412 -16.418 1.00 91.25 381 HIS A O 1
ATOM 2938 N N . LEU A 1 382 ? 9.509 -0.075 -16.046 1.00 93.00 382 LEU A N 1
ATOM 2939 C CA . LEU A 1 382 ? 9.122 -0.037 -17.461 1.00 93.00 382 LEU A CA 1
ATOM 2940 C C . LEU A 1 382 ? 9.305 1.365 -18.058 1.00 93.00 382 LEU A C 1
ATOM 2942 O O . LEU A 1 382 ? 9.872 1.493 -19.141 1.00 93.00 382 LEU A O 1
ATOM 2946 N N . ASP A 1 383 ? 8.888 2.401 -17.326 1.00 89.12 383 ASP A N 1
ATOM 2947 C CA . ASP A 1 383 ? 9.079 3.799 -17.715 1.00 89.12 383 ASP A CA 1
ATOM 2948 C C . ASP A 1 383 ? 10.566 4.140 -17.867 1.00 89.12 383 ASP A C 1
ATOM 2950 O O . ASP A 1 383 ? 10.965 4.694 -18.886 1.00 89.12 383 ASP A O 1
ATOM 2954 N N . ALA A 1 384 ? 11.411 3.753 -16.907 1.00 90.19 384 ALA A N 1
ATOM 2955 C CA . ALA A 1 384 ? 12.852 3.996 -16.969 1.00 90.19 384 ALA A CA 1
ATOM 2956 C C . ALA A 1 384 ? 13.520 3.313 -18.176 1.00 90.19 384 ALA A C 1
ATOM 2958 O O . ALA A 1 384 ? 14.394 3.905 -18.813 1.00 90.19 384 ALA A O 1
ATOM 2959 N N . ILE A 1 385 ? 13.091 2.094 -18.524 1.00 95.06 385 ILE A N 1
ATOM 2960 C CA . ILE A 1 385 ? 13.576 1.384 -19.718 1.00 95.06 385 ILE A CA 1
ATOM 2961 C C . ILE A 1 385 ? 13.140 2.121 -20.985 1.00 95.06 385 ILE A C 1
ATOM 2963 O O . ILE A 1 385 ? 13.977 2.387 -21.849 1.00 95.06 385 ILE A O 1
ATOM 2967 N N . ALA A 1 386 ? 11.859 2.497 -21.076 1.00 94.94 386 ALA A N 1
ATOM 2968 C CA . ALA A 1 386 ? 11.340 3.275 -22.196 1.00 94.94 386 ALA A CA 1
ATOM 2969 C C . ALA A 1 386 ? 12.128 4.581 -22.356 1.00 94.94 386 ALA A C 1
ATOM 2971 O O . ALA A 1 386 ? 12.693 4.829 -23.415 1.00 94.94 386 ALA A O 1
ATOM 2972 N N . MET A 1 387 ? 12.274 5.372 -21.292 1.00 92.38 387 MET A N 1
ATOM 2973 C CA . MET A 1 387 ? 13.047 6.617 -21.312 1.00 92.38 387 MET A CA 1
ATOM 2974 C C . MET A 1 387 ? 14.501 6.405 -21.754 1.00 92.38 387 MET A C 1
ATOM 2976 O O . MET A 1 387 ? 15.031 7.233 -22.495 1.00 92.38 387 MET A O 1
ATOM 2980 N N . GLY A 1 388 ? 15.142 5.308 -21.333 1.00 93.62 388 GLY A N 1
ATOM 2981 C CA . GLY A 1 388 ? 16.493 4.940 -21.764 1.00 93.62 388 GLY A CA 1
ATOM 2982 C C . GLY A 1 388 ? 16.591 4.750 -23.278 1.00 93.62 388 GLY A C 1
ATOM 2983 O O . GLY A 1 388 ? 17.455 5.348 -23.921 1.00 93.62 388 GLY A O 1
ATOM 2984 N N . TYR A 1 389 ? 15.657 3.999 -23.863 1.00 97.12 389 TYR A N 1
ATOM 2985 C CA . TYR A 1 389 ? 15.564 3.839 -25.317 1.00 97.12 389 TYR A CA 1
ATOM 2986 C C . TYR A 1 389 ? 15.203 5.135 -26.041 1.00 97.12 389 TYR A C 1
ATOM 2988 O O . TYR A 1 389 ? 15.746 5.415 -27.109 1.00 97.12 389 TYR A O 1
ATOM 2996 N N . GLY A 1 390 ? 14.371 5.978 -25.429 1.00 95.31 390 GLY A N 1
ATOM 2997 C CA . GLY A 1 390 ? 14.070 7.312 -25.939 1.00 95.31 390 GLY A CA 1
ATOM 2998 C C . GLY A 1 390 ? 15.321 8.186 -26.014 1.00 95.31 390 GLY A C 1
ATOM 2999 O O . GLY A 1 390 ? 15.589 8.797 -27.045 1.00 95.31 390 GLY A O 1
ATOM 3000 N N . ALA A 1 391 ? 16.154 8.178 -24.970 1.00 93.31 391 ALA A N 1
ATOM 3001 C CA . ALA A 1 391 ? 17.419 8.911 -24.949 1.00 93.31 391 ALA A CA 1
ATOM 3002 C C . ALA A 1 391 ? 18.421 8.419 -26.010 1.00 93.31 391 ALA A C 1
ATOM 3004 O O . ALA A 1 391 ? 19.207 9.212 -26.530 1.00 93.31 391 ALA A O 1
ATOM 3005 N N . LEU A 1 392 ? 18.389 7.130 -26.357 1.00 95.00 392 LEU A N 1
ATOM 3006 C CA . LEU A 1 392 ? 19.188 6.544 -27.442 1.00 95.00 392 LEU A CA 1
ATOM 3007 C C . LEU A 1 392 ? 18.561 6.756 -28.834 1.00 95.00 392 LEU A C 1
ATOM 3009 O O . LEU A 1 392 ? 19.240 6.611 -29.847 1.00 95.00 392 LEU A O 1
ATOM 3013 N N . GLY A 1 393 ? 17.292 7.168 -28.896 1.00 95.62 393 GLY A N 1
ATOM 3014 C CA . GLY A 1 393 ? 16.555 7.355 -30.144 1.00 95.62 393 GLY A CA 1
ATOM 3015 C C . GLY A 1 393 ? 16.184 6.035 -30.829 1.00 95.62 393 GLY A C 1
ATOM 3016 O O . GLY A 1 393 ? 16.158 5.984 -32.059 1.00 95.62 393 GLY A O 1
ATOM 3017 N N . GLU A 1 394 ? 15.935 4.987 -30.039 1.00 97.12 394 GLU A N 1
ATOM 3018 C CA . GLU A 1 394 ? 15.575 3.632 -30.480 1.00 97.12 394 GLU A CA 1
ATOM 3019 C C . GLU A 1 394 ? 14.046 3.458 -30.472 1.00 97.12 394 GLU A C 1
ATOM 3021 O O . GLU A 1 394 ? 13.432 3.165 -29.442 1.00 97.12 394 GLU A O 1
ATOM 3026 N N . ALA A 1 395 ? 13.405 3.683 -31.622 1.00 97.19 395 ALA A N 1
ATOM 3027 C CA . ALA A 1 395 ? 11.946 3.831 -31.717 1.00 97.19 395 ALA A CA 1
ATOM 3028 C C . ALA A 1 395 ? 11.154 2.563 -31.413 1.00 97.19 395 ALA A C 1
ATOM 3030 O O . ALA A 1 395 ? 10.121 2.642 -30.747 1.00 97.19 395 ALA A O 1
ATOM 3031 N N . GLU A 1 396 ? 11.610 1.406 -31.884 1.00 97.69 396 GLU A N 1
ATOM 3032 C CA . GLU A 1 396 ? 10.874 0.156 -31.695 1.00 97.69 396 GLU A CA 1
ATOM 3033 C C . GLU A 1 396 ? 10.790 -0.220 -30.210 1.00 97.69 396 GLU A C 1
ATOM 3035 O O . GLU A 1 396 ? 9.696 -0.409 -29.669 1.00 97.69 396 GLU A O 1
ATOM 3040 N N . GLU A 1 397 ? 11.934 -0.212 -29.526 1.00 97.88 397 GLU A N 1
ATOM 3041 C CA . GLU A 1 397 ? 12.021 -0.494 -28.095 1.00 97.88 397 GLU A CA 1
ATOM 3042 C C . GLU A 1 397 ? 11.288 0.569 -27.266 1.00 97.88 397 GLU A C 1
ATOM 3044 O O . GLU A 1 397 ? 10.485 0.225 -26.395 1.00 97.88 397 GLU A O 1
ATOM 3049 N N . PHE A 1 398 ? 11.474 1.862 -27.565 1.00 96.94 398 PHE A N 1
ATOM 3050 C CA . PHE A 1 398 ? 10.754 2.939 -26.878 1.00 96.94 398 PHE A CA 1
ATOM 3051 C C . PHE A 1 398 ? 9.237 2.711 -26.901 1.00 96.94 398 PHE A C 1
ATOM 3053 O O . PHE A 1 398 ? 8.577 2.779 -25.857 1.00 96.94 398 PHE A O 1
ATOM 3060 N N . ARG A 1 399 ? 8.678 2.376 -28.073 1.00 97.19 399 ARG A N 1
ATOM 3061 C CA . ARG A 1 399 ? 7.245 2.091 -28.234 1.00 97.19 399 ARG A CA 1
ATOM 3062 C C . ARG A 1 399 ? 6.831 0.832 -27.478 1.00 97.19 399 ARG A C 1
ATOM 3064 O O . ARG A 1 399 ? 5.795 0.849 -26.812 1.00 97.19 399 ARG A O 1
ATOM 3071 N N . ALA A 1 400 ? 7.609 -0.246 -27.567 1.00 96.62 400 ALA A N 1
ATOM 3072 C CA . ALA A 1 400 ? 7.296 -1.513 -26.908 1.00 96.62 400 ALA A CA 1
ATOM 3073 C C . ALA A 1 400 ? 7.190 -1.354 -25.380 1.00 96.62 400 ALA A C 1
ATOM 3075 O O . ALA A 1 400 ? 6.175 -1.724 -24.783 1.00 96.62 400 ALA A O 1
ATOM 3076 N N . TRP A 1 401 ? 8.190 -0.730 -24.753 1.00 95.94 401 TRP A N 1
ATOM 3077 C CA . TRP A 1 401 ? 8.215 -0.523 -23.302 1.00 95.94 401 TRP A CA 1
ATOM 3078 C C . TRP A 1 401 ? 7.185 0.509 -22.836 1.00 95.94 401 TRP A C 1
ATOM 3080 O O . TRP A 1 401 ? 6.519 0.285 -21.823 1.00 95.94 401 TRP A O 1
ATOM 3090 N N . SER A 1 402 ? 6.966 1.578 -23.609 1.00 94.00 402 SER A N 1
ATOM 3091 C CA . SER A 1 402 ? 5.936 2.582 -23.298 1.00 94.00 402 SER A CA 1
ATOM 3092 C C . SER A 1 402 ? 4.524 1.993 -23.333 1.00 94.00 402 SER A C 1
ATOM 3094 O O . SER A 1 402 ? 3.718 2.283 -22.452 1.00 94.00 402 SER A O 1
ATOM 3096 N N . ARG A 1 403 ? 4.214 1.108 -24.295 1.00 93.56 403 ARG A N 1
ATOM 3097 C CA . ARG A 1 403 ? 2.918 0.401 -24.342 1.00 93.56 403 ARG A CA 1
ATOM 3098 C C . ARG A 1 403 ? 2.717 -0.505 -23.130 1.00 93.56 403 ARG A C 1
ATOM 3100 O O . ARG A 1 403 ? 1.636 -0.511 -22.551 1.00 93.56 403 ARG A O 1
ATOM 3107 N N . ARG A 1 404 ? 3.761 -1.216 -22.700 1.00 91.69 404 ARG A N 1
ATOM 3108 C CA . ARG A 1 404 ? 3.694 -2.070 -21.506 1.00 91.69 404 ARG A CA 1
ATOM 3109 C C . ARG A 1 404 ? 3.459 -1.253 -20.231 1.00 91.69 404 ARG A C 1
ATOM 3111 O O . ARG A 1 404 ? 2.664 -1.662 -19.393 1.00 91.69 404 ARG A O 1
ATOM 3118 N N . ALA A 1 405 ? 4.105 -0.092 -20.095 1.00 89.38 405 ALA A N 1
ATOM 3119 C CA . ALA A 1 405 ? 3.865 0.822 -18.975 1.00 89.38 405 ALA A CA 1
ATOM 3120 C C . ALA A 1 405 ? 2.441 1.404 -19.006 1.00 89.38 405 ALA A C 1
ATOM 3122 O O . ALA A 1 405 ? 1.753 1.422 -17.985 1.00 89.38 405 ALA A O 1
ATOM 3123 N N . ARG A 1 406 ? 1.972 1.824 -20.189 1.00 87.88 406 ARG A N 1
ATOM 3124 C CA . ARG A 1 406 ? 0.611 2.326 -20.434 1.00 87.88 406 ARG A CA 1
ATOM 3125 C C . ARG A 1 406 ? -0.458 1.353 -19.940 1.00 87.88 406 ARG A C 1
ATOM 3127 O O . ARG A 1 406 ? -1.385 1.778 -19.260 1.00 87.88 406 ARG A O 1
ATOM 3134 N N . ASP A 1 407 ? -0.312 0.064 -20.240 1.00 85.19 407 ASP A N 1
ATOM 3135 C CA . ASP A 1 407 ? -1.315 -0.961 -19.912 1.00 85.19 407 ASP A CA 1
ATOM 3136 C C . ASP A 1 407 ? -1.505 -1.171 -18.398 1.00 85.19 407 ASP A C 1
ATOM 3138 O O . ASP A 1 407 ? -2.514 -1.726 -17.967 1.00 85.19 407 ASP A O 1
ATOM 3142 N N . LEU A 1 408 ? -0.571 -0.682 -17.575 1.00 80.88 408 LEU A N 1
ATOM 3143 C CA . LEU A 1 408 ? -0.653 -0.722 -16.114 1.00 80.88 408 LEU A CA 1
ATOM 3144 C C . LEU A 1 408 ? -1.209 0.564 -15.496 1.00 80.88 408 LEU A C 1
ATOM 3146 O O . LEU A 1 408 ? -1.493 0.583 -14.295 1.00 80.88 408 LEU A O 1
ATOM 3150 N N . ARG A 1 409 ? -1.323 1.653 -16.267 1.00 79.38 409 ARG A N 1
ATOM 3151 C CA . ARG A 1 409 ? -1.740 2.967 -15.764 1.00 79.38 409 ARG A CA 1
ATOM 3152 C C . ARG A 1 409 ? -3.266 3.056 -15.767 1.00 79.38 409 ARG A C 1
ATOM 3154 O O . ARG A 1 409 ? -3.876 3.134 -16.832 1.00 79.38 409 ARG A O 1
ATOM 3161 N N . PRO A 1 410 ? -3.920 3.078 -14.595 1.00 69.56 410 PRO A N 1
ATOM 3162 C CA . PRO A 1 410 ? -5.359 3.237 -14.556 1.00 69.56 410 PRO A CA 1
ATOM 3163 C C . PRO A 1 410 ? -5.733 4.679 -14.895 1.00 69.56 410 PRO A C 1
ATOM 3165 O O . PRO A 1 410 ? -5.096 5.629 -14.435 1.00 69.56 410 PRO A O 1
ATOM 3168 N N . ILE A 1 411 ? -6.811 4.821 -15.659 1.00 68.56 411 ILE A N 1
ATOM 3169 C CA . ILE A 1 411 ? -7.414 6.104 -16.012 1.00 68.56 411 ILE A CA 1
ATOM 3170 C C . ILE A 1 411 ? -8.424 6.465 -14.921 1.00 68.56 411 ILE A C 1
ATOM 3172 O O . ILE A 1 411 ? -9.612 6.164 -15.037 1.00 68.56 411 ILE A O 1
ATOM 3176 N N . ASP A 1 412 ? -7.936 7.019 -13.813 1.00 66.19 412 ASP A N 1
ATOM 3177 C CA . ASP A 1 412 ? -8.742 7.266 -12.611 1.00 66.19 412 ASP A CA 1
ATOM 3178 C C . ASP A 1 412 ? -8.856 8.741 -12.200 1.00 66.19 412 ASP A C 1
ATOM 3180 O O . ASP A 1 412 ? -9.694 9.057 -11.357 1.00 66.19 412 ASP A O 1
ATOM 3184 N N . THR A 1 413 ? -8.084 9.642 -12.814 1.00 66.00 413 THR A N 1
ATOM 3185 C CA . THR A 1 413 ? -8.223 11.097 -12.660 1.00 66.00 413 THR A CA 1
ATOM 3186 C C . THR A 1 413 ? -8.032 11.822 -13.991 1.00 66.00 413 THR A C 1
ATOM 3188 O O . THR A 1 413 ? -7.532 11.251 -14.966 1.00 66.00 413 THR A O 1
ATOM 3191 N N . ASP A 1 414 ? -8.423 13.093 -14.028 1.00 68.75 414 ASP A N 1
ATOM 3192 C CA . ASP A 1 414 ? -8.249 13.965 -15.190 1.00 68.75 414 ASP A CA 1
ATOM 3193 C C . ASP A 1 414 ? -6.765 14.190 -15.489 1.00 68.75 414 ASP A C 1
ATOM 3195 O O . ASP A 1 414 ? -6.347 14.064 -16.638 1.00 68.75 414 ASP A O 1
ATOM 3199 N N . GLU A 1 415 ? -5.947 14.383 -14.451 1.00 68.25 415 GLU A N 1
ATOM 3200 C CA . GLU A 1 415 ? -4.497 14.508 -14.603 1.00 68.25 415 GLU A CA 1
ATOM 3201 C C . GLU A 1 415 ? -3.901 13.244 -15.231 1.00 68.25 415 GLU A C 1
ATOM 3203 O O . GLU A 1 415 ? -3.115 13.331 -16.171 1.00 68.25 415 GLU A O 1
ATOM 3208 N N . ARG A 1 416 ? -4.339 12.053 -14.798 1.00 74.00 416 ARG A N 1
ATOM 3209 C CA . ARG A 1 416 ? -3.872 10.792 -15.393 1.00 74.00 416 ARG A CA 1
ATOM 3210 C C . ARG A 1 416 ? -4.320 10.599 -16.835 1.00 74.00 416 ARG A C 1
ATOM 3212 O O . ARG A 1 416 ? -3.599 9.967 -17.605 1.00 74.00 416 ARG A O 1
ATOM 3219 N N . ARG A 1 417 ? -5.487 11.126 -17.222 1.00 78.31 417 ARG A N 1
ATOM 3220 C CA . ARG A 1 417 ? -5.910 11.142 -18.634 1.00 78.31 417 ARG A CA 1
ATOM 3221 C C . ARG A 1 417 ? -4.968 11.979 -19.480 1.00 78.31 417 ARG A C 1
ATOM 3223 O O . ARG A 1 417 ? -4.610 11.553 -20.574 1.00 78.31 417 ARG A O 1
ATOM 3230 N N . ASP A 1 418 ? -4.569 13.140 -18.981 1.00 77.56 418 ASP A N 1
ATOM 3231 C CA . ASP A 1 418 ? -3.655 14.022 -19.701 1.00 77.56 418 ASP A CA 1
ATOM 3232 C C . ASP A 1 418 ? -2.245 13.429 -19.772 1.00 77.56 418 ASP A C 1
ATOM 3234 O O . ASP A 1 418 ? -1.635 13.432 -20.840 1.00 77.56 418 ASP A O 1
ATOM 3238 N N . GLU A 1 419 ? -1.770 12.808 -18.691 1.00 79.19 419 GLU A N 1
ATOM 3239 C CA . GLU A 1 419 ? -0.520 12.043 -18.691 1.00 79.19 419 GLU A CA 1
ATOM 3240 C C . GLU A 1 419 ? -0.528 10.919 -19.735 1.00 79.19 419 GLU A C 1
ATOM 3242 O O . GLU A 1 419 ? 0.419 10.764 -20.507 1.00 79.19 419 GLU A O 1
ATOM 3247 N N . LEU A 1 420 ? -1.616 10.146 -19.789 1.00 82.69 420 LEU A N 1
ATOM 3248 C CA . LEU A 1 420 ? -1.768 9.069 -20.761 1.00 82.69 420 LEU A CA 1
ATOM 3249 C C . LEU A 1 420 ? -1.817 9.604 -22.195 1.00 82.69 420 LEU A C 1
ATOM 3251 O O . LEU A 1 420 ? -1.246 8.992 -23.091 1.00 82.69 420 LEU A O 1
ATOM 3255 N N . ARG A 1 421 ? -2.471 10.749 -22.416 1.00 85.75 421 ARG A N 1
ATOM 3256 C CA . ARG A 1 421 ? -2.559 11.399 -23.730 1.00 85.75 421 ARG A CA 1
ATOM 3257 C C . ARG A 1 421 ? -1.180 11.779 -24.258 1.00 85.75 421 ARG A C 1
ATOM 3259 O O . ARG A 1 421 ? -0.865 11.458 -25.397 1.00 85.75 421 ARG A O 1
ATOM 3266 N N . VAL A 1 422 ? -0.357 12.403 -23.419 1.00 86.19 422 VAL A N 1
ATOM 3267 C CA . VAL A 1 422 ? 1.023 12.765 -23.772 1.00 86.19 422 VAL A CA 1
ATOM 3268 C C . VAL A 1 422 ? 1.869 11.512 -24.022 1.00 86.19 422 VAL A C 1
ATOM 3270 O O . VAL A 1 422 ? 2.636 11.462 -24.978 1.00 86.19 422 VAL A O 1
ATOM 3273 N N . MET A 1 423 ? 1.702 10.464 -23.208 1.00 86.88 423 MET A N 1
ATOM 3274 C CA . MET A 1 423 ? 2.380 9.185 -23.439 1.00 86.88 423 MET A CA 1
ATOM 3275 C C . MET A 1 423 ? 1.984 8.556 -24.783 1.00 86.88 423 MET A C 1
ATOM 3277 O O . MET A 1 423 ? 2.850 8.028 -25.474 1.00 86.88 423 MET A O 1
ATOM 3281 N N . LEU A 1 424 ? 0.704 8.604 -25.162 1.00 90.06 424 LEU A N 1
ATOM 3282 C CA . LEU A 1 424 ? 0.233 8.113 -26.461 1.00 90.06 424 LEU A CA 1
ATOM 3283 C C . LEU A 1 424 ? 0.834 8.918 -27.616 1.00 90.06 424 LEU A C 1
ATOM 3285 O O . LEU A 1 424 ? 1.298 8.316 -28.578 1.00 90.06 424 LEU A O 1
ATOM 3289 N N . GLU A 1 425 ? 0.919 10.243 -27.483 1.00 92.56 425 GLU A N 1
ATOM 3290 C CA . GLU A 1 425 ? 1.587 11.095 -28.472 1.00 92.56 425 GLU A CA 1
ATOM 3291 C C . GLU A 1 425 ? 3.056 10.694 -28.670 1.00 92.56 425 GLU A C 1
ATOM 3293 O O . GLU A 1 425 ? 3.496 10.543 -29.804 1.00 92.56 425 GLU A O 1
ATOM 3298 N N . TRP A 1 426 ? 3.807 10.433 -27.595 1.00 93.19 426 TRP A N 1
ATOM 3299 C CA . TRP A 1 426 ? 5.181 9.926 -27.723 1.00 93.19 426 TRP A CA 1
ATOM 3300 C C . TRP A 1 426 ? 5.244 8.508 -28.287 1.00 93.19 426 TRP A C 1
ATOM 3302 O O . TRP A 1 426 ? 6.182 8.172 -29.005 1.00 93.19 426 TRP A O 1
ATOM 3312 N N . ILE A 1 427 ? 4.274 7.650 -27.964 1.00 93.62 427 ILE A N 1
ATOM 3313 C CA . ILE A 1 427 ? 4.207 6.309 -28.551 1.00 93.62 427 ILE A CA 1
ATOM 3314 C C . ILE A 1 427 ? 3.992 6.402 -30.056 1.00 93.62 427 ILE A C 1
ATOM 3316 O O . ILE A 1 427 ? 4.542 5.551 -30.746 1.00 93.62 427 ILE A O 1
ATOM 3320 N N . ASP A 1 428 ? 3.228 7.371 -30.557 1.00 95.25 428 ASP A N 1
ATOM 3321 C CA . ASP A 1 428 ? 2.933 7.546 -31.983 1.00 95.25 428 ASP A CA 1
ATOM 3322 C C . ASP A 1 428 ? 4.066 8.282 -32.720 1.00 95.25 428 ASP A C 1
ATOM 3324 O O . ASP A 1 428 ? 4.494 7.835 -33.791 1.00 95.25 428 ASP A O 1
ATOM 3328 N N . GLU A 1 429 ? 4.634 9.312 -32.093 1.00 95.69 429 GLU A N 1
ATOM 3329 C CA . GLU A 1 429 ? 5.730 10.153 -32.591 1.00 95.69 429 GLU A CA 1
ATOM 3330 C C . GLU A 1 429 ? 6.873 10.234 -31.547 1.00 95.69 429 GLU A C 1
ATOM 3332 O O . GLU A 1 429 ? 6.971 11.213 -30.798 1.00 95.69 429 GLU A O 1
ATOM 3337 N N . PRO A 1 430 ? 7.755 9.214 -31.458 1.00 95.50 430 PRO A N 1
ATOM 3338 C CA . PRO A 1 430 ? 8.833 9.141 -30.470 1.00 95.50 430 PRO A CA 1
ATOM 3339 C C . PRO A 1 430 ? 9.779 10.340 -30.487 1.00 95.50 430 PRO A C 1
ATOM 3341 O O . PRO A 1 430 ? 10.310 10.717 -29.446 1.00 95.50 430 PRO A O 1
ATOM 3344 N N . GLU A 1 431 ? 9.941 10.995 -31.634 1.00 94.38 431 GLU A N 1
ATOM 3345 C CA . GLU A 1 431 ? 10.750 12.203 -31.806 1.00 94.38 431 GLU A CA 1
ATOM 3346 C C . GLU A 1 431 ? 10.257 13.384 -30.956 1.00 94.38 431 GLU A C 1
ATOM 3348 O O . GLU A 1 431 ? 11.037 14.284 -30.645 1.00 94.38 431 GLU A O 1
ATOM 3353 N N . LYS A 1 432 ? 8.982 13.377 -30.540 1.00 92.25 432 LYS A N 1
ATOM 3354 C CA . LYS A 1 432 ? 8.414 14.367 -29.612 1.00 92.25 432 LYS A CA 1
ATOM 3355 C C . LYS A 1 432 ? 8.790 14.112 -28.151 1.00 92.25 432 LYS A C 1
ATOM 3357 O O . LYS A 1 432 ? 8.513 14.956 -27.293 1.00 92.25 432 LYS A O 1
ATOM 3362 N N . PHE A 1 433 ? 9.395 12.966 -27.833 1.00 90.88 433 PHE A N 1
ATOM 3363 C CA . PHE A 1 433 ? 9.898 12.695 -26.492 1.00 90.88 433 PHE A CA 1
ATOM 3364 C C . PHE A 1 433 ? 11.011 13.704 -26.148 1.00 90.88 433 PHE A C 1
ATOM 3366 O O . PHE A 1 433 ? 11.975 13.822 -26.903 1.00 90.88 433 PHE A O 1
ATOM 3373 N N . PRO A 1 434 ? 10.954 14.428 -25.011 1.00 86.88 434 PRO A N 1
ATOM 3374 C CA . PRO A 1 434 ? 11.816 15.602 -24.807 1.00 86.88 434 PRO A CA 1
ATOM 3375 C C . PRO A 1 434 ? 13.328 15.372 -24.839 1.00 86.88 434 PRO A C 1
ATOM 3377 O O . PRO A 1 434 ? 14.079 16.325 -25.027 1.00 86.88 434 PRO A O 1
ATOM 3380 N N . VAL A 1 435 ? 13.787 14.138 -24.622 1.00 86.94 435 VAL A N 1
ATOM 3381 C CA . VAL A 1 435 ? 15.216 13.786 -24.643 1.00 86.94 435 VAL A CA 1
ATOM 3382 C C . VAL A 1 435 ? 15.567 12.834 -25.787 1.00 86.94 435 VAL A C 1
ATOM 3384 O O . VAL A 1 435 ? 16.587 12.149 -25.727 1.00 86.94 435 VAL A O 1
ATOM 3387 N N . TRP A 1 436 ? 14.731 12.788 -26.828 1.00 93.31 436 TRP A N 1
ATOM 3388 C CA . TRP A 1 436 ? 14.885 11.889 -27.966 1.00 93.31 436 TRP A CA 1
ATOM 3389 C C . TRP A 1 436 ? 16.278 11.959 -28.603 1.00 93.31 436 TRP A C 1
ATOM 3391 O O . TRP A 1 436 ? 16.730 13.021 -29.032 1.00 93.31 436 TRP A O 1
ATOM 3401 N N . GLY A 1 437 ? 16.976 10.821 -28.657 1.00 90.69 437 GLY A N 1
ATOM 3402 C CA . GLY A 1 437 ? 18.300 10.701 -29.280 1.00 90.69 437 GLY A CA 1
ATOM 3403 C C . GLY A 1 437 ? 19.416 11.520 -28.617 1.00 90.69 437 GLY A C 1
ATOM 3404 O O . GLY A 1 437 ? 20.531 11.558 -29.139 1.00 90.69 437 GLY A O 1
ATOM 3405 N N . TRP A 1 438 ? 19.165 12.172 -27.476 1.00 89.56 438 TRP A N 1
ATOM 3406 C CA . TRP A 1 438 ? 20.149 13.040 -26.824 1.00 89.56 438 TRP A CA 1
ATOM 3407 C C . TRP A 1 438 ? 21.421 12.268 -26.458 1.00 89.56 438 TRP A C 1
ATOM 3409 O O . TRP A 1 438 ? 22.535 12.703 -26.763 1.00 89.56 438 TRP A O 1
ATOM 3419 N N . ARG A 1 439 ? 21.271 11.079 -25.871 1.00 88.12 439 ARG A N 1
ATOM 3420 C CA . ARG A 1 439 ? 22.406 10.236 -25.498 1.00 88.12 439 ARG A CA 1
ATOM 3421 C C . ARG A 1 439 ? 23.172 9.743 -26.724 1.00 88.12 439 ARG A C 1
ATOM 3423 O O . ARG A 1 439 ? 24.399 9.780 -26.714 1.00 88.12 439 ARG A O 1
ATOM 3430 N N . ARG A 1 440 ? 22.470 9.371 -27.799 1.00 88.25 440 ARG A N 1
ATOM 3431 C CA . ARG A 1 440 ? 23.096 8.986 -29.075 1.00 88.25 440 ARG A CA 1
ATOM 3432 C C . ARG A 1 440 ? 23.993 10.102 -29.613 1.00 88.25 440 ARG A C 1
ATOM 3434 O O . ARG A 1 440 ? 25.169 9.858 -29.872 1.00 88.25 440 ARG A O 1
ATOM 3441 N N . CYS A 1 441 ? 23.487 11.336 -29.654 1.00 85.19 441 CYS A N 1
ATOM 3442 C CA . CYS A 1 441 ? 24.259 12.505 -30.083 1.00 85.19 441 CYS A CA 1
ATOM 3443 C C . CYS A 1 441 ? 25.514 12.744 -29.220 1.00 85.19 441 CYS A C 1
ATOM 3445 O O . CYS A 1 441 ? 26.542 13.193 -29.728 1.00 85.19 441 CYS A O 1
ATOM 3447 N N . LEU A 1 442 ? 25.457 12.472 -27.911 1.00 81.31 442 LEU A N 1
ATOM 3448 C CA . LEU A 1 442 ? 26.617 12.584 -27.017 1.00 81.31 442 LEU A CA 1
ATOM 3449 C C . LEU A 1 442 ? 27.649 11.474 -27.266 1.00 81.31 442 LEU A C 1
ATOM 3451 O O . LEU A 1 442 ? 28.846 11.760 -27.356 1.00 81.31 442 LEU A O 1
ATOM 3455 N N . SER A 1 443 ? 27.196 10.229 -27.423 1.00 75.81 443 SER A N 1
ATOM 3456 C CA . SER A 1 443 ? 28.051 9.079 -27.740 1.00 75.81 443 SER A CA 1
ATOM 3457 C C . SER A 1 443 ? 28.742 9.234 -29.101 1.00 75.81 443 SER A C 1
ATOM 3459 O O . SER A 1 443 ? 29.921 8.902 -29.238 1.00 75.81 443 SER A O 1
ATOM 3461 N N . GLU A 1 444 ? 28.054 9.791 -30.100 1.00 78.25 444 GLU A N 1
ATOM 3462 C CA . GLU A 1 444 ? 28.614 10.096 -31.424 1.00 78.25 444 GLU A CA 1
ATOM 3463 C C . GLU A 1 444 ? 29.693 11.182 -31.354 1.00 78.25 444 GLU A C 1
ATOM 3465 O O . GLU A 1 444 ? 30.794 10.971 -31.863 1.00 78.25 444 GLU A O 1
ATOM 3470 N N . LYS A 1 445 ? 29.439 12.286 -30.634 1.00 72.19 445 LYS A N 1
ATOM 3471 C CA . LYS A 1 445 ? 30.436 13.355 -30.422 1.00 72.19 445 LYS A CA 1
ATOM 3472 C C . LYS A 1 445 ? 31.721 12.845 -29.765 1.00 72.19 445 LYS A C 1
ATOM 3474 O O . LYS A 1 445 ? 32.808 13.290 -30.125 1.00 72.19 445 LYS A O 1
ATOM 3479 N N . ARG A 1 446 ? 31.618 11.886 -28.836 1.00 66.31 446 ARG A N 1
ATOM 3480 C CA . ARG A 1 446 ? 32.781 11.223 -28.216 1.00 66.31 446 ARG A CA 1
ATOM 3481 C C . ARG A 1 446 ? 33.575 10.390 -29.226 1.00 66.31 446 ARG A C 1
ATOM 3483 O O . ARG A 1 446 ? 34.802 10.422 -29.195 1.00 66.31 446 ARG A O 1
ATOM 3490 N N . LYS A 1 447 ? 32.902 9.651 -30.116 1.00 64.75 447 LYS A N 1
ATOM 3491 C CA . LYS A 1 447 ? 33.567 8.845 -31.159 1.00 64.75 447 LYS A CA 1
ATOM 3492 C C . LYS A 1 447 ? 34.313 9.722 -32.169 1.00 64.75 447 LYS A C 1
ATOM 3494 O O . LYS A 1 447 ? 35.375 9.327 -32.635 1.00 64.75 447 LYS A O 1
ATOM 3499 N N . THR A 1 448 ? 33.792 10.912 -32.471 1.00 63.97 448 THR A N 1
ATOM 3500 C CA . THR A 1 448 ? 34.407 11.873 -33.407 1.00 63.97 448 THR A CA 1
ATOM 3501 C C . THR A 1 448 ? 35.449 12.798 -32.767 1.00 63.97 448 THR A C 1
ATOM 3503 O O . THR A 1 448 ? 36.116 13.551 -33.470 1.00 63.97 448 THR A O 1
ATOM 3506 N N . SER A 1 449 ? 35.600 12.783 -31.441 1.00 57.94 449 SER A N 1
ATOM 3507 C CA . SER A 1 449 ? 36.606 13.567 -30.709 1.00 57.94 449 SER A CA 1
ATOM 3508 C C . SER A 1 449 ? 37.170 12.749 -29.542 1.00 57.94 449 SER A C 1
ATOM 3510 O O . SER A 1 449 ? 36.811 12.997 -28.386 1.00 57.94 449 SER A O 1
ATOM 3512 N N . PRO A 1 450 ? 38.029 11.747 -29.816 1.00 54.12 450 PRO A N 1
ATOM 3513 C CA . PRO A 1 450 ? 38.728 11.044 -28.754 1.00 54.12 450 PRO A CA 1
ATOM 3514 C C . PRO A 1 450 ? 39.589 12.048 -27.981 1.00 54.12 450 PRO A C 1
ATOM 3516 O O . PRO A 1 450 ? 40.323 12.834 -28.578 1.00 54.12 450 PRO A O 1
ATOM 3519 N N . LEU A 1 451 ? 39.474 12.045 -26.649 1.00 52.19 451 LEU A N 1
ATOM 3520 C CA . LEU A 1 451 ? 40.378 12.799 -25.780 1.00 52.19 451 LEU A CA 1
ATOM 3521 C C . LEU A 1 451 ? 41.827 12.438 -26.151 1.00 52.19 451 LEU A C 1
ATOM 3523 O O . LEU A 1 451 ? 42.097 11.251 -26.362 1.00 52.19 451 LEU A O 1
ATOM 3527 N N . PRO A 1 452 ? 42.751 13.412 -26.244 1.00 44.53 452 PRO A N 1
ATOM 3528 C CA . PRO A 1 452 ? 44.140 13.108 -26.543 1.00 44.53 452 PRO A CA 1
ATOM 3529 C C . PRO A 1 452 ? 44.668 12.133 -25.489 1.00 44.53 452 PRO A C 1
ATOM 3531 O O . PRO A 1 452 ? 44.489 12.351 -24.289 1.00 44.53 452 PRO A O 1
ATOM 3534 N N . HIS A 1 453 ? 45.277 11.039 -25.951 1.00 42.56 453 HIS A N 1
ATOM 3535 C CA . HIS A 1 453 ? 46.014 10.122 -25.094 1.00 42.56 453 HIS A CA 1
ATOM 3536 C C . HIS A 1 453 ? 47.035 10.937 -24.295 1.00 42.56 453 HIS A C 1
ATOM 3538 O O . HIS A 1 453 ? 47.952 11.520 -24.871 1.00 42.56 453 HIS A O 1
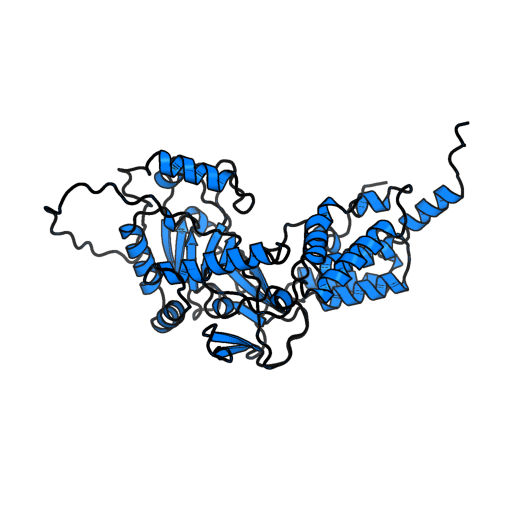ATOM 3544 N N . VAL A 1 454 ? 46.850 11.006 -22.978 1.00 44.31 454 VAL A N 1
ATOM 3545 C CA . VAL A 1 454 ? 47.900 11.476 -22.077 1.00 44.31 454 VAL A CA 1
ATOM 3546 C C . VAL A 1 454 ? 48.930 10.351 -22.039 1.00 44.31 454 VAL A C 1
ATOM 3548 O O . VAL A 1 454 ? 48.621 9.262 -21.553 1.00 44.31 454 VAL A O 1
ATOM 3551 N N . ALA A 1 455 ? 50.069 10.597 -22.688 1.00 40.81 455 ALA A N 1
ATOM 3552 C CA . ALA A 1 455 ? 51.233 9.719 -22.719 1.00 40.81 455 ALA A CA 1
ATOM 3553 C C . ALA A 1 455 ? 51.938 9.668 -21.360 1.00 40.81 455 ALA A C 1
ATOM 3555 O O . ALA A 1 455 ? 51.916 10.705 -20.654 1.00 40.81 455 ALA A O 1
#

Secondary structure (DSSP, 8-state):
----PPPHHHHTTSPPPPPPPGGGSPPPPPPPPPP----------------SS-EEESS-TT-PPPHHHHHHHHHHHHH-TTT--TT--HHHHHHH-EEEEEEPPBTT-SS---EEEEEHHHHHHS-SSBPPPSSPPPSS--EEEEEPTTSTTSEEEEESS-B-TT-EEEEE--SEEEEGGGGGS-HHHHHHHHHHHHHTS-HHHHHHHHTS---SS--HHHHHHHHHPEEEE----S-TTPPPSEEEEE-TTGGG-EE-SS-SEEEEEETTTTEEEEEESS-B-TT-EEEE-SS-TTS-HHHHHHHHHHHHS----SHHHHS--HHHHHHHHHHHHH-SS-HHHHHH-TTS-TTHHHHHHHHHHHHHHHHT-GGGTHHHHHHHHHHHHHHHT-HHHHHHHHHHHHTT----SHHHHHHHHHHHHHHH-GGGSTTTTHHHHHHHHHHHSPPP---

Radius of gyration: 25.47 Å; Cα contacts (8 Å, |Δi|>4): 718; chains: 1; bounding box: 77×51×82 Å

Organism: NCBI:txid2018698

Sequence (455 aa):
MPCLAPPKIYRDSFPSPPPLYKSAVLPMPPPPPPPLYATPQSLQARRRRVSPASHLALHDVSSLPPLNVCNRMNAHIRTNPLLDSPYFDLAGHVGSRVYEAFRVPYAHDADTETAAFLDVGVRRLLPTPVPRARTAAPKGSTFSIQATPGGAAGQGMFASRNIPAGGTVLVERPAVVVPYLMTCFDRKTEADVYASLLRRLSPECAARLMGLANCTQRPGLEGVILTNAIAITLDVPEVPHAEVPTHRAVFLNTSRCNHSCGPNAQWRWDPTTFSLTLRALRPIPATEEITVAYVTPTHPHAARQKALKALYNFTCRCPHCLRPNDAARAELHAFWGAVPARFEAWCVDARLPDHLLIDAHKRAVQLIEAEGLETLGYCRHLDAIAMGYGALGEAEEFRAWSRRARDLRPIDTDERRDELRVMLEWIDEPEKFPVWGWRRCLSEKRKTSPLPHVA

Solvent-accessible surface area (backbone atoms only — not comparable to full-atom values): 25737 Å² total; per-residue (Å²): 129,78,88,78,69,64,59,73,81,55,47,72,52,56,89,67,81,75,75,82,38,46,46,72,61,69,81,74,80,77,76,77,79,75,80,94,74,86,81,95,75,89,82,84,87,80,91,70,86,79,60,94,73,51,72,43,56,67,51,70,92,87,62,76,73,57,66,73,55,34,52,52,49,29,50,54,42,38,70,32,81,87,45,76,31,72,80,53,40,52,56,59,22,54,76,70,49,47,29,36,56,47,66,61,56,50,43,98,43,86,84,63,62,24,17,34,39,41,43,54,61,36,54,71,67,49,59,81,55,20,46,62,56,70,51,75,61,56,89,68,79,45,55,45,80,41,74,32,87,90,56,83,69,47,54,27,26,25,23,64,37,72,39,52,37,31,30,67,54,43,58,46,58,39,43,35,36,36,50,63,65,55,83,74,46,57,70,66,61,44,51,55,49,49,53,52,40,47,74,52,40,54,75,65,58,39,50,55,52,70,69,48,66,57,70,54,94,49,69,69,63,61,11,28,44,76,53,44,30,34,71,41,64,48,73,58,57,98,52,89,48,49,71,64,37,46,26,34,29,30,35,79,66,69,57,28,39,40,76,24,70,40,32,46,29,49,74,46,80,38,66,76,33,55,29,34,39,33,25,24,63,38,70,40,52,51,70,40,73,45,18,26,45,48,56,67,59,46,50,45,61,70,57,44,41,52,48,38,36,74,68,57,67,44,80,74,75,40,75,55,58,76,56,63,57,50,68,61,26,46,52,62,62,41,38,84,81,64,54,93,56,56,72,71,58,45,58,72,38,74,86,57,63,90,54,54,65,35,53,54,32,51,51,46,49,54,49,26,63,76,53,35,39,44,80,76,48,45,55,37,37,32,45,52,35,14,52,46,27,31,23,52,52,39,61,68,60,20,34,54,32,42,52,59,29,51,64,48,59,60,81,42,48,71,69,46,46,53,47,48,50,55,50,50,50,29,53,76,41,48,80,71,34,94,50,43,26,50,34,41,56,48,50,50,53,45,72,79,51,68,75,79,80,83,128

pLDDT: mean 81.97, std 19.58, range [27.42, 98.19]

Foldseek 3Di:
DDQDDAPPLQNPLPDDDQPDFQCLQPPDDADDPDPPDDDDDDDDDDPDDQDLKDWDQLDDLPDFPDPVVQVVVLVVQLPRVSLVCVPAGRRVQSNPWIWTWDWQAADPCPPATEIEIDTPQLVVQADVNQYAALFDFDDDQQWDWDQDVPNPQGIFIFGQAKAAFLGWNGKFAFNYKYASCLSVGDPVSSVVSLVSSLVRDDPVSSVLLQPFDFQDPDDDNVSSQLQQWGWDFTDWDPDPNIGRRIITTHTSRVSRAAADLQFQKDWDADSSNNIIIIGGNHIHGGGRTHHGHNDDSLDFLVVSQVCCCVRPVDGDDHPCNVPPDNVLSPLLVCLVVPQPDDLSRVLPDLVDDLCRQLVSLVSNLVSCVVNNPSSSVNLSSLVSNLVSCQLQQNLVSNLVSLVVSLSNQDPSHPVSVVSSVVSVVCSVPVVPRPNGNSSVVVNVVCVVDPDPPPD

Nearest PDB structures (foldseek):
  3n71-assembly1_A  TM=4.481E-01  e=1.921E-11  Mus musculus
  3qww-assembly1_A  TM=4.779E-01  e=3.487E-10  Mus musculus
  4wuy-assembly1_A  TM=4.645E-01  e=8.573E-10  Homo sapiens
  3rib-assembly2_B  TM=4.829E-01  e=1.814E-09  Homo sapiens
  6cby-assembly2_B  TM=4.548E-01  e=9.960E-10  Homo sapiens

Mean predicted aligned error: 9.7 Å

InterPro domains:
  IPR001214 SET domain [PF00856] (154-294)
  IPR001214 SET domain [PS50280] (141-295)
  IPR001214 SET domain [SM00317] (143-301)
  IPR046341 SET domain superfamily [G3DSA:2.170.270.10] (223-326)
  IPR046341 SET domain superfamily [SSF82199] (151-319)
  IPR053185 SET domain-containing protein [PTHR47332] (138-440)